Protein AF-A0A3E4WHC9-F1 (afdb_monomer)

Structure (mmCIF, N/CA/C/O backbone):
data_AF-A0A3E4WHC9-F1
#
_entry.id   AF-A0A3E4WHC9-F1
#
loop_
_atom_site.group_PDB
_atom_site.id
_atom_site.type_symbol
_atom_site.label_atom_id
_atom_site.label_alt_id
_atom_site.label_comp_id
_atom_site.label_asym_id
_atom_site.label_entity_id
_atom_site.label_seq_id
_atom_site.pdbx_PDB_ins_code
_atom_site.Cartn_x
_atom_site.Cartn_y
_atom_site.Cartn_z
_atom_site.occupancy
_atom_site.B_iso_or_equiv
_atom_site.auth_seq_id
_atom_site.auth_comp_id
_atom_site.auth_asym_id
_atom_site.auth_atom_id
_atom_site.pdbx_PDB_model_num
ATOM 1 N N . MET A 1 1 ? -20.424 -17.648 46.283 1.00 86.38 1 MET A N 1
ATOM 2 C CA . MET A 1 1 ? -20.598 -17.169 47.670 1.00 86.38 1 MET A CA 1
ATOM 3 C C . MET A 1 1 ? -21.132 -15.768 47.546 1.00 86.38 1 MET A C 1
ATOM 5 O O . MET A 1 1 ? -20.557 -15.031 46.760 1.00 86.38 1 MET A O 1
ATOM 9 N N . ASP A 1 2 ? -22.214 -15.440 48.241 1.00 88.06 2 ASP A N 1
ATOM 10 C CA . ASP A 1 2 ? -22.676 -14.055 48.294 1.00 88.06 2 ASP A CA 1
ATOM 11 C C . ASP A 1 2 ? -21.736 -13.255 49.203 1.00 88.06 2 ASP A C 1
ATOM 13 O O . ASP A 1 2 ? -21.369 -13.720 50.285 1.00 88.06 2 ASP A O 1
ATOM 17 N N . VAL A 1 3 ? -21.286 -12.111 48.704 1.00 90.19 3 VAL A N 1
ATOM 18 C CA . VAL A 1 3 ? -20.305 -11.229 49.346 1.00 90.19 3 VAL A CA 1
ATOM 19 C C . VAL A 1 3 ? -20.807 -9.788 49.419 1.00 90.19 3 VAL A C 1
ATOM 21 O O . VAL A 1 3 ? -20.028 -8.914 49.779 1.00 90.19 3 VAL A O 1
ATOM 24 N N . SER A 1 4 ? -22.084 -9.534 49.104 1.00 86.44 4 SER A N 1
ATOM 25 C CA . SER A 1 4 ? -22.672 -8.187 49.034 1.00 86.44 4 SER A CA 1
ATOM 26 C C . SER A 1 4 ? -22.430 -7.364 50.309 1.00 86.44 4 SER A C 1
ATOM 28 O O . SER A 1 4 ? -21.981 -6.226 50.225 1.00 86.44 4 SER A O 1
ATOM 30 N N . ASP A 1 5 ? -22.602 -7.976 51.487 1.00 90.12 5 ASP A N 1
ATOM 31 C CA . ASP A 1 5 ? -22.364 -7.347 52.803 1.00 90.12 5 ASP A CA 1
ATOM 32 C C . ASP A 1 5 ? -20.934 -7.570 53.346 1.00 90.12 5 ASP A C 1
ATOM 34 O O . ASP A 1 5 ? -20.651 -7.343 54.523 1.00 90.12 5 ASP A O 1
ATOM 38 N N . MET A 1 6 ? -20.023 -8.087 52.516 1.00 94.94 6 MET A N 1
ATOM 39 C CA . MET A 1 6 ? -18.653 -8.469 52.897 1.00 94.94 6 MET A CA 1
ATOM 40 C C . MET A 1 6 ? -17.583 -7.700 52.118 1.00 94.94 6 MET A C 1
ATOM 42 O O . MET A 1 6 ? -16.434 -8.144 52.050 1.00 94.94 6 MET A O 1
ATOM 46 N N . ILE A 1 7 ? -17.957 -6.560 51.541 1.00 92.25 7 ILE A N 1
ATOM 47 C CA . ILE A 1 7 ? -17.065 -5.640 50.840 1.00 92.25 7 ILE A CA 1
ATOM 48 C C . ILE A 1 7 ? -17.100 -4.304 51.580 1.00 92.25 7 ILE A C 1
ATOM 50 O O . ILE A 1 7 ? -18.119 -3.619 51.590 1.00 92.25 7 ILE A O 1
ATOM 54 N N . GLU A 1 8 ? -15.986 -3.935 52.207 1.00 92.75 8 GLU A N 1
ATOM 55 C CA . GLU A 1 8 ? -15.891 -2.714 53.017 1.00 92.75 8 GLU A CA 1
ATOM 56 C C . GLU A 1 8 ? -16.027 -1.449 52.161 1.00 92.75 8 GLU A C 1
ATOM 58 O O . GLU A 1 8 ? -16.738 -0.514 52.521 1.00 92.75 8 GLU A O 1
ATOM 63 N N . ASN A 1 9 ? -15.364 -1.429 51.007 1.00 90.38 9 ASN A N 1
ATOM 64 C CA . ASN A 1 9 ? -15.272 -0.265 50.132 1.00 90.38 9 ASN A CA 1
ATOM 65 C C . ASN A 1 9 ? -16.244 -0.338 48.946 1.00 90.38 9 ASN A C 1
ATOM 67 O O . ASN A 1 9 ? -15.923 0.104 47.844 1.00 90.38 9 ASN A O 1
ATOM 71 N N . LEU A 1 10 ? -17.440 -0.901 49.159 1.00 87.25 10 LEU A N 1
ATOM 72 C CA . LEU A 1 10 ? -18.423 -1.141 48.096 1.00 87.25 10 LEU A CA 1
ATOM 73 C C . LEU A 1 10 ? -18.777 0.139 47.317 1.00 87.25 10 LEU A C 1
ATOM 75 O O . LEU A 1 10 ? -18.971 0.087 46.104 1.00 87.25 10 LEU A O 1
ATOM 79 N N . SER A 1 11 ? -18.805 1.295 47.990 1.00 82.50 11 SER A N 1
ATOM 80 C CA . SER A 1 11 ? -19.079 2.595 47.364 1.00 82.50 11 SER A CA 1
ATOM 81 C C . SER A 1 11 ? -18.009 3.092 46.411 1.00 82.50 11 SER A C 1
ATOM 83 O O . SER A 1 11 ? -18.304 3.849 45.481 1.00 82.50 11 SER A O 1
ATOM 85 N N . ASP A 1 12 ? -16.780 2.639 46.617 1.00 84.06 12 ASP A N 1
ATOM 86 C CA . ASP A 1 12 ? -15.619 3.094 45.869 1.00 84.06 12 ASP A CA 1
ATOM 87 C C . ASP A 1 12 ? -15.394 2.237 44.621 1.00 84.06 12 ASP A C 1
ATOM 89 O O . ASP A 1 12 ? -14.595 2.599 43.753 1.00 84.06 12 ASP A O 1
ATOM 93 N N . ILE A 1 13 ? -16.088 1.100 44.501 1.00 84.44 13 ILE A N 1
ATOM 94 C CA . ILE A 1 13 ? -15.954 0.202 43.359 1.00 84.44 13 ILE A CA 1
ATOM 95 C C . ILE A 1 13 ? -16.758 0.748 42.186 1.00 84.44 13 ILE A C 1
ATOM 97 O O . ILE A 1 13 ? -17.987 0.837 42.225 1.00 84.44 13 ILE A O 1
ATOM 101 N N . LYS A 1 14 ? -16.032 1.080 41.118 1.00 83.94 14 LYS A N 1
ATOM 102 C CA . LYS A 1 14 ? -16.587 1.559 39.855 1.00 83.94 14 LYS A CA 1
ATOM 103 C C . LYS A 1 14 ? -16.380 0.541 38.749 1.00 83.94 14 LYS A C 1
ATOM 105 O O . LYS A 1 14 ? -15.266 0.040 38.566 1.00 83.94 14 LYS A O 1
ATOM 110 N N . ILE A 1 15 ? -17.441 0.305 37.986 1.00 82.94 15 ILE A N 1
ATOM 111 C CA . ILE A 1 15 ? -17.387 -0.427 36.726 1.00 82.94 15 ILE A CA 1
ATOM 112 C C . ILE A 1 15 ? -17.473 0.588 35.595 1.00 82.94 15 ILE A C 1
ATOM 114 O O . ILE A 1 15 ? -18.398 1.400 35.540 1.00 82.94 15 ILE A O 1
ATOM 118 N N . THR A 1 16 ? -16.494 0.533 34.700 1.00 85.94 16 THR A N 1
ATOM 119 C CA . THR A 1 16 ? -16.379 1.443 33.565 1.00 85.94 16 THR A CA 1
ATOM 120 C C . THR A 1 16 ? -16.248 0.635 32.283 1.00 85.94 16 THR A C 1
ATOM 122 O O . THR A 1 16 ? -15.387 -0.231 32.183 1.00 85.94 16 THR A O 1
ATOM 125 N N . TYR A 1 17 ? -17.059 0.945 31.283 1.00 87.44 17 TYR A N 1
ATOM 126 C CA . TYR A 1 17 ? -16.888 0.481 29.915 1.00 87.44 17 TYR A CA 1
ATOM 127 C C . TYR A 1 17 ? -16.452 1.668 29.069 1.00 87.44 17 TYR A C 1
ATOM 129 O O . TYR A 1 17 ? -17.090 2.713 29.128 1.00 87.44 17 TYR A O 1
ATOM 137 N N . THR A 1 18 ? -15.374 1.546 28.304 1.00 89.38 18 THR A N 1
ATOM 138 C CA . THR A 1 18 ? -14.802 2.660 27.534 1.00 89.38 18 THR A CA 1
ATOM 139 C C . THR A 1 18 ? -14.316 2.209 26.178 1.00 89.38 18 THR A C 1
ATOM 141 O O . THR A 1 18 ? -13.795 1.111 26.031 1.00 89.38 18 THR A O 1
ATOM 144 N N . ARG A 1 19 ? -14.420 3.096 25.194 1.00 90.56 19 ARG A N 1
ATOM 145 C CA . ARG A 1 19 ? -13.836 2.912 23.872 1.00 90.56 19 ARG A CA 1
ATOM 146 C C . ARG A 1 19 ? -12.579 3.768 23.737 1.00 90.56 19 ARG A C 1
ATOM 148 O O . ARG A 1 19 ? -12.632 4.984 23.924 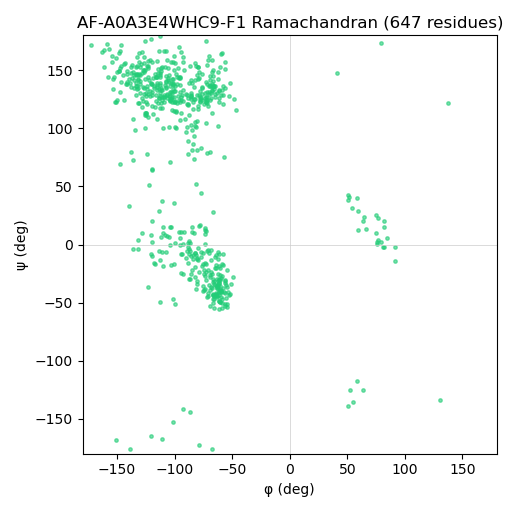1.00 90.56 19 ARG A O 1
ATOM 155 N N . THR A 1 20 ? -11.446 3.154 23.403 1.00 84.81 20 THR A N 1
ATOM 156 C CA . THR A 1 20 ? -10.218 3.888 23.063 1.00 84.81 20 THR A CA 1
ATOM 157 C C . THR A 1 20 ? -10.192 4.142 21.560 1.00 84.81 20 THR A C 1
ATOM 159 O O . THR A 1 20 ? -10.017 3.219 20.766 1.00 84.81 20 THR A O 1
ATOM 162 N N . GLY A 1 21 ? -10.394 5.399 21.158 1.00 86.94 21 GLY A N 1
ATOM 163 C CA . GLY A 1 21 ? -10.559 5.751 19.747 1.00 86.94 21 GLY A CA 1
ATOM 164 C C . GLY A 1 21 ? -11.821 5.108 19.165 1.00 86.94 21 GLY A C 1
ATOM 165 O O . GLY A 1 21 ? -12.911 5.284 19.707 1.00 86.94 21 GLY A O 1
ATOM 166 N N . LEU A 1 22 ? -11.662 4.358 18.073 1.00 90.56 22 LEU A N 1
ATOM 167 C CA . LEU A 1 22 ? -12.749 3.658 17.378 1.00 90.56 22 LEU A CA 1
ATOM 168 C C . LEU A 1 22 ? -12.689 2.126 17.527 1.00 90.56 22 LEU A C 1
ATOM 170 O O . LEU A 1 22 ? -13.448 1.429 16.859 1.00 90.56 22 LEU A O 1
ATOM 174 N N . ASN A 1 23 ? -11.815 1.609 18.400 1.00 91.50 23 ASN A N 1
ATOM 175 C CA . ASN A 1 23 ? -11.698 0.175 18.707 1.00 91.50 23 ASN A CA 1
ATOM 176 C C . ASN A 1 23 ? -12.936 -0.350 19.444 1.00 91.50 23 ASN A C 1
ATOM 178 O O . ASN A 1 23 ? -13.898 0.383 19.650 1.00 91.50 23 ASN A O 1
ATOM 182 N N . GLY A 1 24 ? -12.932 -1.612 19.864 1.00 90.00 24 GLY A N 1
ATOM 183 C CA . GLY A 1 24 ? -13.966 -2.173 20.735 1.00 90.00 24 GLY A CA 1
ATOM 184 C C . GLY A 1 24 ? -14.106 -1.468 22.089 1.00 90.00 24 GLY A C 1
ATOM 185 O O . GLY A 1 24 ? -13.236 -0.719 22.536 1.00 90.00 24 GLY A O 1
ATOM 186 N N . VAL A 1 25 ? -15.230 -1.729 22.750 1.00 89.69 25 VAL A N 1
ATOM 187 C CA . VAL A 1 25 ? -15.495 -1.331 24.131 1.00 89.69 25 VAL A CA 1
ATOM 188 C C . VAL A 1 25 ? -14.731 -2.270 25.060 1.00 89.69 25 VAL A C 1
ATOM 190 O O . VAL A 1 25 ? -14.906 -3.486 25.017 1.00 89.69 25 VAL A O 1
ATOM 193 N N . THR A 1 26 ? -13.906 -1.700 25.927 1.00 85.88 26 THR A N 1
ATOM 194 C CA . THR A 1 26 ? -13.144 -2.407 26.959 1.00 85.88 26 THR A CA 1
ATOM 195 C C . THR A 1 26 ? -13.778 -2.155 28.321 1.00 85.88 26 THR A C 1
ATOM 197 O O . THR A 1 26 ? -14.437 -1.133 28.523 1.00 85.88 26 THR A O 1
ATOM 200 N N . ARG A 1 27 ? -13.636 -3.096 29.259 1.00 81.44 27 ARG A N 1
ATOM 201 C CA . ARG A 1 27 ? -14.319 -3.057 30.563 1.00 81.44 27 ARG A CA 1
ATOM 202 C C . ARG A 1 27 ? -13.312 -3.025 31.705 1.00 81.44 27 ARG A C 1
ATOM 204 O O . ARG A 1 27 ? -12.406 -3.843 31.746 1.00 81.44 27 ARG A O 1
ATOM 211 N N . LYS A 1 28 ? -13.466 -2.118 32.664 1.00 78.69 28 LYS A N 1
ATOM 212 C CA . LYS A 1 28 ? -12.589 -1.955 33.828 1.00 78.69 28 LYS A CA 1
ATOM 213 C C . LYS A 1 28 ? -13.376 -2.042 35.125 1.00 78.69 28 LYS A C 1
ATOM 215 O O . LYS A 1 28 ? -14.369 -1.339 35.280 1.00 78.69 28 LYS A O 1
ATOM 220 N N . CYS A 1 29 ? -12.862 -2.804 36.088 1.00 78.19 29 CYS A N 1
ATOM 221 C CA . CYS A 1 29 ? -13.180 -2.606 37.500 1.00 78.19 29 CYS A CA 1
ATOM 222 C C . CYS A 1 29 ? -12.072 -1.741 38.106 1.00 78.19 29 CYS A C 1
ATOM 224 O O . CYS A 1 29 ? -10.928 -2.174 38.221 1.00 78.19 29 CYS A O 1
ATOM 226 N N . GLY A 1 30 ? -12.387 -0.477 38.387 1.00 66.25 30 GLY A N 1
ATOM 227 C CA . GLY A 1 30 ? -11.391 0.563 38.659 1.00 66.25 30 GLY A CA 1
ATOM 228 C C . GLY A 1 30 ? -10.718 0.503 40.031 1.00 66.25 30 GLY A C 1
ATOM 229 O O . GLY A 1 30 ? -9.777 1.263 40.251 1.00 66.25 30 GLY A O 1
ATOM 230 N N . SER A 1 31 ? -11.179 -0.369 40.929 1.00 72.88 31 SER A N 1
ATOM 231 C CA . SER A 1 31 ? -10.847 -0.297 42.353 1.00 72.88 31 SER A CA 1
ATOM 232 C C . SER A 1 31 ? -10.401 -1.648 42.901 1.00 72.88 31 SER A C 1
ATOM 234 O O . SER A 1 31 ? -10.967 -2.688 42.556 1.00 72.88 31 SER A O 1
ATOM 236 N N . THR A 1 32 ? -9.414 -1.619 43.798 1.00 87.44 32 THR A N 1
ATOM 237 C CA . THR A 1 32 ? -9.101 -2.740 44.690 1.00 87.44 32 THR A CA 1
ATOM 238 C C . THR A 1 32 ? -10.329 -3.049 45.536 1.00 87.44 32 THR A C 1
ATOM 240 O O . THR A 1 32 ? -10.937 -2.135 46.086 1.00 87.44 32 THR A O 1
ATOM 243 N N . ILE A 1 33 ? -10.703 -4.317 45.646 1.00 91.25 33 ILE A N 1
ATOM 244 C CA . ILE A 1 33 ? -11.836 -4.777 46.445 1.00 91.25 33 ILE A CA 1
ATOM 245 C C . ILE A 1 33 ? -11.314 -5.199 47.817 1.00 91.25 33 ILE A C 1
ATOM 247 O O . ILE A 1 33 ? -10.433 -6.059 47.905 1.00 91.25 33 ILE A O 1
ATOM 251 N N . ASN A 1 34 ? -11.865 -4.609 48.878 1.00 94.38 34 ASN A N 1
ATOM 252 C CA . ASN A 1 34 ? -11.532 -4.939 50.260 1.00 94.38 34 ASN A CA 1
ATOM 253 C C . ASN A 1 34 ? -12.587 -5.885 50.827 1.00 94.38 34 ASN A C 1
ATOM 255 O O . ASN A 1 34 ? -13.673 -5.468 51.238 1.00 94.38 34 ASN A O 1
ATOM 259 N N . PHE A 1 35 ? -12.260 -7.173 50.851 1.00 95.81 35 PHE A N 1
ATOM 260 C CA . PHE A 1 35 ? -13.106 -8.195 51.445 1.00 95.81 35 PHE A CA 1
ATOM 261 C C . PHE A 1 35 ? -12.905 -8.263 52.957 1.00 95.81 35 PHE A C 1
ATOM 263 O O . PHE A 1 35 ? -11.779 -8.180 53.454 1.00 95.81 35 PHE A O 1
ATOM 270 N N . ILE A 1 36 ? -14.001 -8.485 53.678 1.00 96.75 36 ILE A N 1
ATOM 271 C CA . ILE A 1 36 ? -14.040 -8.665 55.135 1.00 96.75 36 ILE A CA 1
ATOM 272 C C . ILE A 1 36 ? -14.748 -9.979 55.505 1.00 96.75 36 ILE A C 1
ATOM 274 O O . ILE A 1 36 ? -15.259 -10.706 54.646 1.00 96.75 36 ILE A O 1
ATOM 278 N N . PHE A 1 37 ? -14.756 -10.312 56.799 1.00 96.00 37 PHE A N 1
ATOM 279 C CA . PHE A 1 37 ? -15.420 -11.500 57.351 1.00 96.00 37 PHE A CA 1
ATOM 280 C C . PHE A 1 37 ? -15.051 -12.802 56.609 1.00 96.00 37 PHE A C 1
ATOM 282 O O . PHE A 1 37 ? -13.906 -13.030 56.228 1.00 96.00 37 PHE A O 1
ATOM 289 N N . SER A 1 38 ? -16.032 -13.678 56.381 1.00 94.88 38 SER A N 1
ATOM 290 C CA . SER A 1 38 ? -15.800 -14.982 55.762 1.00 94.88 38 SER A CA 1
ATOM 291 C C . SER A 1 38 ? -15.305 -14.912 54.310 1.00 94.88 38 SER A C 1
ATOM 293 O O . SER A 1 38 ? -14.726 -15.887 53.829 1.00 94.88 38 SER A O 1
ATOM 295 N N . ALA A 1 39 ? -15.511 -13.789 53.604 1.00 95.31 39 ALA A N 1
ATOM 296 C CA . ALA A 1 39 ? -14.988 -13.598 52.251 1.00 95.31 39 ALA A CA 1
ATOM 297 C C . ALA A 1 39 ? -13.465 -13.410 52.282 1.00 95.31 39 ALA A C 1
ATOM 299 O O . ALA A 1 39 ? -12.749 -14.078 51.531 1.00 95.31 39 ALA A O 1
ATOM 300 N N . ARG A 1 40 ? -12.976 -12.589 53.224 1.00 96.38 40 ARG A N 1
ATOM 301 C CA . ARG A 1 40 ? -11.547 -12.434 53.526 1.00 96.38 40 ARG A CA 1
ATOM 302 C C . ARG A 1 40 ? -10.897 -13.778 53.838 1.00 96.38 40 ARG A C 1
ATOM 304 O O . ARG A 1 40 ? -9.916 -14.143 53.196 1.00 96.38 40 ARG A O 1
ATOM 311 N N . ASP A 1 41 ? -11.460 -14.525 54.786 1.00 95.94 41 ASP A N 1
ATOM 312 C CA . ASP A 1 41 ? -10.857 -15.781 55.251 1.00 95.94 41 ASP A CA 1
ATOM 313 C C . ASP A 1 41 ? -10.769 -16.825 54.127 1.00 95.94 41 ASP A C 1
ATOM 315 O O . ASP A 1 41 ? -9.785 -17.557 54.018 1.00 95.94 41 ASP A O 1
ATOM 319 N N . LYS A 1 42 ? -11.763 -16.858 53.227 1.00 95.56 42 LYS A N 1
ATOM 320 C CA . LYS A 1 42 ? -11.727 -17.713 52.034 1.00 95.56 42 LYS A CA 1
ATOM 321 C C . LYS A 1 42 ? -10.652 -17.302 51.040 1.00 95.56 42 LYS A C 1
ATOM 323 O O . LYS A 1 42 ? -9.986 -18.185 50.508 1.00 95.56 42 LYS A O 1
ATOM 328 N N . LEU A 1 43 ? -10.487 -16.008 50.768 1.00 95.62 43 LEU A N 1
ATOM 329 C CA . LEU A 1 43 ? -9.446 -15.540 49.851 1.00 95.62 43 LEU A CA 1
ATOM 330 C C . LEU A 1 43 ? -8.049 -15.852 50.384 1.00 95.62 43 LEU A C 1
ATOM 332 O O . LEU A 1 43 ? -7.223 -16.358 49.627 1.00 95.62 43 LEU A O 1
ATOM 336 N N . ILE A 1 44 ? -7.824 -15.641 51.685 1.00 96.25 44 ILE A N 1
ATOM 337 C CA . ILE A 1 44 ? -6.575 -16.021 52.355 1.00 96.25 44 ILE A CA 1
ATOM 338 C C . ILE A 1 44 ? -6.350 -17.529 52.219 1.00 96.25 44 ILE A C 1
ATOM 340 O O . ILE A 1 44 ? -5.301 -17.934 51.735 1.00 96.25 44 ILE A O 1
ATOM 344 N N . GLY A 1 45 ? -7.346 -18.362 52.536 1.00 96.19 45 GLY A N 1
ATOM 345 C CA . GLY A 1 45 ? -7.206 -19.819 52.428 1.00 96.19 45 GLY A CA 1
ATOM 346 C C . GLY A 1 45 ? -6.944 -20.313 50.998 1.00 96.19 45 GLY A C 1
ATOM 347 O O . GLY A 1 45 ? -6.161 -21.242 50.790 1.00 96.19 45 GLY A O 1
ATOM 348 N N . VAL A 1 46 ? -7.555 -19.683 49.987 1.00 95.31 46 VAL A N 1
ATOM 349 C CA . VAL A 1 46 ? -7.269 -19.997 48.578 1.00 95.31 46 VAL A CA 1
ATOM 350 C C . VAL A 1 46 ? -5.828 -19.613 48.233 1.00 95.31 46 VAL A C 1
ATOM 352 O O . VAL A 1 46 ? -5.101 -20.454 47.695 1.00 95.31 46 VAL A O 1
ATOM 355 N N . TYR A 1 47 ? -5.392 -18.409 48.611 1.00 95.56 47 TYR A N 1
ATOM 356 C CA . TYR A 1 47 ? -4.022 -17.946 48.399 1.00 95.56 47 TYR A CA 1
ATOM 357 C C . TYR A 1 47 ? -2.986 -18.818 49.118 1.00 95.56 47 TYR A C 1
ATOM 359 O O . TYR A 1 47 ? -1.998 -19.212 48.511 1.00 95.56 47 TYR A O 1
ATOM 367 N N . GLU A 1 48 ? -3.217 -19.217 50.366 1.00 95.81 48 GLU A N 1
ATOM 368 C CA . GLU A 1 48 ? -2.317 -20.112 51.105 1.00 95.81 48 GLU A CA 1
ATOM 369 C C . GLU A 1 48 ? -2.175 -21.487 50.428 1.00 95.81 48 GLU A C 1
ATOM 371 O O . GLU A 1 48 ? -1.115 -22.108 50.497 1.00 95.81 48 GLU A O 1
ATOM 376 N N . SER A 1 49 ? -3.215 -21.956 49.728 1.00 95.44 49 SER A N 1
ATOM 377 C CA . SER A 1 49 ? -3.204 -23.265 49.062 1.00 95.44 49 SER A CA 1
ATOM 378 C C . SER A 1 49 ? -2.478 -23.287 47.711 1.00 95.44 49 SER A C 1
ATOM 380 O O . SER A 1 49 ? -1.894 -24.309 47.347 1.00 95.44 49 SER A O 1
ATOM 382 N N . LYS A 1 50 ? -2.543 -22.194 46.936 1.00 93.06 50 LYS A N 1
ATOM 383 C CA . LYS A 1 50 ? -2.087 -22.147 45.529 1.00 93.06 50 LYS A CA 1
ATOM 384 C C . LYS A 1 50 ? -1.192 -20.949 45.195 1.00 93.06 50 LYS A C 1
ATOM 386 O O . LYS A 1 50 ? -0.695 -20.853 44.072 1.00 93.06 50 LYS A O 1
ATOM 391 N N . GLY A 1 51 ? -0.971 -20.044 46.144 1.00 90.75 51 GLY A N 1
ATOM 392 C CA . GLY A 1 51 ? -0.239 -18.795 45.959 1.00 90.75 51 GLY A CA 1
ATOM 393 C C . GLY A 1 51 ? -0.821 -17.962 44.821 1.00 90.75 51 GLY A C 1
ATOM 394 O O . GLY A 1 51 ? -2.040 -17.872 44.649 1.00 90.75 51 GLY A O 1
ATOM 395 N N . ILE A 1 52 ? 0.071 -17.423 43.991 1.00 82.94 52 ILE A N 1
ATOM 396 C CA . ILE A 1 52 ? -0.263 -16.645 42.789 1.00 82.94 52 ILE A CA 1
ATOM 397 C C . ILE A 1 52 ? -1.063 -17.432 41.735 1.00 82.94 52 ILE A C 1
ATOM 399 O O . ILE A 1 52 ? -1.712 -16.823 40.896 1.00 82.94 52 ILE A O 1
ATOM 403 N N . ASN A 1 53 ? -1.070 -18.772 41.787 1.00 82.25 53 ASN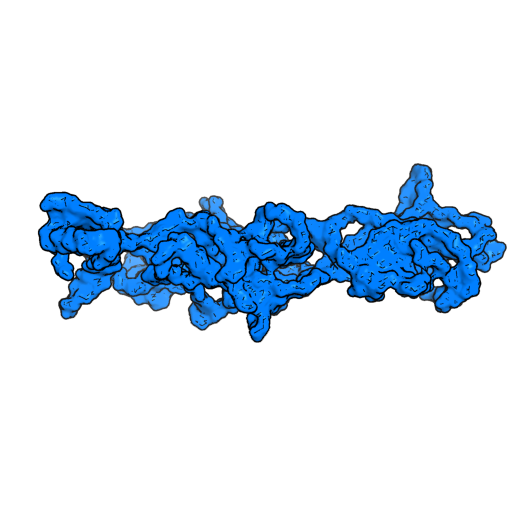 A N 1
ATOM 404 C CA . ASN A 1 53 ? -1.830 -19.619 40.853 1.00 82.25 53 ASN A CA 1
ATOM 405 C C . ASN A 1 53 ? -3.296 -19.821 41.284 1.00 82.25 53 ASN A C 1
ATOM 407 O O . ASN A 1 53 ? -3.997 -20.703 40.782 1.00 82.25 53 ASN A O 1
ATOM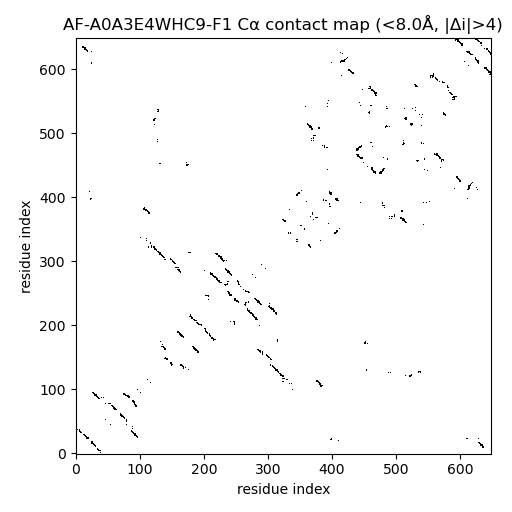 411 N N . SER A 1 54 ? -3.752 -19.055 42.271 1.00 88.38 54 SER A N 1
ATOM 412 C CA . SER A 1 54 ? -5.135 -19.045 42.726 1.00 88.38 54 SER A CA 1
ATOM 413 C C . SER A 1 54 ? -6.067 -18.495 41.644 1.00 88.38 54 SER A C 1
ATOM 415 O O . SER A 1 54 ? -5.781 -17.483 41.012 1.00 88.38 54 SER A O 1
ATOM 417 N N . VAL A 1 55 ? -7.211 -19.154 41.444 1.00 85.75 55 VAL A N 1
ATOM 418 C CA . VAL A 1 55 ? -8.229 -18.739 40.468 1.00 85.75 55 VAL A CA 1
ATOM 419 C C . VAL A 1 55 ? -9.545 -18.541 41.206 1.00 85.75 55 VAL A C 1
ATOM 421 O O . VAL A 1 55 ? -10.151 -19.503 41.678 1.00 85.75 55 VAL A O 1
ATOM 424 N N . VAL A 1 56 ? -9.969 -17.285 41.323 1.00 90.06 56 VAL A N 1
ATOM 425 C CA . VAL A 1 56 ? -11.243 -16.879 41.930 1.00 90.06 56 VAL A CA 1
ATOM 426 C C . VAL A 1 56 ? -11.893 -15.858 41.011 1.00 90.06 56 VAL A C 1
ATOM 428 O O . VAL A 1 56 ? -11.205 -14.994 40.479 1.00 90.06 56 VAL A O 1
ATOM 431 N N . TYR A 1 57 ? -13.207 -15.959 40.829 1.00 88.25 57 TYR A N 1
ATOM 432 C CA . TYR A 1 57 ? -13.984 -14.998 40.052 1.00 88.25 57 TYR A CA 1
ATOM 433 C C . TYR A 1 57 ? -14.852 -14.149 40.976 1.00 88.25 57 TYR A C 1
ATOM 435 O O . TYR A 1 57 ? -15.475 -14.675 41.901 1.00 88.25 57 TYR A O 1
ATOM 443 N N . PHE A 1 58 ? -14.901 -12.852 40.696 1.00 87.06 58 PHE A N 1
ATOM 444 C CA . PHE A 1 58 ? -15.842 -11.907 41.275 1.00 87.06 58 PHE A CA 1
ATOM 445 C C . PHE A 1 58 ? -16.901 -11.577 40.225 1.00 87.06 58 PHE A C 1
ATOM 447 O O . PHE A 1 58 ? -16.573 -11.237 39.090 1.00 87.06 58 PHE A O 1
ATOM 454 N N . SER A 1 59 ? -18.170 -11.716 40.595 1.00 85.81 59 SER A N 1
ATOM 455 C CA . SER A 1 59 ? -19.307 -11.490 39.707 1.00 85.81 59 SER A CA 1
ATOM 456 C C . SER A 1 59 ? -20.348 -10.615 40.386 1.00 85.81 59 SER A C 1
ATOM 458 O O . SER A 1 59 ? -20.628 -10.796 41.570 1.00 85.81 59 SER A O 1
ATOM 460 N N . ILE A 1 60 ? -20.951 -9.715 39.617 1.00 81.62 60 ILE A N 1
ATOM 461 C CA . ILE A 1 60 ? -22.068 -8.871 40.032 1.00 81.62 60 ILE A CA 1
ATOM 462 C C . ILE A 1 60 ? -23.287 -9.330 39.248 1.00 81.62 60 ILE A C 1
ATOM 464 O O . ILE A 1 60 ? -23.222 -9.528 38.034 1.00 81.62 60 ILE A O 1
ATOM 468 N N . SER A 1 61 ? -24.406 -9.507 39.937 1.00 81.56 61 SER A N 1
ATOM 469 C CA . SER A 1 61 ? -25.672 -9.881 39.318 1.00 81.56 61 SER A CA 1
ATOM 470 C C . SER A 1 61 ? -26.775 -8.947 39.785 1.00 81.56 61 SER A C 1
ATOM 472 O O . SER A 1 61 ? -26.816 -8.575 40.955 1.00 81.56 61 SER A O 1
ATOM 474 N N . GLN A 1 62 ? -27.665 -8.579 38.870 1.00 74.44 62 GLN A N 1
ATOM 475 C CA . GLN A 1 62 ? -28.861 -7.803 39.170 1.00 74.44 62 GLN A CA 1
ATOM 476 C C . GLN A 1 62 ? -30.069 -8.729 39.225 1.00 74.44 62 GLN A C 1
ATOM 478 O O . GLN A 1 62 ? -30.214 -9.624 38.391 1.00 74.44 62 GLN A O 1
ATOM 483 N N . ILE A 1 63 ? -30.940 -8.496 40.203 1.00 77.12 63 ILE A N 1
ATOM 484 C CA . ILE A 1 63 ? -32.242 -9.156 40.278 1.00 77.12 63 ILE A CA 1
ATOM 485 C C . ILE A 1 63 ? -33.168 -8.470 39.275 1.00 77.12 63 ILE A C 1
ATOM 487 O O . ILE A 1 63 ? -33.373 -7.258 39.344 1.00 77.12 63 ILE A O 1
ATOM 491 N N . ILE A 1 64 ? -33.724 -9.240 38.345 1.00 72.19 64 ILE A N 1
ATOM 492 C CA . ILE A 1 64 ? -34.722 -8.758 37.384 1.00 72.19 64 ILE A CA 1
ATOM 493 C C . ILE A 1 64 ? -36.149 -9.063 37.869 1.00 72.19 64 ILE A C 1
ATOM 495 O O . ILE A 1 64 ? -36.362 -9.787 38.839 1.00 72.19 64 ILE A O 1
ATOM 499 N N . ASN A 1 65 ? -37.156 -8.500 37.192 1.00 72.31 65 ASN A N 1
ATOM 500 C CA . ASN A 1 65 ? -38.563 -8.506 37.634 1.00 72.31 65 ASN A CA 1
ATOM 501 C C . ASN A 1 65 ? -39.189 -9.898 37.860 1.00 72.31 65 ASN A C 1
ATOM 503 O O . ASN A 1 65 ? -40.235 -9.997 38.500 1.00 72.31 65 ASN A O 1
ATOM 507 N N . ASN A 1 66 ? -38.591 -10.967 37.333 1.00 77.31 66 ASN A N 1
ATOM 508 C CA . ASN A 1 66 ? -39.029 -12.348 37.552 1.00 77.31 66 ASN A CA 1
ATOM 509 C C . ASN A 1 66 ? -38.293 -13.046 38.717 1.00 77.31 66 ASN A C 1
ATOM 511 O O . ASN A 1 66 ? -38.470 -14.248 38.886 1.00 77.31 66 ASN A O 1
ATOM 515 N N . TRP A 1 67 ? -37.524 -12.302 39.522 1.00 78.62 67 TRP A N 1
ATOM 516 C CA . TRP A 1 67 ? -36.671 -12.796 40.613 1.00 78.62 67 TRP A CA 1
ATOM 517 C C . TRP A 1 67 ? -35.486 -13.667 40.171 1.00 78.62 67 TRP A C 1
ATOM 519 O O . TRP A 1 67 ? -34.841 -14.285 41.019 1.00 78.62 67 TRP A O 1
ATOM 529 N N . ASP A 1 68 ? -35.157 -13.680 38.877 1.00 77.31 68 ASP A N 1
ATOM 530 C CA . ASP A 1 68 ? -33.911 -14.270 38.396 1.00 77.31 68 ASP A CA 1
ATOM 531 C C . ASP A 1 68 ? -32.743 -13.286 38.537 1.00 77.31 68 ASP A C 1
ATOM 533 O O . ASP A 1 68 ? -32.913 -12.063 38.560 1.00 77.31 68 ASP A O 1
ATOM 537 N N . PHE A 1 69 ? -31.534 -13.839 38.607 1.00 77.06 69 PHE A N 1
ATOM 538 C CA . PHE A 1 69 ? -30.290 -13.079 38.592 1.00 77.06 69 PHE A CA 1
ATOM 539 C C . PHE A 1 69 ? -29.730 -13.028 37.171 1.00 77.06 69 PHE A C 1
ATOM 541 O O . PHE A 1 69 ? -29.462 -14.068 36.570 1.00 77.06 69 PHE A O 1
ATOM 548 N N . VAL A 1 70 ? -29.501 -11.822 36.658 1.00 72.50 70 VAL A N 1
ATOM 549 C CA . VAL A 1 70 ? -28.749 -11.594 35.419 1.00 72.50 70 VAL A CA 1
ATOM 550 C C . VAL A 1 70 ? -27.345 -11.133 35.790 1.00 72.50 70 VAL A C 1
ATOM 552 O O . VAL A 1 70 ? -27.183 -10.147 36.509 1.00 72.50 70 VAL A O 1
ATOM 555 N N . GLU A 1 71 ? -26.324 -11.856 35.327 1.00 77.00 71 GLU A N 1
ATOM 556 C CA . GLU A 1 71 ? -24.921 -11.487 35.537 1.00 77.00 71 GLU A CA 1
ATOM 557 C C . GLU A 1 71 ? -24.605 -10.203 34.754 1.00 77.00 71 GLU A C 1
ATOM 559 O O . GLU A 1 71 ? -24.637 -10.185 33.528 1.00 77.00 71 GLU A O 1
ATOM 564 N N . LEU A 1 72 ? -24.325 -9.121 35.481 1.00 71.88 72 LEU A N 1
ATOM 565 C CA . LEU A 1 72 ? -23.966 -7.813 34.931 1.00 71.88 72 LEU A CA 1
ATOM 566 C C . LEU A 1 72 ? -22.465 -7.692 34.666 1.00 71.88 72 LEU A C 1
ATOM 568 O O . LEU A 1 72 ? -22.023 -6.916 33.820 1.00 71.88 72 LEU A O 1
ATOM 572 N N . PHE A 1 73 ? -21.669 -8.404 35.454 1.00 76.06 73 PHE A N 1
ATOM 573 C CA . PHE A 1 73 ? -20.222 -8.305 35.423 1.00 76.06 73 PHE A CA 1
ATOM 574 C C . PHE A 1 73 ? -19.603 -9.569 35.995 1.00 76.06 73 PHE A C 1
ATOM 576 O O . PHE A 1 73 ? -20.102 -10.120 36.977 1.00 76.06 73 PHE A O 1
ATOM 583 N N . LYS A 1 74 ? -18.476 -9.985 35.422 1.00 80.00 74 LYS A N 1
ATOM 584 C CA . LYS A 1 74 ? -17.653 -11.068 35.946 1.00 80.00 74 LYS A CA 1
ATOM 585 C C . LYS A 1 74 ? -16.197 -10.862 35.560 1.00 80.00 74 LYS A C 1
ATOM 587 O O . LYS A 1 74 ? -15.876 -10.820 34.375 1.00 80.00 74 LYS A O 1
ATOM 592 N N . CYS A 1 75 ? -15.328 -10.810 36.562 1.00 79.00 75 CYS A N 1
ATOM 593 C CA . CYS A 1 75 ? -13.878 -10.728 36.415 1.00 79.00 75 CYS A CA 1
ATOM 594 C C . CYS A 1 75 ? -13.206 -11.877 37.174 1.00 79.00 75 CYS A C 1
ATOM 596 O O . CYS A 1 75 ? -13.744 -12.384 38.161 1.00 79.00 75 CYS A O 1
ATOM 598 N N . GLN A 1 76 ? -12.010 -12.284 36.750 1.00 84.50 76 GLN A N 1
ATOM 599 C CA . GLN A 1 76 ? -11.111 -13.046 37.622 1.00 84.50 76 GLN A CA 1
ATOM 600 C C . GLN A 1 76 ? -10.421 -12.076 38.594 1.00 84.50 76 GLN A C 1
ATOM 602 O O . GLN A 1 76 ? -10.180 -10.931 38.232 1.00 84.50 76 GLN A O 1
ATOM 607 N N . LEU A 1 77 ? -10.097 -12.502 39.813 1.00 87.56 77 LEU A N 1
ATOM 608 C CA . LEU A 1 77 ? -9.298 -11.719 40.757 1.00 87.56 77 LEU A CA 1
ATOM 609 C C . LEU A 1 77 ? -7.794 -11.919 40.512 1.00 87.56 77 LEU A C 1
ATOM 611 O O . LEU A 1 77 ? -7.342 -13.043 40.276 1.00 87.56 77 LEU A O 1
ATOM 615 N N . ASP A 1 78 ? -7.026 -10.834 40.593 1.00 85.81 78 ASP A N 1
ATOM 616 C CA . ASP A 1 78 ? -5.579 -10.815 40.383 1.00 85.81 78 ASP A CA 1
ATOM 617 C C . ASP A 1 78 ? -4.823 -11.050 41.699 1.00 85.81 78 ASP A C 1
ATOM 619 O O . ASP A 1 78 ? -4.567 -10.126 42.477 1.00 85.81 78 ASP A O 1
ATOM 623 N N . PHE A 1 79 ? -4.419 -12.301 41.933 1.00 88.69 79 PHE A N 1
ATOM 624 C CA . PHE A 1 79 ? -3.653 -12.680 43.121 1.00 88.69 79 PHE A CA 1
ATOM 625 C C . PHE A 1 79 ? -2.210 -12.154 43.142 1.00 88.69 79 PHE A C 1
ATOM 627 O O . PHE A 1 79 ? -1.559 -12.273 44.179 1.00 88.69 79 PHE A O 1
ATOM 634 N N . SER A 1 80 ? -1.708 -11.535 42.065 1.00 83.19 80 SER A N 1
ATOM 635 C CA . SER A 1 80 ? -0.440 -10.794 42.118 1.00 83.19 80 SER A CA 1
ATOM 636 C C . SER A 1 80 ? -0.570 -9.471 42.889 1.00 83.19 80 SER A C 1
ATOM 638 O O . SER A 1 80 ? 0.408 -8.993 43.461 1.00 83.19 80 SER A O 1
ATOM 640 N N . SER A 1 81 ? -1.792 -8.933 42.980 1.00 88.31 81 SER A N 1
ATOM 641 C CA . SER A 1 81 ? -2.138 -7.733 43.753 1.00 88.31 81 SER A CA 1
ATOM 642 C C . SER A 1 81 ? -2.628 -8.027 45.181 1.00 88.31 81 SER A C 1
ATOM 644 O O . SER A 1 81 ? -2.993 -7.104 45.910 1.00 88.31 81 SER A O 1
ATOM 646 N N . PHE A 1 82 ? -2.678 -9.305 45.581 1.00 93.81 82 PHE A N 1
ATOM 647 C CA . PHE A 1 82 ? -3.294 -9.729 46.837 1.00 93.81 82 PHE A CA 1
ATOM 648 C C . PHE A 1 82 ? -2.489 -9.292 48.063 1.00 93.81 82 PHE A C 1
ATOM 650 O O . PHE A 1 82 ? -1.290 -9.548 48.172 1.00 93.81 82 PHE A O 1
ATOM 657 N N . SER A 1 83 ? -3.177 -8.699 49.034 1.00 95.00 83 SER A N 1
ATOM 658 C CA . SER A 1 83 ? -2.631 -8.395 50.355 1.00 95.00 83 SER A CA 1
ATOM 659 C C . SER A 1 83 ? -3.709 -8.574 51.422 1.00 95.00 83 SER A C 1
ATOM 661 O O . SER A 1 83 ? -4.900 -8.506 51.122 1.00 95.00 83 SER A O 1
ATOM 663 N N . TYR A 1 84 ? -3.321 -8.834 52.667 1.00 96.50 84 TYR A N 1
ATOM 664 C CA . TYR A 1 84 ? -4.271 -8.910 53.774 1.00 96.50 84 TYR A CA 1
ATOM 665 C C . TYR A 1 84 ? -3.629 -8.448 55.084 1.00 96.50 84 TYR A C 1
ATOM 667 O O . TYR A 1 84 ? -2.431 -8.631 55.303 1.00 96.50 84 TYR A O 1
ATOM 675 N N . ASP A 1 85 ? -4.442 -7.871 55.964 1.00 94.31 85 ASP A N 1
ATOM 676 C CA . ASP A 1 85 ? -4.087 -7.537 57.346 1.00 94.31 85 ASP A CA 1
ATOM 677 C C . ASP A 1 85 ? -5.019 -8.273 58.320 1.00 94.31 85 ASP A C 1
ATOM 679 O O . ASP A 1 85 ? -5.682 -9.230 57.927 1.00 94.31 85 ASP A O 1
ATOM 683 N N . SER A 1 86 ? -5.082 -7.888 59.599 1.00 92.62 86 SER A N 1
ATOM 684 C CA . SER A 1 86 ? -5.952 -8.546 60.589 1.00 92.62 86 SER A CA 1
ATOM 685 C C . SER A 1 86 ? -7.455 -8.430 60.310 1.00 92.62 86 SER A C 1
ATOM 687 O O . SER A 1 86 ? -8.226 -9.185 60.897 1.00 92.62 86 SER A O 1
ATOM 689 N N . TYR A 1 87 ? -7.878 -7.492 59.465 1.00 93.88 87 TYR A N 1
ATOM 690 C CA . TYR A 1 87 ? -9.274 -7.114 59.269 1.00 93.88 87 TYR A CA 1
ATOM 691 C C . TYR A 1 87 ? -9.745 -7.250 57.813 1.00 93.88 87 TYR A C 1
ATOM 693 O O . TYR A 1 87 ? -10.864 -7.710 57.586 1.00 93.88 87 TYR A O 1
ATOM 701 N N . THR A 1 88 ? -8.892 -6.947 56.832 1.00 96.19 88 THR A N 1
ATOM 702 C CA . THR A 1 88 ? -9.231 -6.913 55.401 1.00 96.19 88 THR A CA 1
ATOM 703 C C . THR A 1 88 ? -8.351 -7.844 54.567 1.00 96.19 88 THR A C 1
ATOM 705 O O . THR A 1 88 ? -7.226 -8.178 54.945 1.00 96.19 88 THR A O 1
ATOM 708 N N . ALA A 1 89 ? -8.886 -8.291 53.430 1.00 96.38 89 ALA A N 1
ATOM 709 C CA . ALA A 1 89 ? -8.116 -8.808 52.305 1.00 96.38 89 ALA A CA 1
ATOM 710 C C . ALA A 1 89 ? -8.391 -7.938 51.075 1.00 96.38 89 ALA A C 1
ATOM 712 O O . ALA A 1 89 ? -9.529 -7.858 50.613 1.00 96.38 89 ALA A O 1
ATOM 713 N N . SER A 1 90 ? -7.347 -7.312 50.549 1.00 95.31 90 SER A N 1
ATOM 714 C CA . SER A 1 90 ? -7.396 -6.386 49.423 1.00 95.31 90 SER A CA 1
ATOM 715 C C . SER A 1 90 ? -6.882 -7.058 48.154 1.00 95.31 90 SER A C 1
ATOM 717 O O . SER A 1 90 ? -5.788 -7.628 48.143 1.00 95.31 90 SER A O 1
ATOM 719 N N . ILE A 1 91 ? -7.666 -6.993 47.077 1.00 92.06 91 ILE A N 1
ATOM 720 C CA . ILE A 1 91 ? -7.334 -7.613 45.787 1.00 92.06 91 ILE A CA 1
ATOM 721 C C . ILE A 1 91 ? -7.983 -6.870 44.618 1.00 92.06 91 ILE A C 1
ATOM 723 O O . ILE A 1 91 ? -9.106 -6.388 44.734 1.00 92.06 91 ILE A O 1
ATOM 727 N N . SER A 1 92 ? -7.299 -6.777 43.482 1.00 87.81 92 SER A N 1
ATOM 728 C CA . SER A 1 92 ? -7.839 -6.162 42.259 1.00 87.81 92 SER A CA 1
ATOM 729 C C . SER A 1 92 ? -8.494 -7.200 41.334 1.00 87.81 92 SER A C 1
ATOM 731 O O . SER A 1 92 ? -8.232 -8.398 41.443 1.00 87.81 92 SER A O 1
ATOM 733 N N . CYS A 1 93 ? -9.342 -6.756 40.399 1.00 82.38 93 CYS A N 1
ATOM 734 C CA . CYS A 1 93 ? -9.771 -7.588 39.266 1.00 82.38 93 CYS A CA 1
ATOM 735 C C . CYS A 1 93 ? -8.656 -7.677 38.211 1.00 82.38 93 CYS A C 1
ATOM 737 O O . CYS A 1 93 ? -7.992 -6.687 37.924 1.00 82.38 93 CYS A O 1
ATOM 739 N N . LEU A 1 94 ? -8.571 -8.821 37.539 1.00 72.88 94 LEU A N 1
ATOM 740 C CA . LEU A 1 94 ? -7.762 -9.098 36.347 1.00 72.88 94 LEU A CA 1
ATOM 741 C C . LEU A 1 94 ? -8.410 -8.544 35.051 1.00 72.88 94 LEU A C 1
ATOM 743 O O . LEU A 1 94 ? -8.082 -8.958 33.939 1.00 72.88 94 LEU A O 1
ATOM 747 N N . ASP A 1 95 ? -9.389 -7.642 35.174 1.00 61.09 95 ASP A N 1
ATOM 748 C CA . ASP A 1 95 ? -10.111 -7.064 34.038 1.00 61.09 95 ASP A CA 1
ATOM 749 C C . ASP A 1 95 ? -9.310 -5.897 33.436 1.00 61.09 95 ASP A C 1
ATOM 751 O O . ASP A 1 95 ? -8.973 -4.936 34.129 1.00 61.09 95 ASP A O 1
ATOM 755 N N . ASN A 1 96 ? -9.060 -5.985 32.124 1.00 59.38 96 ASN A N 1
ATOM 756 C CA . ASN A 1 96 ? -8.119 -5.192 31.313 1.00 59.38 96 ASN A CA 1
ATOM 757 C C . ASN A 1 96 ? -6.655 -5.614 31.332 1.00 59.38 96 ASN A C 1
ATOM 759 O O . ASN A 1 96 ? -5.819 -4.825 30.897 1.00 59.38 96 ASN A O 1
ATOM 763 N N . ASP A 1 97 ? -6.322 -6.844 31.708 1.00 65.06 97 ASP A N 1
ATOM 764 C CA . ASP A 1 97 ? -4.977 -7.353 31.438 1.00 65.06 97 ASP A CA 1
ATOM 765 C C . ASP A 1 97 ? -4.653 -7.274 29.941 1.00 65.06 97 ASP A C 1
ATOM 767 O O . ASP A 1 97 ? -3.640 -6.697 29.571 1.00 65.06 97 ASP A O 1
ATOM 771 N N . ILE A 1 98 ? -5.522 -7.784 29.059 1.00 80.81 98 ILE A N 1
ATOM 772 C CA . ILE A 1 98 ? -5.212 -7.837 27.620 1.00 80.81 98 ILE A CA 1
ATOM 773 C C . ILE A 1 98 ? -5.099 -6.430 27.031 1.00 80.81 98 ILE A C 1
ATOM 775 O O . ILE A 1 98 ? -4.055 -6.103 26.483 1.00 80.81 98 ILE A O 1
ATOM 779 N N . GLU A 1 99 ? -6.111 -5.572 27.187 1.00 84.00 99 GLU A N 1
ATOM 780 C CA . GLU A 1 99 ? -6.063 -4.199 26.658 1.00 84.00 99 GLU A CA 1
ATOM 781 C C . GLU A 1 99 ? -4.916 -3.381 27.270 1.00 84.00 99 GLU A C 1
ATOM 783 O O . GLU A 1 99 ? -4.235 -2.640 26.564 1.00 84.00 99 GLU A O 1
ATOM 788 N N . SER A 1 100 ? -4.666 -3.499 28.580 1.00 80.38 100 SER A N 1
ATOM 789 C CA . SER A 1 100 ? -3.593 -2.734 29.231 1.00 80.38 100 SER A CA 1
ATOM 790 C C . SER A 1 100 ? -2.217 -3.242 28.814 1.00 80.38 100 SER A C 1
ATOM 792 O O . SER A 1 100 ? -1.338 -2.430 28.533 1.00 80.38 100 SER A O 1
ATOM 794 N N . ILE A 1 101 ? -2.022 -4.562 28.723 1.00 85.12 101 ILE A N 1
ATOM 795 C CA . ILE A 1 101 ? -0.771 -5.171 28.254 1.00 85.12 101 ILE A CA 1
ATOM 796 C C . ILE A 1 101 ? -0.555 -4.847 26.771 1.00 85.12 101 ILE A C 1
ATOM 798 O O . ILE A 1 101 ? 0.558 -4.467 26.409 1.00 85.12 101 ILE A O 1
ATOM 802 N N . LEU A 1 102 ? -1.594 -4.922 25.927 1.00 90.81 102 LEU A N 1
ATOM 803 C CA . LEU A 1 102 ? -1.537 -4.459 24.538 1.00 90.81 102 LEU A CA 1
ATOM 804 C C . LEU A 1 102 ? -1.118 -2.993 24.502 1.00 90.81 102 LEU A C 1
ATOM 806 O O . LEU A 1 102 ? -0.129 -2.668 23.862 1.00 90.81 102 LEU A O 1
ATOM 810 N N . ASN A 1 103 ? -1.788 -2.104 25.234 1.00 87.44 103 ASN A N 1
ATOM 811 C CA . ASN A 1 103 ? -1.445 -0.683 25.243 1.00 87.44 103 ASN A CA 1
ATOM 812 C C . ASN A 1 103 ? -0.033 -0.392 25.765 1.00 87.44 103 ASN A C 1
ATOM 814 O O . ASN A 1 103 ? 0.609 0.527 25.257 1.00 87.44 103 ASN A O 1
ATOM 818 N N . ALA A 1 104 ? 0.465 -1.173 26.724 1.00 84.38 104 ALA A N 1
ATOM 819 C CA . ALA A 1 104 ? 1.823 -1.048 27.244 1.00 84.38 104 ALA A CA 1
ATOM 820 C C . ALA A 1 104 ? 2.893 -1.540 26.252 1.00 84.38 104 ALA A C 1
ATOM 822 O O . ALA A 1 104 ? 4.004 -1.018 26.253 1.00 84.38 104 ALA A O 1
ATOM 823 N N . ASN A 1 105 ? 2.567 -2.520 25.401 1.00 90.94 105 ASN A N 1
ATOM 824 C CA . ASN A 1 105 ? 3.534 -3.189 24.521 1.00 90.94 105 ASN A CA 1
ATOM 825 C C . ASN A 1 105 ? 3.317 -2.922 23.025 1.00 90.94 105 ASN A C 1
ATOM 827 O O . ASN A 1 105 ? 4.137 -3.333 22.209 1.00 90.94 105 ASN A O 1
ATOM 831 N N . LYS A 1 106 ? 2.244 -2.229 22.629 1.00 93.38 106 LYS A N 1
ATOM 832 C CA . LYS A 1 106 ? 1.854 -2.090 21.217 1.00 93.38 106 LYS A CA 1
ATOM 833 C C . LYS A 1 106 ? 2.896 -1.396 20.351 1.00 93.38 106 LYS A C 1
ATOM 835 O O . LYS A 1 106 ? 2.995 -1.702 19.168 1.00 93.38 106 LYS A O 1
ATOM 840 N N . GLY A 1 107 ? 3.682 -0.495 20.943 1.00 95.69 107 GLY A N 1
ATOM 841 C CA . GLY A 1 107 ? 4.769 0.209 20.265 1.00 95.69 107 GLY A CA 1
ATOM 842 C C . GLY A 1 107 ? 6.062 -0.600 20.142 1.00 95.69 107 GLY A C 1
ATOM 843 O O . GLY A 1 107 ? 6.945 -0.197 19.393 1.00 95.69 107 GLY A O 1
ATOM 844 N N . THR A 1 108 ? 6.190 -1.727 20.848 1.00 95.44 108 THR A N 1
ATOM 845 C CA . THR A 1 108 ? 7.400 -2.553 20.828 1.00 95.44 108 THR A CA 1
ATOM 846 C C . THR A 1 108 ? 7.533 -3.250 19.479 1.00 95.44 108 THR A C 1
ATOM 848 O O . THR A 1 108 ? 6.669 -4.037 19.093 1.00 95.44 108 THR A O 1
ATOM 851 N N . THR A 1 109 ? 8.619 -2.972 18.757 1.00 96.44 109 THR A N 1
ATOM 852 C CA . THR A 1 109 ? 8.959 -3.700 17.530 1.00 96.44 109 THR A CA 1
ATOM 853 C C . THR A 1 109 ? 9.560 -5.053 17.890 1.00 96.44 109 THR A C 1
ATOM 855 O O . THR A 1 109 ? 10.534 -5.135 18.636 1.00 96.44 109 THR A O 1
ATOM 858 N N . TYR A 1 110 ? 8.981 -6.110 17.337 1.00 95.69 110 TYR A N 1
ATOM 859 C CA . TYR A 1 110 ? 9.429 -7.486 17.459 1.00 95.69 110 TYR A CA 1
ATOM 860 C C . TYR A 1 110 ? 10.030 -7.972 16.142 1.00 95.69 110 TYR A C 1
ATOM 862 O O . TYR A 1 110 ? 9.643 -7.523 15.062 1.00 95.69 110 TYR A O 1
ATOM 870 N N . GLU A 1 111 ? 10.945 -8.926 16.262 1.00 95.38 111 GLU A N 1
ATOM 871 C CA . GLU A 1 111 ? 11.570 -9.644 15.156 1.00 95.38 111 GLU A CA 1
ATOM 872 C C . GLU A 1 111 ? 11.027 -11.078 15.101 1.00 95.38 111 GLU A C 1
ATOM 874 O O . GLU A 1 111 ? 10.915 -11.755 16.135 1.00 95.38 111 GLU A O 1
ATOM 879 N N . PHE A 1 112 ? 10.704 -11.538 13.893 1.00 96.81 112 PHE A N 1
ATOM 880 C CA . PHE A 1 112 ? 10.201 -12.883 13.626 1.00 96.81 112 PHE A CA 1
ATOM 881 C C . PHE A 1 112 ? 10.943 -13.510 12.457 1.00 96.81 112 PHE A C 1
ATOM 883 O O . PHE A 1 112 ? 11.068 -12.876 11.413 1.00 96.81 112 PHE A O 1
ATOM 890 N N . PHE A 1 113 ? 11.365 -14.765 12.592 1.00 97.06 113 PHE A N 1
ATOM 891 C CA . PHE A 1 113 ? 11.880 -15.518 11.455 1.00 97.06 113 PHE A CA 1
ATOM 892 C C . PHE A 1 113 ? 10.738 -15.848 10.496 1.00 97.06 113 PHE A C 1
ATOM 894 O O . PHE A 1 113 ? 9.714 -16.395 10.903 1.00 97.06 113 PHE A O 1
ATOM 901 N N . VAL A 1 114 ? 10.921 -15.561 9.208 1.00 97.44 114 VAL A N 1
ATOM 902 C CA . VAL A 1 114 ? 9.928 -15.899 8.179 1.00 97.44 114 VAL A CA 1
ATOM 903 C C . VAL A 1 114 ? 9.715 -17.410 8.110 1.00 97.44 114 VAL A C 1
ATOM 905 O O . VAL A 1 114 ? 8.590 -17.848 7.912 1.00 97.44 114 VAL A O 1
ATOM 908 N N . ASP A 1 115 ? 10.750 -18.215 8.358 1.00 97.19 115 ASP A N 1
ATOM 909 C CA . ASP A 1 115 ? 10.650 -19.682 8.359 1.00 97.19 115 ASP A CA 1
ATOM 910 C C . ASP A 1 115 ? 9.634 -20.226 9.382 1.00 97.19 115 ASP A C 1
ATOM 912 O O . ASP A 1 115 ? 9.025 -21.265 9.150 1.00 97.19 115 ASP A O 1
ATOM 916 N N . GLU A 1 116 ? 9.394 -19.491 10.474 1.00 96.81 116 GLU A N 1
ATOM 917 C CA . GLU A 1 116 ? 8.409 -19.846 11.506 1.00 96.81 116 GLU A CA 1
ATOM 918 C C . GLU A 1 116 ? 6.975 -19.430 11.138 1.00 96.81 116 GLU A C 1
ATOM 920 O O . GLU A 1 116 ? 6.020 -19.926 11.737 1.00 96.81 116 GLU A O 1
ATOM 925 N N . LEU A 1 117 ? 6.817 -18.490 10.198 1.00 97.88 117 LEU A N 1
ATOM 926 C CA . LEU A 1 117 ? 5.542 -17.828 9.889 1.00 97.88 117 LEU A CA 1
ATOM 927 C C . LEU A 1 117 ? 5.042 -18.066 8.461 1.00 97.88 117 LEU A C 1
ATOM 929 O O . LEU A 1 117 ? 3.889 -17.740 8.157 1.00 97.88 117 LEU A O 1
ATOM 933 N N . LYS A 1 118 ? 5.911 -18.543 7.569 1.00 97.31 118 LYS A N 1
ATOM 934 C CA . LYS A 1 118 ? 5.624 -18.654 6.141 1.00 97.31 118 LYS A CA 1
ATOM 935 C C . LYS A 1 118 ? 4.459 -19.598 5.870 1.00 97.31 118 LYS A C 1
ATOM 937 O O . LYS A 1 118 ? 4.234 -20.576 6.578 1.00 97.31 118 LYS A O 1
ATOM 942 N N . ASN A 1 119 ? 3.723 -19.291 4.813 1.00 97.00 119 ASN A N 1
ATOM 943 C CA . ASN A 1 119 ? 2.749 -20.200 4.239 1.00 97.00 119 ASN A CA 1
ATOM 944 C C . ASN A 1 119 ? 3.463 -21.353 3.511 1.00 97.00 119 ASN A C 1
ATOM 946 O O . ASN A 1 119 ? 4.586 -21.189 3.033 1.00 97.00 119 ASN A O 1
ATOM 950 N N . ASP A 1 120 ? 2.793 -22.499 3.385 1.00 95.25 120 ASP A N 1
ATOM 951 C CA . ASP A 1 120 ? 3.318 -23.652 2.643 1.00 95.25 120 ASP A CA 1
ATOM 952 C C . ASP A 1 120 ? 3.532 -23.333 1.154 1.00 95.25 120 ASP A C 1
ATOM 954 O O . ASP A 1 120 ? 4.440 -23.868 0.513 1.00 95.25 120 ASP A O 1
ATOM 958 N N . LYS A 1 121 ? 2.699 -22.445 0.599 1.00 97.19 121 LYS A N 1
ATOM 959 C CA . LYS A 1 121 ? 2.788 -21.975 -0.783 1.00 97.19 121 LYS A CA 1
ATOM 960 C C . LYS A 1 121 ? 3.569 -20.666 -0.858 1.00 97.19 121 LYS A C 1
ATOM 962 O O . LYS A 1 121 ? 3.440 -19.786 -0.008 1.00 97.19 121 LYS A O 1
ATOM 967 N N . LYS A 1 122 ? 4.329 -20.514 -1.940 1.00 97.88 122 LYS A N 1
ATOM 968 C CA . LYS A 1 122 ? 5.130 -19.318 -2.235 1.00 97.88 122 LYS A CA 1
ATOM 969 C C . LYS A 1 122 ? 4.444 -18.428 -3.269 1.00 97.88 122 LYS A C 1
ATOM 971 O O . LYS A 1 122 ? 3.648 -18.910 -4.073 1.00 97.88 122 LYS A O 1
ATOM 976 N N . LEU A 1 123 ? 4.800 -17.148 -3.279 1.00 98.38 123 LEU A N 1
ATOM 977 C CA . LEU A 1 123 ? 4.467 -16.220 -4.357 1.00 98.38 123 LEU A CA 1
ATOM 978 C C . LEU A 1 123 ? 5.335 -16.513 -5.579 1.00 98.38 123 LEU A C 1
ATOM 980 O O . LEU A 1 123 ? 6.562 -16.520 -5.482 1.00 98.38 123 LEU A O 1
ATOM 984 N N . ASN A 1 124 ? 4.696 -16.722 -6.723 1.00 97.44 124 ASN A N 1
ATOM 985 C CA . ASN A 1 124 ? 5.312 -16.721 -8.035 1.00 97.44 124 ASN A CA 1
ATOM 986 C C . ASN A 1 124 ? 5.427 -15.278 -8.534 1.00 97.44 124 ASN A C 1
ATOM 988 O O . ASN A 1 124 ? 4.484 -14.715 -9.087 1.00 97.44 124 ASN A O 1
ATOM 992 N N . TYR A 1 125 ? 6.578 -14.668 -8.283 1.00 96.69 125 TYR A N 1
ATOM 993 C CA . TYR A 1 125 ? 6.879 -13.322 -8.739 1.00 96.69 125 TYR A CA 1
ATOM 994 C C . TYR A 1 125 ? 7.495 -13.374 -10.140 1.00 96.69 125 TYR A C 1
ATOM 996 O O . TYR A 1 125 ? 8.550 -13.980 -10.320 1.00 96.69 125 TYR A O 1
ATOM 1004 N N . ASP A 1 126 ? 6.845 -12.735 -11.116 1.00 93.31 126 ASP A N 1
ATOM 1005 C CA . ASP A 1 126 ? 7.239 -12.722 -12.535 1.00 93.31 126 ASP A CA 1
ATOM 1006 C C . ASP A 1 126 ? 7.770 -11.360 -13.025 1.00 93.31 126 ASP A C 1
ATOM 1008 O O . ASP A 1 126 ? 7.860 -11.119 -14.230 1.00 93.31 126 ASP A O 1
ATOM 1012 N N . GLY A 1 127 ? 8.112 -10.461 -12.098 1.00 91.38 127 GLY A N 1
ATOM 1013 C CA . GLY A 1 127 ? 8.716 -9.168 -12.410 1.00 91.38 127 GLY A CA 1
ATOM 1014 C C . GLY A 1 127 ? 7.746 -8.078 -12.878 1.00 91.38 127 GLY A C 1
ATOM 1015 O O . GLY A 1 127 ? 6.559 -8.294 -13.127 1.00 91.38 127 GLY A O 1
ATOM 1016 N N . VAL A 1 128 ? 8.299 -6.875 -13.028 1.00 91.75 128 VAL A N 1
ATOM 1017 C CA . VAL A 1 128 ? 7.687 -5.741 -13.731 1.00 91.75 128 VAL A CA 1
ATOM 1018 C C . VAL A 1 128 ? 8.571 -5.439 -14.943 1.00 91.75 128 VAL A C 1
ATOM 1020 O O . VAL A 1 128 ? 9.795 -5.475 -14.840 1.00 91.75 128 VAL A O 1
ATOM 1023 N N . ILE A 1 129 ? 7.959 -5.204 -16.103 1.00 90.38 129 ILE A N 1
ATOM 1024 C CA . ILE A 1 129 ? 8.626 -4.736 -17.315 1.00 90.38 129 ILE A CA 1
ATOM 1025 C C . ILE A 1 129 ? 9.018 -3.278 -17.103 1.00 90.38 129 ILE A C 1
ATOM 1027 O O . ILE A 1 129 ? 8.156 -2.431 -16.877 1.00 90.38 129 ILE A O 1
ATOM 1031 N N . ILE A 1 130 ? 10.306 -3.001 -17.215 1.00 88.81 130 ILE A N 1
ATOM 1032 C CA . ILE A 1 130 ? 10.897 -1.679 -17.102 1.00 88.81 130 ILE A CA 1
ATOM 1033 C C . ILE A 1 130 ? 11.372 -1.254 -18.483 1.00 88.81 130 ILE A C 1
ATOM 1035 O O . ILE A 1 130 ? 12.133 -1.964 -19.144 1.00 88.81 130 ILE A O 1
ATOM 1039 N N . ARG A 1 131 ? 10.928 -0.072 -18.906 1.00 86.88 131 ARG A N 1
ATOM 1040 C CA . ARG A 1 131 ? 11.450 0.585 -20.097 1.00 86.88 131 ARG A CA 1
ATOM 1041 C C . ARG A 1 131 ? 12.795 1.218 -19.766 1.00 86.88 131 ARG A C 1
ATOM 1043 O O . ARG A 1 131 ? 12.897 2.028 -18.846 1.00 86.88 131 ARG A O 1
ATOM 1050 N N . ASN A 1 132 ? 13.802 0.857 -20.542 1.00 86.50 132 ASN A N 1
ATOM 1051 C CA . ASN A 1 132 ? 15.152 1.383 -20.459 1.00 86.50 132 ASN A CA 1
ATOM 1052 C C . ASN A 1 132 ? 15.466 2.207 -21.700 1.00 86.50 132 ASN A C 1
ATOM 1054 O O . ASN A 1 132 ? 15.030 1.877 -22.806 1.00 86.50 132 ASN A O 1
ATOM 1058 N N . GLU A 1 133 ? 16.260 3.256 -21.513 1.00 87.00 133 GLU A N 1
ATOM 1059 C CA . GLU A 1 133 ? 16.722 4.130 -22.584 1.00 87.00 133 GLU A CA 1
ATOM 1060 C C . GLU A 1 133 ? 18.219 4.404 -22.398 1.00 87.00 133 GLU A C 1
ATOM 1062 O O . GLU A 1 133 ? 18.706 4.534 -21.275 1.00 87.00 133 GLU A O 1
ATOM 1067 N N . LYS A 1 134 ? 18.971 4.459 -23.499 1.00 87.00 134 LYS A N 1
ATOM 1068 C CA . LYS A 1 134 ? 20.395 4.808 -23.509 1.00 87.00 134 LYS A CA 1
ATOM 1069 C C . LYS A 1 134 ? 20.651 5.820 -24.612 1.00 87.00 134 LYS A C 1
ATOM 1071 O O . LYS A 1 134 ? 20.298 5.583 -25.767 1.00 87.00 134 LYS A O 1
ATOM 1076 N N . VAL A 1 135 ? 21.305 6.919 -24.250 1.00 88.75 135 VAL A N 1
ATOM 1077 C CA . VAL A 1 135 ? 21.797 7.918 -25.200 1.00 88.75 135 VAL A CA 1
ATOM 1078 C C . VAL A 1 135 ? 23.199 7.527 -25.672 1.00 88.75 135 VAL A C 1
ATOM 1080 O O . VAL A 1 135 ? 24.037 7.049 -24.904 1.00 88.75 135 VAL A O 1
ATOM 1083 N N . CYS A 1 136 ? 23.440 7.701 -26.964 1.00 88.94 136 CYS A N 1
ATOM 1084 C CA . CYS A 1 136 ? 24.713 7.492 -27.639 1.00 88.94 136 CYS A CA 1
ATOM 1085 C C . CYS A 1 136 ? 25.069 8.758 -28.427 1.00 88.94 136 CYS A C 1
ATOM 1087 O O . CYS A 1 136 ? 24.189 9.481 -28.897 1.00 88.94 136 CYS A O 1
ATOM 1089 N N . ILE A 1 137 ? 26.361 9.032 -28.587 1.00 90.69 137 ILE A N 1
ATOM 1090 C CA . ILE A 1 137 ? 26.853 10.220 -29.286 1.00 90.69 137 ILE A CA 1
ATOM 1091 C C . ILE A 1 137 ? 27.802 9.789 -30.395 1.00 90.69 137 ILE A C 1
ATOM 1093 O O . ILE A 1 137 ? 28.900 9.302 -30.138 1.00 90.69 137 ILE A O 1
ATOM 1097 N N . LEU A 1 138 ? 27.391 10.017 -31.639 1.00 91.31 138 LEU A N 1
ATOM 1098 C CA . LEU A 1 138 ? 28.258 9.916 -32.804 1.00 91.31 138 LEU A CA 1
ATOM 1099 C C . LEU A 1 138 ? 29.114 11.179 -32.921 1.00 91.31 138 LEU A C 1
ATOM 1101 O O . LEU A 1 138 ? 28.587 12.290 -32.963 1.00 91.31 138 LEU A O 1
ATOM 1105 N N . SER A 1 139 ? 30.428 11.025 -33.052 1.00 86.75 139 SER A N 1
ATOM 1106 C CA . SER A 1 139 ? 31.326 12.156 -33.303 1.00 86.75 139 SER A CA 1
ATOM 1107 C C . SER A 1 139 ? 32.392 11.834 -34.348 1.00 86.75 139 SER A C 1
ATOM 1109 O O . SER A 1 139 ? 32.829 10.696 -34.510 1.00 86.75 139 SER A O 1
ATOM 1111 N N . GLY A 1 140 ? 32.775 12.864 -35.102 1.00 86.12 140 GLY A N 1
ATOM 1112 C CA . GLY A 1 140 ? 33.974 12.879 -35.935 1.00 86.12 140 GLY A CA 1
ATOM 1113 C C . GLY A 1 140 ? 35.111 13.648 -35.261 1.00 86.12 140 GLY A C 1
ATOM 1114 O O . GLY A 1 140 ? 35.163 13.789 -34.041 1.00 86.12 140 GLY A O 1
ATOM 1115 N N . GLU A 1 141 ? 35.999 14.213 -36.069 1.00 88.94 141 GLU A N 1
ATOM 1116 C CA . GLU A 1 141 ? 37.126 15.024 -35.614 1.00 88.94 141 GLU A CA 1
ATOM 1117 C C . GLU A 1 141 ? 36.650 16.425 -35.191 1.00 88.94 141 GLU A C 1
ATOM 1119 O O . GLU A 1 141 ? 35.843 17.066 -35.875 1.00 88.94 141 GLU A O 1
ATOM 1124 N N . THR A 1 142 ? 37.144 16.913 -34.052 1.00 89.69 142 THR A N 1
ATOM 1125 C CA . THR A 1 142 ? 36.838 18.260 -33.552 1.00 89.69 142 THR A CA 1
ATOM 1126 C C . THR A 1 142 ? 37.440 19.325 -34.464 1.00 89.69 142 THR A C 1
ATOM 1128 O O . THR A 1 142 ? 38.613 19.249 -34.826 1.00 89.69 142 THR A O 1
ATOM 1131 N N . VAL A 1 143 ? 36.660 20.360 -34.780 1.00 90.56 143 VAL A N 1
ATOM 1132 C CA . VAL A 1 143 ? 37.123 21.527 -35.541 1.00 90.56 143 VAL A CA 1
ATOM 1133 C C . VAL A 1 143 ? 37.207 22.733 -34.605 1.00 90.56 143 VAL A C 1
ATOM 1135 O O . VAL A 1 143 ? 36.253 23.053 -33.900 1.00 90.56 143 VAL A O 1
ATOM 1138 N N . GLU A 1 144 ? 38.365 23.393 -34.565 1.00 91.62 144 GLU A N 1
ATOM 1139 C CA . GLU A 1 144 ? 38.603 24.520 -33.658 1.00 91.62 144 GLU A CA 1
ATOM 1140 C C . GLU A 1 144 ? 37.641 25.686 -33.941 1.00 91.62 144 GLU A C 1
ATOM 1142 O O . GLU A 1 144 ? 37.551 26.173 -35.067 1.00 91.62 144 GLU A O 1
ATOM 1147 N N . GLY A 1 145 ? 36.935 26.144 -32.903 1.00 90.12 145 GLY A N 1
ATOM 1148 C CA . GLY A 1 145 ? 36.003 27.275 -32.983 1.00 90.12 145 GLY A CA 1
ATOM 1149 C C . GLY A 1 145 ? 34.628 26.949 -33.574 1.00 90.12 145 GLY A C 1
ATOM 1150 O O . GLY A 1 145 ? 33.798 27.850 -33.674 1.00 90.12 145 GLY A O 1
ATOM 1151 N N . GLU A 1 146 ? 34.366 25.690 -33.924 1.00 91.50 146 GLU A N 1
ATOM 1152 C CA . GLU A 1 146 ? 33.116 25.254 -34.546 1.00 91.50 146 GLU A CA 1
ATOM 1153 C C . GLU A 1 146 ? 32.291 24.368 -33.604 1.00 91.50 146 GLU A C 1
ATOM 1155 O O . GLU A 1 146 ? 32.825 23.656 -32.755 1.00 91.50 146 GLU A O 1
ATOM 1160 N N . SER A 1 147 ? 30.966 24.387 -33.768 1.00 89.06 147 SER A N 1
ATOM 1161 C CA . SER A 1 147 ? 30.042 23.566 -32.969 1.00 89.06 147 SER A CA 1
ATOM 1162 C C . SER A 1 147 ? 29.818 22.156 -33.529 1.00 89.06 147 SER A C 1
ATOM 1164 O O . SER A 1 147 ? 29.107 21.370 -32.913 1.00 89.06 147 SER A O 1
ATOM 1166 N N . TYR A 1 148 ? 30.362 21.848 -34.710 1.00 91.38 148 TYR A N 1
ATOM 1167 C CA . TYR A 1 148 ? 30.219 20.557 -35.384 1.00 91.38 148 TYR A CA 1
ATOM 1168 C C . TYR A 1 148 ? 31.520 19.753 -35.320 1.00 91.38 148 TYR A C 1
ATOM 1170 O O . TYR A 1 148 ? 32.612 20.308 -35.195 1.00 91.38 148 TYR A O 1
ATOM 1178 N N . THR A 1 149 ? 31.407 18.438 -35.498 1.00 92.19 149 THR A N 1
ATOM 1179 C CA . THR A 1 149 ? 32.566 17.578 -35.788 1.00 92.19 149 THR A CA 1
ATOM 1180 C C . THR A 1 149 ? 32.592 17.213 -37.268 1.00 92.19 149 THR A C 1
ATOM 1182 O O . THR A 1 149 ? 31.577 17.302 -37.967 1.00 92.19 149 THR A O 1
ATOM 1185 N N . ARG A 1 150 ? 33.760 16.862 -37.803 1.00 91.12 150 ARG A N 1
ATOM 1186 C CA . ARG A 1 150 ? 33.949 16.623 -39.237 1.00 91.12 150 ARG A CA 1
ATOM 1187 C C . ARG A 1 150 ? 34.690 15.319 -39.476 1.00 91.12 150 ARG A C 1
ATOM 1189 O O . ARG A 1 150 ? 35.589 14.970 -38.728 1.00 91.12 150 ARG A O 1
ATOM 1196 N N . LYS A 1 151 ? 34.347 14.634 -40.562 1.00 91.12 151 LYS A N 1
ATOM 1197 C CA . LYS A 1 151 ? 35.183 13.587 -41.143 1.00 91.12 151 LYS A CA 1
ATOM 1198 C C . LYS A 1 151 ? 35.630 13.989 -42.537 1.00 91.12 151 LYS A C 1
ATOM 1200 O O . LYS A 1 151 ? 34.786 14.364 -43.352 1.00 91.12 151 LYS A O 1
ATOM 1205 N N . GLU A 1 152 ? 36.928 13.912 -42.810 1.00 88.50 152 GLU A N 1
ATOM 1206 C CA . GLU A 1 152 ? 37.480 13.989 -44.166 1.00 88.50 152 GLU A CA 1
ATOM 1207 C C . GLU A 1 152 ? 37.707 12.588 -44.743 1.00 88.50 152 GLU A C 1
ATOM 1209 O O . GLU A 1 152 ? 38.096 11.661 -44.035 1.00 88.50 152 GLU A O 1
ATOM 1214 N N . PHE A 1 153 ? 37.456 12.445 -46.042 1.00 85.69 153 PHE A N 1
ATOM 1215 C CA . PHE A 1 153 ? 37.614 11.212 -46.803 1.00 85.69 153 PHE A CA 1
ATOM 1216 C C . PHE A 1 153 ? 38.560 11.466 -47.974 1.00 85.69 153 PHE A C 1
ATOM 1218 O O . PHE A 1 153 ? 38.341 12.401 -48.752 1.00 85.69 153 PHE A O 1
ATOM 1225 N N . ASP A 1 154 ? 39.569 10.609 -48.124 1.00 84.56 154 ASP A N 1
ATOM 1226 C CA . ASP A 1 154 ? 40.404 10.551 -49.322 1.00 84.56 154 ASP A CA 1
ATOM 1227 C C . ASP A 1 154 ? 39.735 9.648 -50.364 1.00 84.56 154 ASP A C 1
ATOM 1229 O O . ASP A 1 154 ? 39.769 8.423 -50.262 1.00 84.56 154 ASP A O 1
ATOM 1233 N N . ASN A 1 155 ? 39.115 10.254 -51.379 1.00 78.50 155 ASN A N 1
ATOM 1234 C CA . ASN A 1 155 ? 38.365 9.526 -52.404 1.00 78.50 155 ASN A CA 1
ATOM 1235 C C . ASN A 1 155 ? 39.276 8.745 -53.372 1.00 78.50 155 ASN A C 1
ATOM 1237 O O . ASN A 1 155 ? 38.775 8.004 -54.217 1.00 78.50 155 ASN A O 1
ATOM 1241 N N . ARG A 1 156 ? 40.606 8.892 -53.265 1.00 77.38 156 ARG A N 1
ATOM 1242 C CA . ARG A 1 156 ? 41.592 8.129 -54.052 1.00 77.38 156 ARG A CA 1
ATOM 1243 C C . ARG A 1 156 ? 41.838 6.734 -53.469 1.00 77.38 156 ARG A C 1
ATOM 1245 O O . ARG A 1 156 ? 42.469 5.905 -54.124 1.00 77.38 156 ARG A O 1
ATOM 1252 N N . VAL A 1 157 ? 41.357 6.479 -52.251 1.00 77.62 157 VAL A N 1
ATOM 1253 C CA . VAL A 1 157 ? 41.443 5.189 -51.559 1.00 77.62 157 VAL A CA 1
ATOM 1254 C C . VAL A 1 157 ? 40.070 4.504 -51.618 1.00 77.62 157 VAL A C 1
ATOM 1256 O O . VAL A 1 157 ? 39.053 5.165 -51.406 1.00 77.62 157 VAL A O 1
ATOM 1259 N N . PRO A 1 158 ? 39.990 3.188 -51.901 1.00 73.75 158 PRO A N 1
ATOM 1260 C CA . PRO A 1 158 ? 38.722 2.458 -51.995 1.00 73.75 158 PRO A CA 1
ATOM 1261 C C . PRO A 1 158 ? 38.119 2.124 -50.614 1.00 73.75 158 PRO A C 1
ATOM 1263 O O . PRO A 1 158 ? 37.638 1.014 -50.378 1.00 73.75 158 PRO A O 1
ATOM 1266 N N . ASP A 1 159 ? 38.125 3.088 -49.696 1.00 77.69 159 ASP A N 1
ATOM 1267 C CA . ASP A 1 159 ? 37.513 2.962 -48.376 1.00 77.69 159 ASP A CA 1
ATOM 1268 C C . ASP A 1 159 ? 36.052 3.392 -48.469 1.00 77.69 159 ASP A C 1
ATOM 1270 O O . ASP A 1 159 ? 35.674 4.557 -48.337 1.00 77.69 159 ASP A O 1
ATOM 1274 N N . TRP A 1 160 ? 35.219 2.409 -48.786 1.00 80.31 160 TRP A N 1
ATOM 1275 C CA . TRP A 1 160 ? 33.796 2.601 -49.048 1.00 80.31 160 TRP A CA 1
ATOM 1276 C C . TRP A 1 160 ? 32.984 2.847 -47.776 1.00 80.31 160 TRP A C 1
ATOM 1278 O O . TRP A 1 160 ? 31.934 3.486 -47.830 1.00 80.31 160 TRP A O 1
ATOM 1288 N N . TRP A 1 161 ? 33.473 2.368 -46.635 1.00 87.44 161 TRP A N 1
ATOM 1289 C CA . TRP A 1 161 ? 32.802 2.476 -45.348 1.00 87.44 161 TRP A CA 1
ATOM 1290 C C . TRP A 1 161 ? 33.602 3.334 -44.379 1.00 87.44 161 TRP A C 1
ATOM 1292 O O . TRP A 1 161 ? 34.809 3.171 -44.225 1.00 87.44 161 TRP A O 1
ATOM 1302 N N . TRP A 1 162 ? 32.888 4.186 -43.659 1.00 91.19 162 TRP A N 1
ATOM 1303 C CA . TRP A 1 162 ? 33.334 4.777 -42.413 1.00 91.19 162 TRP A CA 1
ATOM 1304 C C . TRP A 1 162 ? 32.485 4.206 -41.289 1.00 91.19 162 TRP A C 1
ATOM 1306 O O . TRP A 1 162 ? 31.267 4.379 -41.263 1.00 91.19 162 TRP A O 1
ATOM 1316 N N . ILE A 1 163 ? 33.133 3.498 -40.374 1.00 94.12 163 ILE A N 1
ATOM 1317 C CA . ILE A 1 163 ? 32.563 3.121 -39.088 1.00 94.12 163 ILE A CA 1
ATOM 1318 C C . ILE A 1 163 ? 32.923 4.272 -38.147 1.00 94.12 163 ILE A C 1
ATOM 1320 O O . ILE A 1 163 ? 34.091 4.374 -37.777 1.00 94.12 163 ILE A O 1
ATOM 1324 N N . PRO A 1 164 ? 31.999 5.197 -37.836 1.00 93.38 164 PRO A N 1
ATOM 1325 C CA . PRO A 1 164 ? 32.306 6.352 -37.005 1.00 93.38 164 PRO A CA 1
ATOM 1326 C C . PRO A 1 164 ? 32.538 5.938 -35.556 1.00 93.38 164 PRO A C 1
ATOM 1328 O O . PRO A 1 164 ? 32.097 4.870 -35.123 1.00 93.38 164 PRO A O 1
ATOM 1331 N N . TYR A 1 165 ? 33.171 6.822 -34.791 1.00 93.94 165 TYR A N 1
ATOM 1332 C CA . TYR A 1 165 ? 33.140 6.693 -33.345 1.00 93.94 165 TYR A CA 1
ATOM 1333 C C . TYR A 1 165 ? 31.718 6.950 -32.830 1.00 93.94 165 TYR A C 1
ATOM 1335 O O . TYR A 1 165 ? 31.081 7.937 -33.211 1.00 93.94 165 TYR A O 1
ATOM 1343 N N . ILE A 1 166 ? 31.224 6.064 -31.967 1.00 92.75 166 ILE A N 1
ATOM 1344 C CA . ILE A 1 166 ? 30.000 6.281 -31.189 1.00 92.75 166 ILE A CA 1
ATOM 1345 C C . ILE A 1 166 ? 30.368 6.075 -29.734 1.00 92.75 166 ILE A C 1
ATOM 1347 O O . ILE A 1 166 ? 30.665 4.953 -29.337 1.00 92.75 166 ILE A O 1
ATOM 1351 N N . GLY A 1 167 ? 30.349 7.161 -28.971 1.00 89.19 167 GLY A N 1
ATOM 1352 C CA . GLY A 1 167 ? 30.545 7.136 -27.534 1.00 89.19 167 GLY A CA 1
ATOM 1353 C C . GLY A 1 167 ? 29.232 6.867 -26.818 1.00 89.19 167 GLY A C 1
ATOM 1354 O O . GLY A 1 167 ? 28.183 7.392 -27.199 1.00 89.19 167 GLY A O 1
ATOM 1355 N N . THR A 1 168 ? 29.288 6.079 -25.757 1.00 77.62 168 THR A N 1
ATOM 1356 C CA . THR A 1 168 ? 28.147 5.902 -24.855 1.00 77.62 168 THR A CA 1
ATOM 1357 C C . THR A 1 168 ? 28.298 6.873 -23.690 1.00 77.62 168 THR A C 1
ATOM 1359 O O . THR A 1 168 ? 29.378 7.000 -23.120 1.00 77.62 168 THR A O 1
ATOM 1362 N N . THR A 1 169 ? 27.251 7.626 -23.351 1.00 68.88 169 THR A N 1
ATOM 1363 C CA . THR A 1 169 ? 27.300 8.502 -22.175 1.00 68.88 169 THR A CA 1
ATOM 1364 C C . THR A 1 169 ? 26.689 7.791 -20.978 1.00 68.88 169 THR A C 1
ATOM 1366 O O . THR A 1 169 ? 25.627 7.175 -21.076 1.00 68.88 169 THR A O 1
ATOM 1369 N N . ASP A 1 170 ? 27.316 7.910 -19.810 1.00 59.78 170 ASP A N 1
ATOM 1370 C CA . ASP A 1 170 ? 26.735 7.477 -18.525 1.00 59.78 170 ASP A CA 1
ATOM 1371 C C . ASP A 1 170 ? 25.703 8.479 -17.983 1.00 59.78 170 ASP A C 1
ATOM 1373 O O . A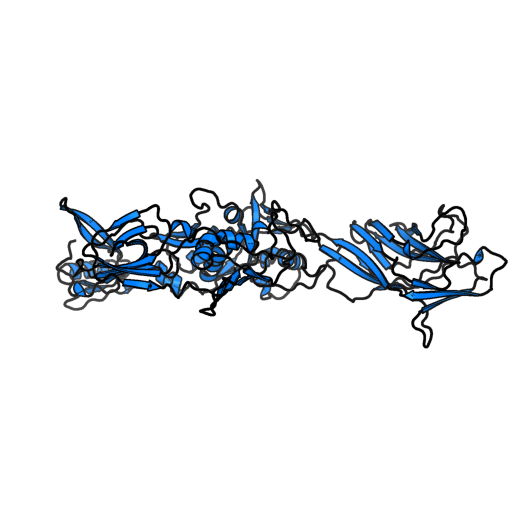SP A 1 170 ? 25.350 8.479 -16.808 1.00 59.78 170 ASP A O 1
ATOM 1377 N N . SER A 1 171 ? 25.210 9.372 -18.841 1.00 45.31 171 SER A N 1
ATOM 1378 C CA . SER A 1 171 ? 24.215 10.370 -18.479 1.00 45.31 171 SER A CA 1
ATOM 1379 C C . SER A 1 171 ? 22.827 9.728 -18.389 1.00 45.31 171 SER A C 1
ATOM 1381 O O . SER A 1 171 ? 22.061 9.788 -19.348 1.00 45.31 171 SER A O 1
ATOM 1383 N N . GLY A 1 172 ? 22.520 9.123 -17.240 1.00 47.94 172 GLY A N 1
ATOM 1384 C CA . GLY A 1 172 ? 21.164 8.739 -16.833 1.00 47.94 172 GLY A CA 1
ATOM 1385 C C . GLY A 1 172 ? 21.095 7.353 -16.196 1.00 47.94 172 GLY A C 1
ATOM 1386 O O . GLY A 1 172 ? 21.487 6.405 -16.864 1.00 47.94 172 GLY A O 1
ATOM 1387 N N . SER A 1 173 ? 20.599 7.317 -14.946 1.00 46.97 173 SER A N 1
ATOM 1388 C CA . SER A 1 173 ? 20.064 6.207 -14.121 1.00 46.97 173 SER A CA 1
ATOM 1389 C C . SER A 1 173 ? 20.783 4.849 -14.159 1.00 46.97 173 SER A C 1
ATOM 1391 O O . SER A 1 173 ? 21.272 4.405 -15.193 1.00 46.97 173 SER A O 1
ATOM 1393 N N . GLU A 1 174 ? 20.794 4.102 -13.052 1.00 54.59 174 GLU A N 1
ATOM 1394 C CA . GLU A 1 174 ? 21.207 2.694 -13.108 1.00 54.59 174 GLU A CA 1
ATOM 1395 C C . GLU A 1 174 ? 20.234 1.935 -14.022 1.00 54.59 174 GLU A C 1
ATOM 1397 O O . GLU A 1 174 ? 19.086 1.656 -13.687 1.00 54.59 174 GLU A O 1
ATOM 1402 N N . ILE A 1 175 ? 20.652 1.657 -15.252 1.00 59.78 175 ILE A N 1
ATOM 1403 C CA . ILE A 1 175 ? 19.780 1.025 -16.236 1.00 59.78 175 ILE A CA 1
ATOM 1404 C C . ILE A 1 175 ? 19.447 -0.378 -15.725 1.00 59.78 175 ILE A C 1
ATOM 1406 O O . ILE A 1 175 ? 20.353 -1.163 -15.435 1.00 59.78 175 ILE A O 1
ATOM 1410 N N . HIS A 1 176 ? 18.157 -0.721 -15.652 1.00 72.31 176 HIS A N 1
ATOM 1411 C CA . HIS A 1 176 ? 17.720 -2.089 -15.376 1.00 72.31 176 HIS A CA 1
ATOM 1412 C C . HIS A 1 176 ? 18.009 -2.937 -16.619 1.00 72.31 176 HIS A C 1
ATOM 1414 O O . HIS A 1 176 ? 17.152 -3.156 -17.468 1.00 72.31 176 HIS A O 1
ATOM 1420 N N . ASN A 1 177 ? 19.272 -3.328 -16.790 1.00 80.69 177 ASN A N 1
ATOM 1421 C CA . ASN A 1 177 ? 19.784 -3.877 -18.036 1.00 80.69 177 ASN A CA 1
ATOM 1422 C C . ASN A 1 177 ? 20.435 -5.240 -17.823 1.00 80.69 177 ASN A C 1
ATOM 1424 O O . ASN A 1 177 ? 21.520 -5.351 -17.251 1.00 80.69 177 ASN A O 1
ATOM 1428 N N . LYS A 1 178 ? 19.791 -6.279 -18.350 1.00 83.94 178 LYS A N 1
ATOM 1429 C CA . LYS A 1 178 ? 20.349 -7.638 -18.413 1.00 83.94 178 LYS A CA 1
ATOM 1430 C C . LYS A 1 178 ? 20.540 -8.110 -19.850 1.00 83.94 178 LYS A C 1
ATOM 1432 O O . LYS A 1 178 ? 21.255 -9.088 -20.084 1.00 83.94 178 LYS A O 1
ATOM 1437 N N . SER A 1 179 ? 19.889 -7.441 -20.797 1.00 91.12 179 SER A N 1
ATOM 1438 C CA . SER A 1 179 ? 19.806 -7.873 -22.185 1.00 91.12 179 SER A CA 1
ATOM 1439 C C . SER A 1 179 ? 20.888 -7.300 -23.086 1.00 91.12 179 SER A C 1
ATOM 1441 O O . SER A 1 179 ? 21.216 -7.950 -24.078 1.00 91.12 179 SER A O 1
ATOM 1443 N N . PHE A 1 180 ? 21.472 -6.143 -22.767 1.00 92.00 180 PHE A N 1
ATOM 1444 C CA . PHE A 1 180 ? 22.389 -5.449 -23.673 1.00 92.00 180 PHE A CA 1
ATOM 1445 C C . PHE A 1 180 ? 23.648 -4.940 -22.973 1.00 92.00 180 PHE A C 1
ATOM 1447 O O . PHE A 1 180 ? 23.613 -4.503 -21.831 1.00 92.00 180 PHE A O 1
ATOM 1454 N N . VAL A 1 181 ? 24.775 -4.944 -23.675 1.00 91.81 181 VAL A N 1
ATOM 1455 C CA . VAL A 1 181 ? 25.977 -4.198 -23.287 1.00 91.81 181 VAL A CA 1
ATOM 1456 C C . VAL A 1 181 ? 26.207 -3.122 -24.322 1.00 91.81 181 VAL A C 1
ATOM 1458 O O . VAL A 1 181 ? 26.271 -3.409 -25.516 1.00 91.81 181 VAL A O 1
ATOM 1461 N N . PHE A 1 182 ? 26.325 -1.892 -23.838 1.00 91.38 182 PHE A N 1
ATOM 1462 C CA . PHE A 1 182 ? 26.723 -0.743 -24.630 1.00 91.38 182 PHE A CA 1
ATOM 1463 C C . PHE A 1 182 ? 28.211 -0.508 -24.421 1.00 91.38 182 PHE A C 1
ATOM 1465 O O . PHE A 1 182 ? 28.710 -0.609 -23.301 1.00 91.38 182 PHE A O 1
ATOM 1472 N N . GLN A 1 183 ? 28.907 -0.209 -25.503 1.00 90.94 183 GLN A N 1
ATOM 1473 C CA . GLN A 1 183 ? 30.308 0.175 -25.469 1.00 90.94 183 GLN A CA 1
ATOM 1474 C C . GLN A 1 183 ? 30.579 1.190 -26.569 1.00 90.94 183 GLN A C 1
ATOM 1476 O O . GLN A 1 183 ? 29.748 1.402 -27.457 1.00 90.94 183 GLN A O 1
ATOM 1481 N N . ASP A 1 184 ? 31.778 1.752 -26.554 1.00 92.88 184 ASP A N 1
ATOM 1482 C CA . ASP A 1 184 ? 32.177 2.657 -27.613 1.00 92.88 184 ASP A CA 1
ATOM 1483 C C . ASP A 1 184 ? 32.427 1.892 -28.918 1.00 92.88 184 ASP A C 1
ATOM 1485 O O . ASP A 1 184 ? 33.229 0.952 -28.988 1.00 92.88 184 ASP A O 1
ATOM 1489 N N . GLN A 1 185 ? 31.767 2.332 -29.987 1.00 94.62 185 GLN A N 1
ATOM 1490 C CA . GLN A 1 185 ? 32.137 1.924 -31.335 1.00 94.62 185 GLN A CA 1
ATOM 1491 C C . GLN A 1 185 ? 33.436 2.637 -31.702 1.00 94.62 185 GLN A C 1
ATOM 1493 O O . GLN A 1 185 ? 33.500 3.863 -31.694 1.00 94.62 185 GLN A O 1
ATOM 1498 N N . SER A 1 186 ? 34.475 1.878 -32.040 1.00 94.06 186 SER A N 1
ATOM 1499 C CA . SER A 1 186 ? 35.759 2.435 -32.471 1.00 94.06 186 SER A CA 1
ATOM 1500 C C . SER A 1 186 ? 35.715 2.886 -33.930 1.00 94.06 186 SER A C 1
ATOM 1502 O O . SER A 1 186 ? 35.121 2.212 -34.777 1.00 94.06 186 SER A O 1
ATOM 1504 N N . GLU A 1 187 ? 36.398 3.984 -34.248 1.00 93.06 187 GLU A N 1
ATOM 1505 C CA . GLU A 1 187 ? 36.481 4.449 -35.631 1.00 93.06 187 GLU A CA 1
ATOM 1506 C C . GLU A 1 187 ? 37.246 3.447 -36.521 1.00 93.06 187 GLU A C 1
ATOM 1508 O O . GLU A 1 187 ? 38.293 2.922 -36.135 1.00 93.06 187 GLU A O 1
ATOM 1513 N N . SER A 1 188 ? 36.739 3.177 -37.728 1.00 91.19 188 SER A N 1
ATOM 1514 C CA . SER A 1 188 ? 37.415 2.344 -38.729 1.00 91.19 188 SER A CA 1
ATOM 1515 C C . SER A 1 188 ? 37.059 2.762 -40.157 1.00 91.19 188 SER A C 1
ATOM 1517 O O . SER A 1 188 ? 35.939 3.194 -40.428 1.00 91.19 188 SER A O 1
ATOM 1519 N N . MET A 1 189 ? 38.002 2.595 -41.085 1.00 88.12 189 MET A N 1
ATOM 1520 C CA . MET A 1 189 ? 37.793 2.768 -42.527 1.00 88.12 189 MET A CA 1
ATOM 1521 C C . MET A 1 189 ? 38.195 1.485 -43.256 1.00 88.12 189 MET A C 1
ATOM 1523 O O . MET A 1 189 ? 39.315 1.375 -43.752 1.00 88.12 189 MET A O 1
ATOM 1527 N N . PRO A 1 190 ? 37.343 0.448 -43.236 1.00 83.88 190 PRO A N 1
ATOM 1528 C CA . PRO A 1 190 ? 37.682 -0.805 -43.881 1.00 83.88 190 PRO A CA 1
ATOM 1529 C C . PRO A 1 190 ? 37.605 -0.675 -45.407 1.00 83.88 190 PRO A C 1
ATOM 1531 O O . PRO A 1 190 ? 36.559 -0.336 -45.968 1.00 83.88 190 PRO A O 1
ATOM 1534 N N . SER A 1 191 ? 38.685 -1.052 -46.088 1.00 73.56 191 SER A N 1
ATOM 1535 C CA . SER A 1 191 ? 38.657 -1.266 -47.533 1.00 73.56 191 SER A CA 1
ATOM 1536 C C . SER A 1 191 ? 37.825 -2.514 -47.838 1.00 73.56 191 SER A C 1
ATOM 1538 O O . SER A 1 191 ? 38.076 -3.598 -47.304 1.00 73.56 191 SER A O 1
ATOM 1540 N N . ALA A 1 192 ? 36.804 -2.375 -48.675 1.00 66.94 192 ALA A N 1
ATOM 1541 C CA . ALA A 1 192 ? 35.886 -3.465 -48.991 1.00 66.94 192 ALA A CA 1
ATOM 1542 C C . ALA A 1 192 ? 36.326 -4.250 -50.241 1.00 66.94 192 ALA A C 1
ATOM 1544 O O . ALA A 1 192 ? 37.053 -3.750 -51.098 1.00 66.94 192 ALA A O 1
ATOM 1545 N N . SER A 1 193 ? 35.871 -5.503 -50.341 1.00 55.56 193 SER A N 1
ATOM 1546 C CA . SER A 1 193 ? 35.992 -6.328 -51.550 1.00 55.56 193 SER A CA 1
ATOM 1547 C C . SER A 1 193 ? 34.646 -6.347 -52.282 1.00 55.56 193 SER A C 1
ATOM 1549 O O . SER A 1 193 ? 33.595 -6.292 -51.647 1.00 55.56 193 SER A O 1
ATOM 1551 N N . GLY A 1 194 ? 34.690 -6.324 -53.616 1.00 56.59 194 GLY A N 1
ATOM 1552 C CA . GLY A 1 194 ? 33.605 -5.935 -54.531 1.00 56.59 194 GLY A CA 1
ATOM 1553 C C . GLY A 1 194 ? 32.346 -6.809 -54.602 1.00 56.59 194 GLY A C 1
ATOM 1554 O O . GLY A 1 194 ? 31.694 -6.805 -55.644 1.00 56.59 194 GLY A O 1
ATOM 1555 N N . ASP A 1 195 ? 31.973 -7.525 -53.544 1.00 59.19 195 ASP A N 1
ATOM 1556 C CA . ASP A 1 195 ? 30.742 -8.313 -53.519 1.00 59.19 195 ASP A CA 1
ATOM 1557 C C . ASP A 1 195 ? 29.539 -7.431 -53.135 1.00 59.19 195 ASP A C 1
ATOM 1559 O O . ASP A 1 195 ? 29.507 -6.786 -52.081 1.00 59.19 195 ASP A O 1
ATOM 1563 N N . ASN A 1 196 ? 28.533 -7.385 -54.015 1.00 64.12 196 ASN A N 1
ATOM 1564 C CA . ASN A 1 196 ? 27.276 -6.669 -53.789 1.00 64.12 196 ASN A CA 1
ATOM 1565 C C . ASN A 1 196 ? 26.432 -7.415 -52.743 1.00 64.12 196 ASN A C 1
ATOM 1567 O O . ASN A 1 196 ? 26.089 -8.581 -52.929 1.00 64.12 196 ASN A O 1
ATOM 1571 N N . THR A 1 197 ? 26.044 -6.723 -51.671 1.00 64.38 197 THR A N 1
ATOM 1572 C CA . THR A 1 197 ? 25.227 -7.270 -50.568 1.00 64.38 197 THR A CA 1
ATOM 1573 C C . THR A 1 197 ? 23.766 -7.539 -50.946 1.00 64.38 197 THR A C 1
ATOM 1575 O O . THR A 1 197 ? 22.995 -8.028 -50.122 1.00 64.38 197 THR A O 1
ATOM 1578 N N . GLY A 1 198 ? 23.354 -7.184 -52.166 1.00 67.88 198 GLY A N 1
ATOM 1579 C CA . GLY A 1 198 ? 21.951 -7.153 -52.581 1.00 67.88 198 GLY A CA 1
ATOM 1580 C C . GLY A 1 198 ? 21.222 -5.874 -52.154 1.00 67.88 198 GLY A C 1
ATOM 1581 O O . GLY A 1 198 ? 20.064 -5.699 -52.522 1.00 67.88 198 GLY A O 1
ATOM 1582 N N . TRP A 1 199 ? 21.899 -4.969 -51.430 1.00 69.00 199 TRP A N 1
ATOM 1583 C CA . TRP A 1 199 ? 21.348 -3.702 -50.934 1.00 69.00 199 TRP A CA 1
ATOM 1584 C C . TRP A 1 199 ? 21.826 -2.456 -51.701 1.00 69.00 199 TRP A C 1
ATOM 1586 O O . TRP A 1 199 ? 21.516 -1.335 -51.309 1.00 69.00 199 TRP A O 1
ATOM 1596 N N . GLY A 1 200 ? 22.572 -2.631 -52.797 1.00 70.94 200 GLY A N 1
ATOM 1597 C CA . GLY A 1 200 ? 23.073 -1.512 -53.609 1.00 70.94 200 GLY A CA 1
ATOM 1598 C C . GLY A 1 200 ? 24.376 -0.888 -53.093 1.00 70.94 200 GLY A C 1
ATOM 1599 O O . GLY A 1 200 ? 24.856 0.080 -53.676 1.00 70.94 200 GLY A O 1
ATOM 1600 N N . PHE A 1 201 ? 24.977 -1.469 -52.050 1.00 76.69 201 PHE A N 1
ATOM 1601 C CA . PHE A 1 201 ? 26.309 -1.139 -51.542 1.00 76.69 201 PHE A CA 1
ATOM 1602 C C . PHE A 1 201 ? 27.164 -2.409 -51.337 1.00 76.69 201 PHE A C 1
ATOM 1604 O O . PHE A 1 201 ? 26.628 -3.519 -51.191 1.00 76.69 201 PHE A O 1
ATOM 1611 N N . PRO A 1 202 ? 28.498 -2.268 -51.338 1.00 79.00 202 PRO A N 1
ATOM 1612 C CA . PRO A 1 202 ? 29.448 -3.360 -51.126 1.00 79.00 202 PRO A CA 1
ATOM 1613 C C . PRO A 1 202 ? 29.413 -3.940 -49.709 1.00 79.00 202 PRO A C 1
ATOM 1615 O O . PRO A 1 202 ? 28.989 -3.274 -48.763 1.00 79.00 202 PRO A O 1
ATOM 1618 N N . ALA A 1 203 ? 29.903 -5.171 -49.551 1.00 83.62 203 ALA A N 1
ATOM 1619 C CA . ALA A 1 203 ? 30.012 -5.818 -48.246 1.00 83.62 203 ALA A CA 1
ATOM 1620 C C . ALA A 1 203 ? 30.843 -4.980 -47.260 1.00 83.62 203 ALA A C 1
ATOM 1622 O O . ALA A 1 203 ? 31.914 -4.478 -47.600 1.00 83.62 203 ALA A O 1
ATOM 1623 N N . ASN A 1 204 ? 30.344 -4.838 -46.031 1.00 88.44 204 ASN A N 1
ATOM 1624 C CA . ASN A 1 204 ? 31.074 -4.234 -44.921 1.00 88.44 204 ASN A CA 1
ATOM 1625 C C . ASN A 1 204 ? 31.892 -5.330 -44.213 1.00 88.44 204 ASN A C 1
ATOM 1627 O O . ASN A 1 204 ? 31.292 -6.216 -43.601 1.00 88.44 204 ASN A O 1
ATOM 1631 N N . PRO A 1 205 ? 33.236 -5.316 -44.288 1.00 87.94 205 PRO A N 1
ATOM 1632 C CA . PRO A 1 205 ? 34.049 -6.376 -43.704 1.00 87.94 205 PRO A CA 1
ATOM 1633 C C . PRO A 1 205 ? 34.399 -6.117 -42.226 1.00 87.94 205 PRO A C 1
ATOM 1635 O O . PRO A 1 205 ? 35.034 -6.965 -41.602 1.00 87.94 205 PRO A O 1
ATOM 1638 N N . CYS A 1 206 ? 34.029 -4.964 -41.649 1.00 91.38 206 CYS A N 1
ATOM 1639 C CA . CYS A 1 206 ? 34.348 -4.646 -40.260 1.00 91.38 206 CYS A CA 1
ATOM 1640 C C . CYS A 1 206 ? 33.341 -5.296 -39.308 1.00 91.38 206 CYS A C 1
ATOM 1642 O O . CYS A 1 206 ? 32.222 -4.817 -39.149 1.00 91.38 206 CYS A O 1
ATOM 1644 N N . ASN A 1 207 ? 33.767 -6.356 -38.622 1.00 92.81 207 ASN A N 1
ATOM 1645 C CA . ASN A 1 207 ? 32.982 -7.032 -37.586 1.00 92.81 207 ASN A CA 1
ATOM 1646 C C . ASN A 1 207 ? 33.554 -6.864 -36.164 1.00 92.81 207 ASN A C 1
ATOM 1648 O O . ASN A 1 207 ? 33.064 -7.485 -35.222 1.00 92.81 207 ASN A O 1
ATOM 1652 N N . THR A 1 208 ? 34.594 -6.043 -36.002 1.00 94.00 208 THR A N 1
ATOM 1653 C CA . THR A 1 208 ? 35.296 -5.835 -34.726 1.00 94.00 208 THR A CA 1
ATOM 1654 C C . THR A 1 208 ? 34.886 -4.559 -33.996 1.00 94.00 208 THR A C 1
ATOM 1656 O O . THR A 1 208 ? 35.148 -4.450 -32.803 1.00 94.00 208 THR A O 1
ATOM 1659 N N . SER A 1 209 ? 34.238 -3.612 -34.680 1.00 95.31 209 SER A N 1
ATOM 1660 C CA . SER A 1 209 ? 33.761 -2.355 -34.096 1.00 95.31 209 SER A CA 1
ATOM 1661 C C . SER A 1 209 ? 32.236 -2.340 -34.029 1.00 95.31 209 SER A C 1
ATOM 1663 O O . SER A 1 209 ? 31.577 -2.611 -35.026 1.00 95.31 209 SER A O 1
ATOM 1665 N N . TRP A 1 210 ? 31.665 -2.074 -32.861 1.00 95.75 210 TRP A N 1
ATOM 1666 C CA . TRP A 1 210 ? 30.223 -2.129 -32.610 1.00 95.75 210 TRP A CA 1
ATOM 1667 C C . TRP A 1 210 ? 29.902 -1.338 -31.342 1.00 95.75 210 TRP A C 1
ATOM 1669 O O . TRP A 1 210 ? 30.765 -1.225 -30.471 1.00 95.75 210 TRP A O 1
ATOM 1679 N N . PHE A 1 211 ? 28.682 -0.807 -31.238 1.00 94.19 211 PHE A N 1
ATOM 1680 C CA . PHE A 1 211 ? 28.251 -0.005 -30.081 1.00 94.19 211 PHE A CA 1
ATOM 1681 C C . PHE A 1 211 ? 27.341 -0.769 -29.110 1.00 94.19 211 PHE A C 1
ATOM 1683 O O . PHE A 1 211 ? 27.155 -0.348 -27.971 1.00 94.19 211 PHE A O 1
ATOM 1690 N N . LEU A 1 212 ? 26.749 -1.882 -29.555 1.00 95.19 212 LEU A N 1
ATOM 1691 C CA . LEU A 1 212 ? 25.846 -2.696 -28.745 1.00 95.19 212 LEU A CA 1
ATOM 1692 C C . LEU A 1 212 ? 26.024 -4.198 -28.987 1.00 95.19 212 LEU A C 1
ATOM 1694 O O . LEU A 1 212 ? 26.110 -4.625 -30.136 1.00 95.19 212 LEU A O 1
ATOM 1698 N N . GLU A 1 213 ? 26.006 -4.999 -27.920 1.00 95.56 213 GLU A N 1
ATOM 1699 C CA . GLU A 1 213 ? 25.939 -6.467 -27.951 1.00 95.56 213 GLU A CA 1
ATOM 1700 C C . GLU A 1 213 ? 24.745 -6.971 -27.136 1.00 95.56 213 GLU A C 1
ATOM 1702 O O . GLU A 1 213 ? 24.485 -6.515 -26.025 1.00 95.56 213 GLU A O 1
ATOM 1707 N N . CYS A 1 214 ? 24.025 -7.945 -27.683 1.00 96.25 214 CYS A N 1
ATOM 1708 C CA . CYS A 1 214 ? 22.922 -8.618 -27.016 1.00 96.25 214 CYS A CA 1
ATOM 1709 C C . CYS A 1 214 ? 23.446 -9.747 -26.111 1.00 96.25 214 CYS A C 1
ATOM 1711 O O . CYS A 1 214 ? 24.013 -10.731 -26.582 1.00 96.25 214 CYS A O 1
ATOM 1713 N N . LEU A 1 215 ? 23.243 -9.638 -24.800 1.00 94.44 215 LEU A N 1
ATOM 1714 C CA . LEU A 1 215 ? 23.604 -10.657 -23.808 1.00 94.44 215 LEU A CA 1
ATOM 1715 C C . LEU A 1 215 ? 22.509 -11.710 -23.599 1.00 94.44 215 LEU A C 1
ATOM 1717 O O . LEU A 1 215 ? 22.807 -12.860 -23.248 1.00 94.44 215 LEU A O 1
ATOM 1721 N N . ARG A 1 216 ? 21.247 -11.319 -23.799 1.00 92.44 216 ARG A N 1
ATOM 1722 C CA . ARG A 1 216 ? 20.051 -12.164 -23.704 1.00 92.44 216 ARG A CA 1
ATOM 1723 C C . ARG A 1 216 ? 19.077 -11.754 -24.801 1.00 92.44 216 ARG A C 1
ATOM 1725 O O . ARG A 1 216 ? 18.905 -10.562 -25.024 1.00 92.44 216 ARG A O 1
ATOM 1732 N N . ASP A 1 217 ? 18.458 -12.738 -25.454 1.00 95.12 217 ASP A N 1
ATOM 1733 C CA . ASP A 1 217 ? 17.463 -12.513 -26.506 1.00 95.12 217 ASP A CA 1
ATOM 1734 C C . ASP A 1 217 ? 16.430 -11.464 -26.071 1.00 95.12 217 ASP A C 1
ATOM 1736 O O . ASP A 1 217 ? 15.673 -11.706 -25.132 1.00 95.12 217 ASP A O 1
ATOM 1740 N N . ASN A 1 218 ? 16.382 -10.323 -26.758 1.00 94.88 218 ASN A N 1
ATOM 1741 C CA . ASN A 1 218 ? 15.431 -9.260 -26.446 1.00 94.88 218 ASN A CA 1
ATOM 1742 C C . ASN A 1 218 ? 15.147 -8.387 -27.683 1.00 94.88 218 ASN A C 1
ATOM 1744 O O . ASN A 1 218 ? 15.871 -8.423 -28.681 1.00 94.88 218 ASN A O 1
ATOM 1748 N N . THR A 1 219 ? 14.053 -7.631 -27.640 1.00 95.88 219 THR A N 1
ATOM 1749 C CA . THR A 1 219 ? 13.678 -6.646 -28.655 1.00 95.88 219 THR A CA 1
ATOM 1750 C C . THR A 1 219 ? 14.225 -5.284 -28.264 1.00 95.88 219 THR A C 1
ATOM 1752 O O . THR A 1 219 ? 14.055 -4.846 -27.131 1.00 95.88 219 THR A O 1
ATOM 1755 N N . ILE A 1 220 ? 14.844 -4.593 -29.215 1.00 95.62 220 ILE A N 1
ATOM 1756 C CA . ILE A 1 220 ? 15.374 -3.245 -29.017 1.00 95.62 220 ILE A CA 1
ATOM 1757 C C . ILE A 1 220 ? 14.923 -2.334 -30.144 1.00 95.62 220 ILE A C 1
ATOM 1759 O O . ILE A 1 220 ? 14.773 -2.770 -31.286 1.00 95.62 220 ILE A O 1
ATOM 1763 N N . THR A 1 221 ? 14.718 -1.066 -29.809 1.00 95.62 221 THR A N 1
ATOM 1764 C CA . THR A 1 221 ? 14.535 0.018 -30.767 1.00 95.62 221 THR A CA 1
ATOM 1765 C C . THR A 1 221 ? 15.789 0.874 -30.796 1.00 95.62 221 THR A C 1
ATOM 1767 O O . THR A 1 221 ? 16.258 1.323 -29.756 1.00 95.62 221 THR A O 1
ATOM 1770 N N . ILE A 1 222 ? 16.308 1.107 -31.995 1.00 94.62 222 ILE A N 1
ATOM 1771 C CA . ILE A 1 222 ? 17.399 2.028 -32.290 1.00 94.62 222 ILE A CA 1
ATOM 1772 C C . ILE A 1 222 ? 16.819 3.192 -33.084 1.00 94.62 222 ILE A C 1
ATOM 1774 O O . ILE A 1 222 ? 16.206 2.975 -34.134 1.00 94.62 222 ILE A O 1
ATOM 1778 N N . ASP A 1 223 ? 17.023 4.413 -32.598 1.00 92.31 223 ASP A N 1
ATOM 1779 C CA . ASP A 1 223 ? 16.597 5.640 -33.263 1.00 92.31 223 ASP A CA 1
ATOM 1780 C C . ASP A 1 223 ? 17.787 6.583 -33.437 1.00 92.31 223 ASP A C 1
ATOM 1782 O O . ASP A 1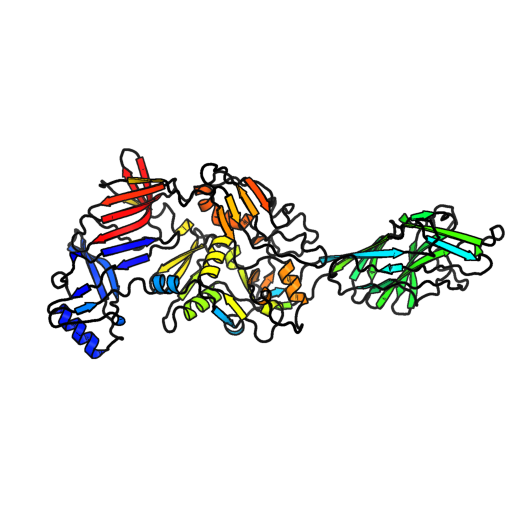 223 ? 18.235 7.257 -32.510 1.00 92.31 223 ASP A O 1
ATOM 1786 N N . PHE A 1 224 ? 18.328 6.592 -34.652 1.00 90.38 224 PHE A N 1
ATOM 1787 C CA . PHE A 1 224 ? 19.447 7.449 -35.041 1.00 90.38 224 PHE A CA 1
ATOM 1788 C C . PHE A 1 224 ? 18.964 8.619 -35.903 1.00 90.38 224 PHE A C 1
ATOM 1790 O O . PHE A 1 224 ? 19.752 9.293 -36.566 1.00 90.38 224 PHE A O 1
ATOM 1797 N N . SER A 1 225 ? 17.653 8.881 -35.913 1.00 84.94 225 SER A N 1
ATOM 1798 C CA . SER A 1 225 ? 17.086 9.910 -36.777 1.00 84.94 225 SER A CA 1
ATOM 1799 C C . SER A 1 225 ? 17.362 11.343 -36.331 1.00 84.94 225 SER A C 1
ATOM 1801 O O . SER A 1 225 ? 17.195 12.262 -37.132 1.00 84.94 225 SER A O 1
ATOM 1803 N N . SER A 1 226 ? 17.782 11.520 -35.079 1.00 86.69 226 SER A N 1
ATOM 1804 C CA . SER A 1 226 ? 18.177 12.792 -34.471 1.00 86.69 226 SER A CA 1
ATOM 1805 C C . SER A 1 226 ? 19.570 13.269 -34.891 1.00 86.69 226 SER A C 1
ATOM 1807 O O . SER A 1 226 ? 19.923 14.413 -34.610 1.00 86.69 226 SER A O 1
ATOM 1809 N N . ILE A 1 227 ? 20.358 12.425 -35.567 1.00 87.56 227 ILE A N 1
ATOM 1810 C CA . ILE A 1 227 ? 21.696 12.792 -36.034 1.00 87.56 227 ILE A CA 1
ATOM 1811 C C . ILE A 1 227 ? 21.575 13.723 -37.245 1.00 87.56 227 ILE A C 1
ATOM 1813 O O . ILE A 1 227 ? 21.031 13.350 -38.291 1.00 87.56 227 ILE A O 1
ATOM 1817 N N . GLU A 1 228 ? 22.137 14.925 -37.133 1.00 87.88 228 GLU A N 1
ATOM 1818 C CA . GLU A 1 228 ? 22.126 15.914 -38.207 1.00 87.88 228 GLU A CA 1
ATOM 1819 C C . GLU A 1 228 ? 23.470 15.986 -38.924 1.00 87.88 228 GLU A C 1
ATOM 1821 O O . GLU A 1 228 ? 24.515 16.262 -38.331 1.00 87.88 228 GLU A O 1
ATOM 1826 N N . PHE A 1 229 ? 23.425 15.822 -40.245 1.00 85.50 229 PHE A N 1
ATOM 1827 C CA . PHE A 1 229 ? 24.599 15.903 -41.102 1.00 85.50 229 PHE A CA 1
ATOM 1828 C C . PHE A 1 229 ? 24.507 17.065 -42.098 1.00 85.50 229 PHE A C 1
ATOM 1830 O O . PHE A 1 229 ? 23.443 17.321 -42.663 1.00 85.50 229 PHE A O 1
ATOM 1837 N N . SER A 1 230 ? 25.645 17.705 -42.392 1.00 84.25 230 SER A N 1
ATOM 1838 C CA . SER A 1 230 ? 25.796 18.652 -43.513 1.00 84.25 230 SER A CA 1
ATOM 1839 C C . SER A 1 230 ? 26.788 18.121 -44.552 1.00 84.25 230 SER A C 1
ATOM 1841 O O . SER A 1 230 ? 27.795 17.503 -44.203 1.00 84.25 230 SER A O 1
ATOM 1843 N N . GLY A 1 231 ? 26.531 18.392 -45.839 1.00 71.81 231 GLY A N 1
ATOM 1844 C CA . GLY A 1 231 ? 27.333 17.845 -46.947 1.00 71.81 231 GLY A CA 1
ATOM 1845 C C . GLY A 1 231 ? 27.037 16.368 -47.257 1.00 71.81 231 GLY A C 1
ATOM 1846 O O . GLY A 1 231 ? 27.879 15.676 -47.823 1.00 71.81 231 GLY A O 1
ATOM 1847 N N . SER A 1 232 ? 25.847 15.890 -46.874 1.00 60.06 232 SER A N 1
ATOM 1848 C CA . SER A 1 232 ? 25.412 14.484 -46.845 1.00 60.06 232 SER A CA 1
ATOM 1849 C C . SER A 1 232 ? 24.911 13.901 -48.170 1.00 60.06 232 SER A C 1
ATOM 1851 O O . SER A 1 232 ? 24.704 12.694 -48.247 1.00 60.06 232 SER A O 1
ATOM 1853 N N . ASN A 1 233 ? 24.750 14.706 -49.225 1.00 63.41 233 ASN A N 1
ATOM 1854 C CA . ASN A 1 233 ? 24.132 14.282 -50.498 1.00 63.41 233 ASN A CA 1
ATOM 1855 C C . ASN A 1 233 ? 24.876 13.137 -51.223 1.00 63.41 233 ASN A C 1
ATOM 1857 O O . ASN A 1 233 ? 24.401 12.628 -52.232 1.00 63.41 233 ASN A O 1
ATOM 1861 N N . GLN A 1 234 ? 26.057 12.775 -50.723 1.00 72.00 234 GLN A N 1
ATOM 1862 C CA . GLN A 1 234 ? 26.979 11.765 -51.235 1.00 72.00 234 GLN A CA 1
ATOM 1863 C C . GLN A 1 234 ? 27.256 10.621 -50.242 1.00 72.00 234 GLN A C 1
ATOM 1865 O O . GLN A 1 234 ? 28.077 9.742 -50.508 1.00 72.00 234 GLN A O 1
ATOM 1870 N N . PHE A 1 235 ? 26.619 10.646 -49.076 1.00 80.19 235 PHE A N 1
ATOM 1871 C CA . PHE A 1 235 ? 26.808 9.646 -48.039 1.00 80.19 235 PHE A CA 1
ATOM 1872 C C . PHE A 1 235 ? 25.497 8.932 -47.772 1.00 80.19 235 PHE A C 1
ATOM 1874 O O . PHE A 1 235 ? 24.430 9.550 -47.766 1.00 80.19 235 PHE A O 1
ATOM 1881 N N . ALA A 1 236 ? 25.592 7.637 -47.509 1.00 80.69 236 ALA A N 1
ATOM 1882 C CA . ALA A 1 236 ? 24.483 6.872 -46.981 1.00 80.69 236 ALA A CA 1
ATOM 1883 C C . ALA A 1 236 ? 24.786 6.357 -45.591 1.00 80.69 236 ALA A C 1
ATOM 1885 O O . ALA A 1 236 ? 25.933 6.233 -45.183 1.00 80.69 236 ALA A O 1
ATOM 1886 N N . TYR A 1 237 ? 23.721 6.059 -44.875 1.00 86.56 237 TYR A N 1
ATOM 1887 C CA . TYR A 1 237 ? 23.753 5.685 -43.476 1.00 86.56 237 TYR A CA 1
ATOM 1888 C C . TYR A 1 237 ? 23.140 4.305 -43.371 1.00 86.56 237 TYR A C 1
ATOM 1890 O O . TYR A 1 237 ? 22.155 4.025 -44.059 1.00 86.56 237 TYR A O 1
ATOM 1898 N N . ALA A 1 238 ? 23.719 3.436 -42.561 1.00 89.38 238 ALA A N 1
ATOM 1899 C CA . ALA A 1 238 ? 23.213 2.090 -42.395 1.00 89.38 238 ALA A CA 1
ATOM 1900 C C . ALA A 1 238 ? 23.432 1.605 -40.968 1.00 89.38 238 ALA A C 1
ATOM 1902 O O . ALA A 1 238 ? 24.484 1.822 -40.364 1.00 89.38 238 ALA A O 1
ATOM 1903 N N . LEU A 1 239 ? 22.419 0.913 -40.462 1.00 93.00 239 LEU A N 1
ATOM 1904 C CA . LEU A 1 239 ? 22.527 0.107 -39.263 1.00 93.00 239 LEU A CA 1
ATOM 1905 C C . LEU A 1 239 ? 22.758 -1.338 -39.691 1.00 93.00 239 LEU A C 1
ATOM 1907 O O . LEU A 1 239 ? 21.992 -1.893 -40.483 1.00 93.00 239 LEU A O 1
ATOM 1911 N N . PHE A 1 240 ? 23.798 -1.942 -39.144 1.00 94.06 240 PHE A N 1
ATOM 1912 C CA . PHE A 1 240 ? 24.184 -3.318 -39.383 1.00 94.06 240 PHE A CA 1
ATOM 1913 C C . PHE A 1 240 ? 23.999 -4.156 -38.129 1.00 94.06 240 PHE A C 1
ATOM 1915 O O . PHE A 1 240 ? 24.208 -3.694 -37.008 1.00 94.06 240 PHE A O 1
ATOM 1922 N N . LYS A 1 241 ? 23.672 -5.424 -38.353 1.00 96.44 241 LYS A N 1
ATOM 1923 C CA . LYS A 1 241 ? 23.789 -6.498 -37.382 1.00 96.44 241 LYS A CA 1
ATOM 1924 C C . LYS A 1 241 ? 25.033 -7.313 -37.683 1.00 96.44 241 LYS A C 1
ATOM 1926 O O . LYS A 1 241 ? 25.239 -7.720 -38.822 1.00 96.44 241 LYS A O 1
ATOM 1931 N N . ILE A 1 242 ? 25.817 -7.609 -36.663 1.00 97.25 242 ILE A N 1
ATOM 1932 C CA . ILE A 1 242 ? 26.874 -8.613 -36.717 1.00 97.25 242 ILE A CA 1
ATOM 1933 C C . ILE A 1 242 ? 26.301 -9.863 -36.059 1.00 97.25 242 ILE A C 1
ATOM 1935 O O . ILE A 1 242 ? 25.957 -9.839 -34.876 1.00 97.25 242 ILE A O 1
ATOM 1939 N N . ASP A 1 243 ? 26.130 -10.932 -36.832 1.00 95.62 243 ASP A N 1
ATOM 1940 C CA . ASP A 1 243 ? 25.590 -12.181 -36.302 1.00 95.62 243 ASP A CA 1
ATOM 1941 C C . ASP A 1 243 ? 26.605 -12.920 -35.409 1.00 95.62 243 ASP A C 1
ATOM 1943 O O . ASP A 1 243 ? 27.773 -12.544 -35.285 1.00 95.62 243 ASP A O 1
ATOM 1947 N N . THR A 1 244 ? 26.175 -14.020 -34.792 1.00 94.44 244 THR A N 1
ATOM 1948 C CA . THR A 1 244 ? 27.018 -14.823 -33.887 1.00 94.44 244 THR A CA 1
ATOM 1949 C C . THR A 1 244 ? 28.212 -15.499 -34.571 1.00 94.44 244 THR A C 1
ATOM 1951 O O . THR A 1 244 ? 29.097 -16.013 -33.887 1.00 94.44 244 THR A O 1
ATOM 1954 N N . LYS A 1 245 ? 28.266 -15.505 -35.909 1.00 94.56 245 LYS A N 1
ATOM 1955 C CA . LYS A 1 245 ? 29.393 -15.997 -36.714 1.00 94.56 245 LYS A CA 1
ATOM 1956 C C . LYS A 1 245 ? 30.294 -14.859 -37.207 1.00 94.56 245 LYS A C 1
ATOM 1958 O O . LYS A 1 245 ? 31.269 -15.131 -37.905 1.00 94.56 245 LYS A O 1
ATOM 1963 N N . GLY A 1 246 ? 29.990 -13.610 -36.854 1.00 92.69 246 GLY A N 1
ATOM 1964 C CA . GLY A 1 246 ? 30.733 -12.429 -37.281 1.00 92.69 246 GLY A CA 1
ATOM 1965 C C . GLY A 1 246 ? 30.361 -11.929 -38.678 1.00 92.69 246 GLY A C 1
ATOM 1966 O O . GLY A 1 246 ? 31.125 -11.148 -39.246 1.00 92.69 246 GLY A O 1
ATOM 1967 N N . VAL A 1 247 ? 29.236 -12.376 -39.249 1.00 92.56 247 VAL A N 1
ATOM 1968 C CA . VAL A 1 247 ? 28.746 -11.901 -40.550 1.00 92.56 247 VAL A CA 1
ATOM 1969 C C . VAL A 1 247 ? 27.991 -10.592 -40.356 1.00 92.56 247 VAL A C 1
ATOM 1971 O O . VAL A 1 247 ? 27.036 -10.523 -39.585 1.00 92.56 247 VAL A O 1
ATOM 1974 N N . VAL A 1 248 ? 28.407 -9.563 -41.092 1.00 92.62 248 VAL A N 1
ATOM 1975 C CA . VAL A 1 248 ? 27.810 -8.226 -41.054 1.00 92.62 248 VAL A CA 1
ATOM 1976 C C . VAL A 1 248 ? 26.661 -8.149 -42.062 1.00 92.62 248 VAL A C 1
ATOM 1978 O O . VAL A 1 248 ? 26.857 -8.373 -43.256 1.00 92.62 248 VAL A O 1
ATOM 1981 N N . GLN A 1 249 ? 25.453 -7.849 -41.591 1.00 91.31 249 GLN A N 1
ATOM 1982 C CA . GLN A 1 249 ? 24.225 -7.825 -42.388 1.00 91.31 249 GLN A CA 1
ATOM 1983 C C . GLN A 1 249 ? 23.465 -6.514 -42.164 1.00 91.31 249 GLN A C 1
ATOM 1985 O O . GLN A 1 249 ? 23.260 -6.126 -41.014 1.00 91.31 249 GLN A O 1
ATOM 1990 N N . PRO A 1 250 ? 23.040 -5.807 -43.221 1.00 89.25 250 PRO A N 1
ATOM 1991 C CA . PRO A 1 250 ? 22.282 -4.572 -43.063 1.00 89.25 250 PRO A CA 1
ATOM 1992 C C . PRO A 1 250 ? 20.891 -4.848 -42.478 1.00 89.25 250 PRO A C 1
ATOM 1994 O O . PRO A 1 250 ? 20.216 -5.800 -42.869 1.00 89.25 250 PRO A O 1
ATOM 1997 N N . LEU A 1 251 ? 20.466 -3.997 -41.544 1.00 90.62 251 LEU A N 1
ATOM 1998 C CA . LEU A 1 251 ? 19.128 -4.007 -40.946 1.00 90.62 251 LEU A CA 1
ATOM 1999 C C . LEU A 1 251 ? 18.230 -2.927 -41.549 1.00 90.62 251 LEU A C 1
ATOM 2001 O O . LEU A 1 251 ? 17.076 -3.187 -41.878 1.00 90.62 251 LEU A O 1
ATOM 2005 N N . THR A 1 252 ? 18.756 -1.709 -41.672 1.00 88.56 252 THR A N 1
ATOM 2006 C CA . THR A 1 252 ? 18.062 -0.563 -42.270 1.00 88.56 252 THR A CA 1
ATOM 2007 C C . THR A 1 252 ? 19.075 0.437 -42.825 1.00 88.56 252 THR A C 1
ATOM 2009 O O . THR A 1 252 ? 20.235 0.447 -42.401 1.00 88.56 252 THR A O 1
ATOM 2012 N N . CYS A 1 253 ? 18.658 1.272 -43.778 1.00 84.94 253 CYS A N 1
ATOM 2013 C CA . CYS A 1 253 ? 19.528 2.259 -44.409 1.00 84.94 253 CYS A CA 1
ATOM 2014 C C . CYS A 1 253 ? 18.793 3.537 -44.835 1.00 84.94 253 CYS A C 1
ATOM 2016 O O . CYS A 1 253 ? 17.570 3.578 -44.931 1.00 84.94 253 CYS A O 1
ATOM 2018 N N . GLY A 1 254 ? 19.586 4.571 -45.113 1.00 77.25 254 GLY A N 1
ATOM 2019 C CA . GLY A 1 254 ? 19.173 5.953 -45.338 1.00 77.25 254 GLY A CA 1
ATOM 2020 C C . GLY A 1 254 ? 18.474 6.275 -46.669 1.00 77.25 254 GLY A C 1
ATOM 2021 O O . GLY A 1 254 ? 18.373 7.456 -46.999 1.00 77.25 254 GLY A O 1
ATOM 2022 N N . TYR A 1 255 ? 18.104 5.285 -47.489 1.00 73.75 255 TYR A N 1
ATOM 2023 C CA . TYR A 1 255 ? 17.725 5.476 -48.901 1.00 73.75 255 TYR A CA 1
ATOM 2024 C C . TYR A 1 255 ? 16.217 5.381 -49.158 1.00 73.75 255 TYR A C 1
ATOM 2026 O O . TYR A 1 255 ? 15.524 4.553 -48.575 1.00 73.75 255 TYR A O 1
ATOM 2034 N N . SER A 1 256 ? 15.721 6.173 -50.119 1.00 53.16 256 SER A N 1
ATOM 2035 C CA . SER A 1 256 ? 14.328 6.082 -50.595 1.00 53.16 256 SER A CA 1
ATOM 2036 C C . SER A 1 256 ? 14.092 5.031 -51.695 1.00 53.16 256 SER A C 1
ATOM 2038 O O . SER A 1 256 ? 12.981 4.517 -51.815 1.00 53.16 256 SER A O 1
ATOM 2040 N N . ASN A 1 257 ? 15.122 4.676 -52.474 1.00 51.78 257 ASN A N 1
ATOM 2041 C CA . ASN A 1 257 ? 15.067 3.645 -53.514 1.00 51.78 257 ASN A CA 1
ATOM 2042 C C . ASN A 1 257 ? 16.448 2.987 -53.691 1.00 51.78 257 ASN A C 1
ATOM 2044 O O . ASN A 1 257 ? 17.433 3.663 -53.966 1.00 51.78 257 ASN A O 1
ATOM 2048 N N . MET A 1 258 ? 16.519 1.664 -53.530 1.00 52.97 258 MET A N 1
ATOM 2049 C CA . MET A 1 258 ? 17.774 0.902 -53.419 1.00 52.97 258 MET A CA 1
ATOM 2050 C C . MET A 1 258 ? 18.373 0.425 -54.757 1.00 52.97 258 MET A C 1
ATOM 2052 O O . MET A 1 258 ? 19.423 -0.213 -54.764 1.00 52.97 258 MET A O 1
ATOM 2056 N N . LEU A 1 259 ? 17.715 0.695 -55.891 1.00 48.47 259 LEU A N 1
ATOM 2057 C CA . LEU A 1 259 ? 18.159 0.240 -57.223 1.00 48.47 259 LEU A CA 1
ATOM 2058 C C . LEU A 1 259 ? 18.602 1.374 -58.154 1.00 48.47 259 LEU A C 1
ATOM 2060 O O . LEU A 1 259 ? 19.231 1.121 -59.180 1.00 48.47 259 LEU A O 1
ATOM 2064 N N . SER A 1 260 ? 18.299 2.621 -57.803 1.00 49.78 260 SER A N 1
ATOM 2065 C CA . SER A 1 260 ? 18.743 3.809 -58.522 1.00 49.78 260 SER A CA 1
ATOM 2066 C C . SER A 1 260 ? 19.462 4.702 -57.529 1.00 49.78 260 SER A C 1
ATOM 2068 O O . SER A 1 260 ? 18.825 5.198 -56.609 1.00 49.78 260 SER A O 1
ATOM 2070 N N . LEU A 1 261 ? 20.771 4.876 -57.708 1.00 51.72 261 LEU A N 1
ATOM 2071 C CA . LEU A 1 261 ? 21.618 5.831 -56.988 1.00 51.72 261 LEU A CA 1
ATOM 2072 C C . LEU A 1 261 ? 21.067 7.264 -57.162 1.00 51.72 261 LEU A C 1
ATOM 2074 O O . LEU A 1 261 ? 21.580 8.031 -57.974 1.00 51.72 261 LEU A O 1
ATOM 2078 N N . ASP A 1 262 ? 19.978 7.608 -56.477 1.00 53.28 262 ASP A N 1
ATOM 2079 C CA . ASP A 1 262 ? 19.350 8.924 -56.533 1.00 53.28 262 ASP A CA 1
ATOM 2080 C C . ASP A 1 262 ? 19.731 9.781 -55.319 1.00 53.28 262 ASP A C 1
ATOM 2082 O O . ASP A 1 262 ? 20.261 9.307 -54.314 1.00 53.28 262 ASP A O 1
ATOM 2086 N N . SER A 1 263 ? 19.520 11.090 -55.444 1.00 52.53 263 SER A N 1
ATOM 2087 C CA . SER A 1 263 ? 20.010 12.116 -54.518 1.00 52.53 263 SER A CA 1
ATOM 2088 C C . SER A 1 263 ? 19.289 12.158 -53.161 1.00 52.53 263 SER A C 1
ATOM 2090 O O . SER A 1 263 ? 19.427 13.141 -52.436 1.00 52.53 263 SER A O 1
ATOM 2092 N N . ASN A 1 264 ? 18.474 11.155 -52.821 1.00 54.75 264 ASN A N 1
ATOM 2093 C CA . ASN A 1 264 ? 17.647 11.151 -51.616 1.00 54.75 264 ASN A CA 1
ATOM 2094 C C . ASN A 1 264 ? 18.238 10.241 -50.528 1.00 54.75 264 ASN A C 1
ATOM 2096 O O . ASN A 1 264 ? 17.666 9.197 -50.200 1.00 54.75 264 ASN A O 1
ATOM 2100 N N . THR A 1 265 ? 19.358 10.663 -49.934 1.00 62.47 265 THR A N 1
ATOM 2101 C CA . THR A 1 265 ? 19.905 10.078 -48.701 1.00 62.47 265 THR A CA 1
ATOM 2102 C C . THR A 1 265 ? 19.412 10.862 -47.490 1.00 62.47 265 THR A C 1
ATOM 2104 O O . THR A 1 265 ? 19.478 12.092 -47.447 1.00 62.47 265 THR A O 1
ATOM 2107 N N . ARG A 1 266 ? 18.854 10.166 -46.496 1.00 68.25 266 ARG A N 1
ATOM 2108 C CA . ARG A 1 266 ? 18.296 10.798 -45.300 1.00 68.25 266 ARG A CA 1
ATOM 2109 C C . ARG A 1 266 ? 18.702 10.046 -44.029 1.00 68.25 266 ARG A C 1
ATOM 2111 O O . ARG A 1 266 ? 18.157 8.974 -43.765 1.00 68.25 266 ARG A O 1
ATOM 2118 N N . PRO A 1 267 ? 19.597 10.616 -43.203 1.00 61.28 267 PRO A N 1
ATOM 2119 C CA . PRO A 1 267 ? 19.968 10.030 -41.913 1.00 61.28 267 PRO A CA 1
ATOM 2120 C C . PRO A 1 267 ? 18.755 9.807 -40.998 1.00 61.28 267 PRO A C 1
ATOM 2122 O O . PRO A 1 267 ? 18.693 8.816 -40.277 1.00 61.28 267 PRO A O 1
ATOM 2125 N N . ASN A 1 268 ? 17.725 10.656 -41.121 1.00 68.62 268 ASN A N 1
ATOM 2126 C CA . ASN A 1 268 ? 16.486 10.553 -40.348 1.00 68.62 268 ASN A CA 1
ATOM 2127 C C . ASN A 1 268 ? 15.665 9.263 -40.574 1.00 68.62 268 ASN A C 1
ATOM 2129 O O . ASN A 1 268 ? 14.675 9.040 -39.878 1.00 68.62 268 ASN A O 1
ATOM 2133 N N . SER A 1 269 ? 16.062 8.417 -41.529 1.00 73.00 269 SER A N 1
ATOM 2134 C CA . SER A 1 269 ? 15.423 7.126 -41.803 1.00 73.00 269 SER A CA 1
ATOM 2135 C C . SER A 1 269 ? 16.096 5.931 -41.116 1.00 73.00 269 SER A C 1
ATOM 2137 O O . SER A 1 269 ? 15.583 4.816 -41.210 1.00 73.00 269 SER A O 1
ATOM 2139 N N . ILE A 1 270 ? 17.182 6.139 -40.356 1.00 87.88 270 ILE A N 1
ATOM 2140 C CA . ILE A 1 270 ? 17.789 5.074 -39.545 1.00 87.88 270 ILE A CA 1
ATOM 2141 C C . ILE A 1 270 ? 17.011 4.897 -38.243 1.00 87.88 270 ILE A C 1
ATOM 2143 O O . ILE A 1 270 ? 17.385 5.391 -37.180 1.00 87.88 270 ILE A O 1
ATOM 2147 N N . LYS A 1 271 ? 15.905 4.165 -38.358 1.00 91.06 271 LYS A N 1
ATOM 2148 C CA . LYS A 1 271 ? 15.150 3.616 -37.234 1.00 91.06 271 LYS A CA 1
ATOM 2149 C C . LYS A 1 271 ? 14.962 2.131 -37.441 1.00 91.06 271 LYS A C 1
ATOM 2151 O O . LYS A 1 271 ? 14.616 1.693 -38.540 1.00 91.06 271 LYS A O 1
ATOM 2156 N N . TRP A 1 272 ? 15.175 1.358 -36.390 1.00 94.25 272 TRP A N 1
ATOM 2157 C CA . TRP A 1 272 ? 14.975 -0.078 -36.447 1.00 94.25 272 TRP A CA 1
ATOM 2158 C C . TRP A 1 272 ? 14.495 -0.607 -35.107 1.00 94.25 272 TRP A C 1
ATOM 2160 O O . TRP A 1 272 ? 15.101 -0.325 -34.078 1.00 94.25 272 TRP A O 1
ATOM 2170 N N . THR A 1 273 ? 13.437 -1.410 -35.146 1.00 96.38 273 THR A N 1
ATOM 2171 C CA . THR A 1 273 ? 12.974 -2.197 -34.006 1.00 96.38 273 THR A CA 1
ATOM 2172 C C . THR A 1 273 ? 12.995 -3.660 -34.407 1.00 96.38 273 THR A C 1
ATOM 2174 O O . THR A 1 273 ? 12.419 -4.034 -35.432 1.00 96.38 273 THR A O 1
ATOM 2177 N N . GLY A 1 274 ? 13.631 -4.502 -33.602 1.00 95.81 274 GLY A N 1
ATOM 2178 C CA . GLY A 1 274 ? 13.649 -5.931 -33.869 1.00 95.81 274 GLY A CA 1
ATOM 2179 C C . GLY A 1 274 ? 14.278 -6.746 -32.754 1.00 95.81 274 GLY A C 1
ATOM 2180 O O . GLY A 1 274 ? 14.839 -6.213 -31.799 1.00 95.81 274 GLY A O 1
ATOM 2181 N N . GLN A 1 275 ? 14.149 -8.065 -32.883 1.00 96.25 275 GLN A N 1
ATOM 2182 C CA . GLN A 1 275 ? 14.773 -9.007 -31.963 1.00 96.25 275 GLN A CA 1
ATOM 2183 C C . GLN A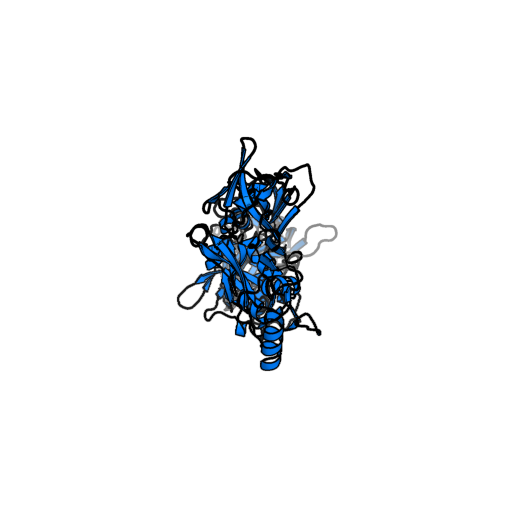 1 275 ? 16.257 -9.156 -32.279 1.00 96.25 275 GLN A C 1
ATOM 2185 O O . GLN A 1 275 ? 16.625 -9.416 -33.428 1.00 96.25 275 GLN A O 1
ATOM 2190 N N . LEU A 1 276 ? 17.079 -9.072 -31.239 1.00 96.81 276 LEU A N 1
ATOM 2191 C CA . LEU A 1 276 ? 18.459 -9.528 -31.255 1.00 96.81 276 LEU A CA 1
ATOM 2192 C C . LEU A 1 276 ? 18.577 -10.827 -30.470 1.00 96.81 276 LEU A C 1
ATOM 2194 O O . LEU A 1 276 ? 17.916 -11.022 -29.449 1.00 96.81 276 LEU A O 1
ATOM 2198 N N . LYS A 1 277 ? 19.402 -11.732 -30.985 1.00 96.75 277 LYS A N 1
ATOM 2199 C CA . LYS A 1 277 ? 19.779 -12.979 -30.330 1.00 96.75 277 LYS A CA 1
ATOM 2200 C C . LYS A 1 277 ? 21.047 -12.788 -29.522 1.00 96.75 277 LYS A C 1
ATOM 2202 O O . LYS A 1 277 ? 21.918 -12.006 -29.899 1.00 96.75 277 LYS A O 1
ATOM 2207 N N . LYS A 1 278 ? 21.183 -13.560 -28.446 1.00 96.75 278 LYS A N 1
ATOM 2208 C CA . LYS A 1 278 ? 22.398 -13.573 -27.630 1.00 96.75 278 LYS A CA 1
ATOM 2209 C C . LYS A 1 278 ? 23.658 -13.711 -28.503 1.00 96.75 278 LYS A C 1
ATOM 2211 O O . LYS A 1 278 ? 23.799 -14.671 -29.260 1.00 96.75 278 LYS A O 1
ATOM 2216 N N . GLY A 1 279 ? 24.583 -12.769 -28.345 1.00 96.56 279 GLY A N 1
ATOM 2217 C CA . GLY A 1 279 ? 25.853 -12.644 -29.058 1.00 96.56 279 GLY A CA 1
ATOM 2218 C C . GLY A 1 279 ? 25.800 -11.790 -30.330 1.00 96.56 279 GLY A C 1
ATOM 2219 O O . GLY A 1 279 ? 26.862 -11.417 -30.835 1.00 96.56 279 GLY A O 1
ATOM 2220 N N . GLU A 1 280 ? 24.607 -11.469 -30.849 1.00 98.06 280 GLU A N 1
ATOM 2221 C CA . GLU A 1 280 ? 24.456 -10.535 -31.970 1.00 98.06 280 GLU A CA 1
ATOM 2222 C C . GLU A 1 280 ? 24.792 -9.106 -31.531 1.00 98.06 280 GLU A C 1
ATOM 2224 O O . GLU A 1 280 ? 24.529 -8.707 -30.394 1.00 98.06 280 GLU A O 1
ATOM 2229 N N . LYS A 1 281 ? 25.383 -8.334 -32.444 1.00 97.69 281 LYS A N 1
ATOM 2230 C CA . LYS A 1 281 ? 25.866 -6.973 -32.178 1.00 97.69 281 LYS A CA 1
ATOM 2231 C C . LYS A 1 281 ? 25.303 -5.987 -33.183 1.00 97.69 281 LYS A C 1
ATOM 2233 O O . LYS A 1 281 ? 24.964 -6.384 -34.297 1.00 97.69 281 LYS A O 1
ATOM 2238 N N . LEU A 1 282 ? 25.246 -4.712 -32.818 1.00 97.12 282 LEU A N 1
ATOM 2239 C CA . LEU A 1 282 ? 24.874 -3.631 -33.722 1.00 97.12 282 LEU A CA 1
ATOM 2240 C C . LEU A 1 282 ? 26.048 -2.700 -34.002 1.00 97.12 282 LEU A C 1
ATOM 2242 O O . LEU A 1 282 ? 26.817 -2.339 -33.110 1.00 97.12 282 LEU A O 1
ATOM 2246 N N . GLN A 1 283 ? 26.150 -2.300 -35.265 1.00 96.00 283 GLN A N 1
ATOM 2247 C CA . GLN A 1 283 ? 27.152 -1.371 -35.766 1.00 96.00 283 GLN A CA 1
ATOM 2248 C C . GLN A 1 283 ? 26.464 -0.331 -36.643 1.00 96.00 283 GLN A C 1
ATOM 2250 O O . GLN A 1 283 ? 25.615 -0.663 -37.469 1.00 96.00 283 GLN A O 1
ATOM 2255 N N . TYR A 1 284 ? 26.839 0.930 -36.484 1.00 94.19 284 TYR A N 1
ATOM 2256 C CA . TYR A 1 284 ? 26.421 1.991 -37.387 1.00 94.19 284 TYR A CA 1
ATOM 2257 C C . TYR A 1 284 ? 27.551 2.308 -38.353 1.00 94.19 284 TYR A C 1
ATOM 2259 O O . TYR A 1 284 ? 28.710 2.385 -37.946 1.00 94.19 284 TYR A O 1
ATOM 2267 N N . ALA A 1 285 ? 27.221 2.506 -39.623 1.00 91.81 285 ALA A N 1
ATOM 2268 C CA . ALA A 1 285 ? 28.203 2.775 -40.656 1.00 91.81 285 ALA A CA 1
ATOM 2269 C C . ALA A 1 285 ? 27.695 3.816 -41.652 1.00 91.81 285 ALA A C 1
ATOM 2271 O O . ALA A 1 285 ? 26.502 3.913 -41.951 1.00 91.81 285 ALA A O 1
ATOM 2272 N N . VAL A 1 286 ? 28.640 4.574 -42.194 1.00 89.38 286 VAL A N 1
ATOM 2273 C CA . VAL A 1 286 ? 28.430 5.572 -43.234 1.00 89.38 286 VAL A CA 1
ATOM 2274 C C . VAL A 1 286 ? 29.102 5.076 -44.508 1.00 89.38 286 VAL A C 1
ATOM 2276 O O . VAL A 1 286 ? 30.305 4.830 -44.531 1.00 89.38 286 VAL A O 1
ATOM 2279 N N . PHE A 1 287 ? 28.333 4.926 -45.576 1.00 85.31 287 PHE A N 1
ATOM 2280 C CA . PHE A 1 287 ? 28.837 4.583 -46.899 1.00 85.31 287 PHE A CA 1
ATOM 2281 C C . PHE A 1 287 ? 29.207 5.855 -47.665 1.00 85.31 287 PHE A C 1
ATOM 2283 O O . PHE A 1 287 ? 28.375 6.753 -47.815 1.00 85.31 287 PHE A O 1
ATOM 2290 N N . ASN A 1 288 ? 30.437 5.923 -48.172 1.00 81.94 288 ASN A N 1
ATOM 2291 C CA . ASN A 1 288 ? 30.893 6.970 -49.080 1.00 81.94 288 ASN A CA 1
ATOM 2292 C C . ASN A 1 288 ? 30.735 6.493 -50.530 1.00 81.94 288 ASN A C 1
ATOM 2294 O O . ASN A 1 288 ? 31.439 5.584 -50.962 1.00 81.94 288 ASN A O 1
ATOM 2298 N N . HIS A 1 289 ? 29.843 7.125 -51.299 1.00 73.88 289 HIS A N 1
ATOM 2299 C CA . HIS A 1 289 ? 29.602 6.735 -52.694 1.00 73.88 289 HIS A CA 1
ATOM 2300 C C . HIS A 1 289 ? 30.659 7.274 -53.685 1.00 73.88 289 HIS A C 1
ATOM 2302 O O . HIS A 1 289 ? 30.694 6.836 -54.835 1.00 73.88 289 HIS A O 1
ATOM 2308 N N . ASN A 1 290 ? 31.509 8.228 -53.279 1.00 69.62 290 ASN A N 1
ATOM 2309 C CA . ASN A 1 290 ? 32.441 8.911 -54.187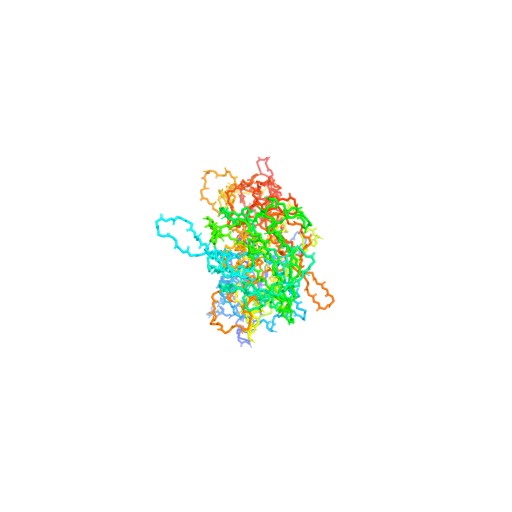 1.00 69.62 290 ASN A CA 1
ATOM 2310 C C . ASN A 1 290 ? 33.468 8.010 -54.882 1.00 69.62 290 ASN A C 1
ATOM 2312 O O . ASN A 1 290 ? 33.734 8.266 -56.056 1.00 69.62 290 ASN A O 1
ATOM 2316 N N . PRO A 1 291 ? 33.999 6.946 -54.250 1.00 59.94 291 PRO A N 1
ATOM 2317 C CA . PRO A 1 291 ? 34.902 6.006 -54.912 1.00 59.94 291 PRO A CA 1
ATOM 2318 C C . PRO A 1 291 ? 34.321 5.323 -56.168 1.00 59.94 291 PRO A C 1
ATOM 2320 O O . PRO A 1 291 ? 35.056 4.635 -56.868 1.00 59.94 291 PRO A O 1
ATOM 2323 N N . LEU A 1 292 ? 33.022 5.484 -56.465 1.00 60.03 292 LEU A N 1
ATOM 2324 C CA . LEU A 1 292 ? 32.351 4.927 -57.647 1.00 60.03 292 LEU A CA 1
ATOM 2325 C C . LEU A 1 292 ? 32.278 5.885 -58.854 1.00 60.03 292 LEU A C 1
ATOM 2327 O O . LEU A 1 292 ? 31.856 5.460 -59.927 1.00 60.03 292 LEU A O 1
ATOM 2331 N N . ASN A 1 293 ? 32.650 7.160 -58.706 1.00 60.44 293 ASN A N 1
ATOM 2332 C CA . ASN A 1 293 ? 32.391 8.206 -59.702 1.00 60.44 293 ASN A CA 1
ATOM 2333 C C . ASN A 1 293 ? 33.687 8.937 -60.108 1.00 60.44 293 ASN A C 1
ATOM 2335 O O . ASN A 1 293 ? 34.257 9.693 -59.324 1.00 60.44 293 ASN A O 1
ATOM 2339 N N . GLU A 1 294 ? 34.117 8.778 -61.365 1.00 54.47 294 GLU A N 1
ATOM 2340 C CA . GLU A 1 294 ? 35.396 9.295 -61.901 1.00 54.47 294 GLU A CA 1
ATOM 2341 C C . GLU A 1 294 ? 35.489 10.837 -62.021 1.00 54.47 294 GLU A C 1
ATOM 2343 O O . GLU A 1 294 ? 36.535 11.367 -62.386 1.00 54.47 294 GLU A O 1
ATOM 2348 N N . THR A 1 295 ? 34.414 11.580 -61.732 1.00 59.25 295 THR A N 1
ATOM 2349 C CA . THR A 1 295 ? 34.334 13.046 -61.911 1.00 59.25 295 THR A CA 1
ATOM 2350 C C . THR A 1 295 ? 34.339 13.855 -60.608 1.00 59.25 295 THR A C 1
ATOM 2352 O O . THR A 1 295 ? 34.083 15.059 -60.648 1.00 59.25 295 THR A O 1
ATOM 2355 N N . HIS A 1 296 ? 34.576 13.226 -59.453 1.00 65.38 296 HIS A N 1
ATOM 2356 C CA . HIS A 1 296 ? 34.492 13.887 -58.141 1.00 65.38 296 HIS A CA 1
ATOM 2357 C C . HIS A 1 296 ? 35.836 14.418 -57.627 1.00 65.38 296 HIS A C 1
ATOM 2359 O O . HIS A 1 296 ? 36.898 14.090 -58.145 1.00 65.38 296 HIS A O 1
ATOM 2365 N N . ALA A 1 297 ? 35.782 15.281 -56.608 1.00 70.62 297 ALA A N 1
ATOM 2366 C CA . ALA A 1 297 ? 36.965 15.855 -55.969 1.00 70.62 297 ALA A CA 1
ATOM 2367 C C . ALA A 1 297 ? 37.791 14.799 -55.206 1.00 70.62 297 ALA A C 1
ATOM 2369 O O . ALA A 1 297 ? 37.220 13.883 -54.613 1.00 70.62 297 ALA A O 1
ATOM 2370 N N . ASP A 1 298 ? 39.116 14.988 -55.146 1.00 78.75 298 ASP A N 1
ATOM 2371 C CA . ASP A 1 298 ? 40.056 14.113 -54.417 1.00 78.75 298 ASP A CA 1
ATOM 2372 C C . ASP A 1 298 ? 39.703 13.951 -52.929 1.00 78.75 298 ASP A C 1
ATOM 2374 O O . ASP A 1 298 ? 39.927 12.893 -52.346 1.00 78.75 298 ASP A O 1
ATOM 2378 N N . LEU A 1 299 ? 39.142 14.996 -52.315 1.00 82.75 299 LEU A N 1
ATOM 2379 C CA . LEU A 1 299 ? 38.735 15.009 -50.914 1.00 82.75 299 LEU A CA 1
ATOM 2380 C C . LEU A 1 299 ? 37.242 15.291 -50.801 1.00 82.75 299 LEU A C 1
ATOM 2382 O O . LEU A 1 299 ? 36.707 16.192 -51.452 1.00 82.75 299 LEU A O 1
ATOM 2386 N N . SER A 1 300 ? 36.583 14.562 -49.908 1.00 81.69 300 SER A N 1
ATOM 2387 C CA . SER A 1 300 ? 35.225 14.875 -49.478 1.00 81.69 300 SER A CA 1
ATOM 2388 C C . SER A 1 300 ? 35.145 14.981 -47.964 1.00 81.69 300 SER A C 1
ATOM 2390 O O . SER A 1 300 ? 36.037 14.534 -47.248 1.00 81.69 300 SER A O 1
ATOM 2392 N N . SER A 1 301 ? 34.100 15.627 -47.451 1.00 86.06 301 SER A N 1
ATOM 2393 C CA . SER A 1 301 ? 33.900 15.682 -46.008 1.00 86.06 301 SER A CA 1
ATOM 2394 C C . SER A 1 301 ? 32.445 15.647 -45.610 1.00 86.06 301 SER A C 1
ATOM 2396 O O . SER A 1 301 ? 31.605 16.248 -46.280 1.00 86.06 301 SER A O 1
ATOM 2398 N N . LEU A 1 302 ? 32.195 15.011 -44.475 1.00 87.81 302 LEU A N 1
ATOM 2399 C CA . LEU A 1 302 ? 30.905 14.938 -43.819 1.00 87.81 302 LEU A CA 1
ATOM 2400 C C . LEU A 1 302 ? 30.983 15.715 -42.508 1.00 87.81 302 LEU A C 1
ATOM 2402 O O . LEU A 1 302 ? 31.899 15.500 -41.716 1.00 87.81 302 LEU A O 1
ATOM 2406 N N . ARG A 1 303 ? 30.048 16.637 -42.283 1.00 90.50 303 ARG A N 1
ATOM 2407 C CA . ARG A 1 303 ? 29.926 17.336 -40.998 1.00 90.50 303 ARG A CA 1
ATOM 2408 C C . ARG A 1 303 ? 28.814 16.694 -40.186 1.00 90.50 303 ARG A C 1
ATOM 2410 O O . ARG A 1 303 ? 27.747 16.441 -40.741 1.00 90.50 303 ARG A O 1
ATOM 2417 N N . VAL A 1 304 ? 29.065 16.479 -38.902 1.00 90.75 304 VAL A N 1
ATOM 2418 C CA . VAL A 1 304 ? 28.099 16.028 -37.899 1.00 90.75 304 VAL A CA 1
ATOM 2419 C C . VAL A 1 304 ? 27.755 17.247 -37.051 1.00 90.75 304 VAL A C 1
ATOM 2421 O O . VAL A 1 304 ? 28.562 17.679 -36.225 1.00 90.75 304 VAL A O 1
ATOM 2424 N N . ASN A 1 305 ? 26.598 17.854 -37.318 1.00 89.19 305 ASN A N 1
ATOM 2425 C CA . ASN A 1 305 ? 26.147 19.047 -36.601 1.00 89.19 305 ASN A CA 1
ATOM 2426 C C . ASN A 1 305 ? 25.651 18.669 -35.197 1.00 89.19 305 ASN A C 1
ATOM 2428 O O . ASN A 1 305 ? 25.944 19.373 -34.236 1.00 89.19 305 ASN A O 1
ATOM 2432 N N . THR A 1 306 ? 24.938 17.543 -35.092 1.00 88.00 306 THR A N 1
ATOM 2433 C CA . THR A 1 306 ? 24.493 16.922 -33.839 1.00 88.00 306 THR A CA 1
ATOM 2434 C C . THR A 1 306 ? 24.699 15.412 -33.936 1.00 88.00 306 THR A C 1
ATOM 2436 O O . THR A 1 306 ? 24.415 14.803 -34.967 1.00 88.00 306 THR A O 1
ATOM 2439 N N . GLY A 1 307 ? 25.242 14.813 -32.878 1.00 87.00 307 GLY A N 1
ATOM 2440 C CA . GLY A 1 307 ? 25.595 13.390 -32.832 1.00 87.00 307 GLY A CA 1
ATOM 2441 C C . GLY A 1 307 ? 24.685 12.527 -31.965 1.00 87.00 307 GLY A C 1
ATOM 2442 O O . GLY A 1 307 ? 24.871 11.314 -31.911 1.00 87.00 307 GLY A O 1
ATOM 2443 N N . GLU A 1 308 ? 23.749 13.142 -31.244 1.00 89.44 308 GLU A N 1
ATOM 2444 C CA . GLU A 1 308 ? 22.922 12.459 -30.253 1.00 89.44 308 GLU A CA 1
ATOM 2445 C C . GLU A 1 308 ? 21.955 11.486 -30.929 1.00 89.44 308 GLU A C 1
ATOM 2447 O O . GLU A 1 308 ? 21.260 11.832 -31.886 1.00 89.44 308 GLU A O 1
ATOM 2452 N N . CYS A 1 309 ? 21.922 10.258 -30.433 1.00 88.12 309 CYS A N 1
ATOM 2453 C CA . CYS A 1 309 ? 21.051 9.182 -30.879 1.00 88.12 309 CYS A CA 1
ATOM 2454 C C . CYS A 1 309 ? 20.689 8.283 -29.696 1.00 88.12 309 CYS A C 1
ATOM 2456 O O . CYS A 1 309 ? 21.290 8.383 -28.626 1.00 88.12 309 CYS A O 1
ATOM 2458 N N . GLY A 1 310 ? 19.686 7.425 -29.870 1.00 88.88 310 GLY A N 1
ATOM 2459 C CA . GLY A 1 310 ? 19.120 6.679 -28.754 1.00 88.88 310 GLY A CA 1
ATOM 2460 C C . GLY A 1 310 ? 18.845 5.216 -29.053 1.00 88.88 310 GLY A C 1
ATOM 2461 O O . GLY A 1 310 ? 18.597 4.807 -30.191 1.00 88.88 310 GLY A O 1
ATOM 2462 N N . ALA A 1 311 ? 18.844 4.438 -27.981 1.00 91.06 311 ALA A N 1
ATOM 2463 C CA . ALA A 1 311 ? 18.314 3.092 -27.940 1.00 91.06 311 ALA A CA 1
ATOM 2464 C C . ALA A 1 311 ? 17.287 2.981 -26.810 1.00 91.06 311 ALA A C 1
ATOM 2466 O O . ALA A 1 311 ? 17.489 3.546 -25.738 1.00 91.06 311 ALA A O 1
ATOM 2467 N N . SER A 1 312 ? 16.213 2.226 -27.029 1.00 91.06 312 SER A N 1
ATOM 2468 C CA . SER A 1 312 ? 15.219 1.923 -25.997 1.00 91.06 312 SER A CA 1
ATOM 2469 C C . SER A 1 312 ? 14.774 0.468 -26.072 1.00 91.06 312 SER A C 1
ATOM 2471 O O . SER A 1 312 ? 14.544 -0.051 -27.169 1.00 91.06 312 SER A O 1
ATOM 2473 N N . TRP A 1 313 ? 14.609 -0.181 -24.926 1.00 91.94 313 TRP A N 1
ATOM 2474 C CA . TRP A 1 313 ? 14.141 -1.562 -24.835 1.00 91.94 313 TRP A CA 1
ATOM 2475 C C . TRP A 1 313 ? 13.385 -1.798 -23.535 1.00 91.94 313 TRP A C 1
ATOM 2477 O O . TRP A 1 313 ? 13.548 -1.071 -22.559 1.00 91.94 313 TRP A O 1
ATOM 2487 N N . ASP A 1 314 ? 12.594 -2.860 -23.531 1.00 90.50 314 ASP A N 1
ATOM 2488 C CA . ASP A 1 314 ? 11.869 -3.313 -22.357 1.00 90.50 314 ASP A CA 1
ATOM 2489 C C . ASP A 1 314 ? 12.627 -4.485 -21.723 1.00 90.50 314 ASP A C 1
ATOM 2491 O O . ASP A 1 314 ? 13.036 -5.425 -22.407 1.00 90.50 314 ASP A O 1
ATOM 2495 N N . GLU A 1 315 ? 12.829 -4.443 -20.411 1.00 88.50 315 GLU A N 1
ATOM 2496 C CA . GLU A 1 315 ? 13.461 -5.512 -19.636 1.00 88.50 315 GLU A CA 1
ATOM 2497 C C . GLU A 1 315 ? 12.480 -6.013 -18.579 1.00 88.50 315 GLU A C 1
ATOM 2499 O O . GLU A 1 315 ? 11.802 -5.224 -17.929 1.00 88.50 315 GLU A O 1
ATOM 2504 N N . ARG A 1 316 ? 12.396 -7.330 -18.381 1.00 88.44 316 ARG A N 1
ATOM 2505 C CA . ARG A 1 316 ? 11.632 -7.927 -17.282 1.00 88.44 316 ARG A CA 1
ATOM 2506 C C . ARG A 1 316 ? 12.596 -8.694 -16.386 1.00 88.44 316 ARG A C 1
ATOM 2508 O O . ARG A 1 316 ? 13.445 -9.429 -16.884 1.00 88.44 316 ARG A O 1
ATOM 2515 N N . GLY A 1 317 ? 12.456 -8.513 -15.073 1.00 83.44 317 GLY A N 1
ATOM 2516 C CA . GLY A 1 317 ? 13.236 -9.257 -14.082 1.00 83.44 317 GLY A CA 1
ATOM 2517 C C . GLY A 1 317 ? 13.051 -10.776 -14.190 1.00 83.44 317 GLY A C 1
ATOM 2518 O O . GLY A 1 317 ? 12.125 -11.265 -14.838 1.00 83.44 317 GLY A O 1
ATOM 2519 N N . ASP A 1 318 ? 13.945 -11.527 -13.547 1.00 87.25 318 ASP A N 1
ATOM 2520 C CA . ASP A 1 318 ? 13.845 -12.986 -13.502 1.00 87.25 318 ASP A CA 1
ATOM 2521 C C . ASP A 1 318 ? 12.670 -13.428 -12.599 1.00 87.25 318 ASP A C 1
ATOM 2523 O O . ASP A 1 318 ? 12.215 -12.687 -11.723 1.00 87.25 318 ASP A O 1
ATOM 2527 N N . ASN A 1 319 ? 12.185 -14.656 -12.803 1.00 92.56 319 ASN A N 1
ATOM 2528 C CA . ASN A 1 319 ? 11.078 -15.202 -12.018 1.00 92.56 319 ASN A CA 1
ATOM 2529 C C . ASN A 1 319 ? 11.578 -15.790 -10.694 1.00 92.56 319 ASN A C 1
ATOM 2531 O O . ASN A 1 319 ? 12.524 -16.583 -10.677 1.00 92.56 319 ASN A O 1
ATOM 2535 N N . TYR A 1 320 ? 10.881 -15.495 -9.597 1.00 95.06 320 TYR A N 1
ATOM 2536 C CA . TYR A 1 320 ? 11.257 -15.941 -8.256 1.00 95.06 320 TYR A CA 1
ATOM 2537 C C . TYR A 1 320 ? 10.089 -16.582 -7.505 1.00 95.06 320 TYR A C 1
ATOM 2539 O O . TYR A 1 320 ? 8.939 -16.162 -7.623 1.00 95.06 320 TYR A O 1
ATOM 2547 N N . LYS A 1 321 ? 10.399 -17.585 -6.674 1.00 96.88 321 LYS A N 1
ATOM 2548 C CA . LYS A 1 321 ? 9.471 -18.124 -5.671 1.00 96.88 321 LYS A CA 1
ATOM 2549 C C . LYS A 1 321 ? 9.802 -17.513 -4.313 1.00 96.88 321 LYS A C 1
ATOM 2551 O O . LYS A 1 321 ? 10.880 -17.769 -3.778 1.00 96.88 321 LYS A O 1
ATOM 2556 N N . ILE A 1 322 ? 8.893 -16.715 -3.766 1.00 97.81 322 ILE A N 1
ATOM 2557 C CA . ILE A 1 322 ? 9.139 -15.909 -2.563 1.00 97.81 322 ILE A CA 1
ATOM 2558 C C . ILE A 1 322 ? 8.236 -16.385 -1.425 1.00 97.81 322 ILE A C 1
ATOM 2560 O O . ILE A 1 322 ? 7.041 -16.602 -1.626 1.00 97.81 322 ILE A O 1
ATOM 2564 N N . ASP A 1 323 ? 8.810 -16.572 -0.237 1.00 97.94 323 ASP A N 1
ATOM 2565 C CA . ASP A 1 323 ? 8.045 -16.936 0.956 1.00 97.94 323 ASP A CA 1
ATOM 2566 C C . ASP A 1 323 ? 7.114 -15.790 1.374 1.00 97.94 323 ASP A C 1
ATOM 2568 O O . ASP A 1 323 ? 7.504 -14.622 1.381 1.00 97.94 323 ASP A O 1
ATOM 2572 N N . ILE A 1 324 ? 5.872 -16.137 1.718 1.00 97.75 324 ILE A N 1
ATOM 2573 C CA . ILE A 1 324 ? 4.834 -15.181 2.117 1.00 97.75 324 ILE A CA 1
ATOM 2574 C C . ILE A 1 324 ? 4.289 -15.517 3.497 1.00 97.75 324 ILE A C 1
ATOM 2576 O O . ILE A 1 324 ? 4.244 -16.680 3.892 1.00 97.75 324 ILE A O 1
ATOM 2580 N N . VAL A 1 325 ? 3.815 -14.504 4.214 1.00 98.50 325 VAL A N 1
ATOM 2581 C CA . VAL A 1 325 ? 3.151 -14.634 5.513 1.00 98.50 325 VAL A CA 1
ATOM 2582 C C . VAL A 1 325 ? 1.721 -14.114 5.395 1.00 98.50 325 VAL A C 1
ATOM 2584 O O . VAL A 1 325 ? 1.464 -13.074 4.791 1.00 98.50 325 VAL A O 1
ATOM 2587 N N . ARG A 1 326 ? 0.756 -14.833 5.976 1.00 98.00 326 ARG A N 1
ATOM 2588 C CA . ARG A 1 326 ? -0.643 -14.382 6.015 1.00 98.00 326 ARG A CA 1
ATOM 2589 C C . ARG A 1 326 ? -0.831 -13.343 7.133 1.00 98.00 326 ARG A C 1
ATOM 2591 O O . ARG A 1 326 ? -0.275 -13.543 8.215 1.00 98.00 326 ARG A O 1
ATOM 2598 N N . PRO A 1 327 ? -1.649 -12.285 6.945 1.00 98.25 327 PRO A N 1
ATOM 2599 C CA . PRO A 1 327 ? -1.873 -11.266 7.977 1.00 98.25 327 PRO A CA 1
ATOM 2600 C C . PRO A 1 327 ? -2.289 -11.836 9.341 1.00 98.25 327 PRO A C 1
ATOM 2602 O O . PRO A 1 327 ? -1.746 -11.435 10.368 1.00 98.25 327 PRO A O 1
ATOM 2605 N N . VAL A 1 328 ? -3.190 -12.827 9.358 1.00 98.25 328 VAL A N 1
ATOM 2606 C CA . VAL A 1 328 ? -3.634 -13.489 10.598 1.00 98.25 328 VAL A CA 1
ATOM 2607 C C . VAL A 1 328 ? -2.504 -14.257 11.295 1.00 98.25 328 VAL A C 1
ATOM 2609 O O . VAL A 1 328 ? -2.429 -14.258 12.523 1.00 98.25 328 VAL A O 1
ATOM 2612 N N . THR A 1 329 ? -1.581 -14.859 10.539 1.00 98.44 329 THR A N 1
ATOM 2613 C CA . THR A 1 329 ? -0.411 -15.553 11.096 1.00 98.44 329 THR A CA 1
ATOM 2614 C C . THR A 1 329 ? 0.526 -14.564 11.782 1.00 98.44 329 THR A C 1
ATOM 2616 O O . THR A 1 329 ? 0.954 -14.808 12.910 1.00 98.44 329 THR A O 1
ATOM 2619 N N . LEU A 1 330 ? 0.793 -13.417 11.144 1.00 98.56 330 LEU A N 1
ATOM 2620 C CA . LEU A 1 330 ? 1.620 -12.366 11.737 1.00 98.56 330 LEU A CA 1
ATOM 2621 C C . LEU A 1 330 ? 0.973 -11.779 13.000 1.00 98.56 330 LEU A C 1
ATOM 2623 O O . LEU A 1 330 ? 1.655 -11.628 14.011 1.00 98.56 330 LEU A O 1
ATOM 2627 N N . LEU A 1 331 ? -0.339 -11.519 12.979 1.00 98.62 331 LEU A N 1
ATOM 2628 C CA . LEU A 1 331 ? -1.084 -11.070 14.160 1.00 98.62 331 LEU A CA 1
ATOM 2629 C C . LEU A 1 331 ? -0.892 -12.029 15.343 1.00 98.62 331 LEU A C 1
ATOM 2631 O O . LEU A 1 331 ? -0.519 -11.599 16.434 1.00 98.62 331 LEU A O 1
ATOM 2635 N N . ASN A 1 332 ? -1.097 -13.330 15.128 1.00 98.25 332 ASN A N 1
ATOM 2636 C CA . ASN A 1 332 ? -0.933 -14.334 16.180 1.00 98.25 332 ASN A CA 1
ATOM 2637 C C . ASN A 1 332 ? 0.514 -14.409 16.695 1.00 98.25 332 ASN A C 1
ATOM 2639 O O . ASN A 1 332 ? 0.733 -14.569 17.896 1.00 98.25 332 ASN A O 1
ATOM 2643 N N . ALA A 1 333 ? 1.511 -14.231 15.824 1.00 98.00 333 ALA A N 1
ATOM 2644 C CA . ALA A 1 333 ? 2.912 -14.168 16.233 1.00 98.00 333 ALA A CA 1
ATOM 2645 C C . ALA A 1 333 ? 3.204 -12.953 17.134 1.00 98.00 333 ALA A C 1
ATOM 2647 O O . ALA A 1 333 ? 3.862 -13.098 18.169 1.00 98.00 333 ALA A O 1
ATOM 2648 N N . ILE A 1 334 ? 2.668 -11.776 16.787 1.00 98.31 334 ILE A N 1
ATOM 2649 C CA . ILE A 1 334 ? 2.772 -10.554 17.601 1.00 98.31 334 ILE A CA 1
ATOM 2650 C C . ILE A 1 334 ? 2.120 -10.765 18.970 1.00 98.31 334 ILE A C 1
ATOM 2652 O O . ILE A 1 334 ? 2.751 -10.515 19.998 1.00 98.31 334 ILE A O 1
ATOM 2656 N N . LEU A 1 335 ? 0.886 -11.277 19.003 1.00 97.31 335 LEU A N 1
ATOM 2657 C CA . LEU A 1 335 ? 0.164 -11.525 20.252 1.00 97.31 335 LEU A CA 1
ATOM 2658 C C . LEU A 1 335 ? 0.916 -12.514 21.149 1.00 97.31 335 LEU A C 1
ATOM 2660 O O . LEU A 1 335 ? 1.061 -12.263 22.342 1.00 97.31 335 LEU A O 1
ATOM 2664 N N . LYS A 1 336 ? 1.502 -13.572 20.580 1.00 95.81 336 LYS A N 1
ATOM 2665 C CA . LYS A 1 336 ? 2.322 -14.538 21.328 1.00 95.81 336 LYS A CA 1
ATOM 2666 C C . LYS A 1 336 ? 3.561 -13.906 21.978 1.00 95.81 336 LYS A C 1
ATOM 2668 O O . LYS A 1 336 ? 3.966 -14.344 23.054 1.00 95.81 336 LYS A O 1
ATOM 2673 N N . LYS A 1 337 ? 4.174 -12.889 21.355 1.00 95.69 337 LYS A N 1
ATOM 2674 C CA . LYS A 1 337 ? 5.297 -12.134 21.950 1.00 95.69 337 LYS A CA 1
ATOM 2675 C C . LYS A 1 337 ? 4.838 -11.204 23.072 1.00 95.69 337 LYS A C 1
ATOM 2677 O O . LYS A 1 337 ? 5.545 -11.086 24.069 1.00 95.69 337 LYS A O 1
ATOM 2682 N N . ILE A 1 338 ? 3.679 -10.563 22.916 1.00 94.38 338 ILE A N 1
ATOM 2683 C CA . ILE A 1 338 ? 3.098 -9.670 23.931 1.00 94.38 338 ILE A CA 1
ATOM 2684 C C . ILE A 1 338 ? 2.606 -10.465 25.151 1.00 94.38 338 ILE A C 1
ATOM 2686 O O . ILE A 1 338 ? 2.728 -10.004 26.285 1.00 94.38 338 ILE A O 1
ATOM 2690 N N . PHE A 1 339 ? 2.090 -11.675 24.929 1.00 89.44 339 PHE A N 1
ATOM 2691 C CA . PHE A 1 339 ? 1.459 -12.519 25.941 1.00 89.44 339 PHE A CA 1
ATOM 2692 C C . PHE A 1 339 ? 2.184 -13.863 26.124 1.00 89.44 339 PHE A C 1
ATOM 2694 O O . PHE A 1 339 ? 1.612 -14.924 25.855 1.00 89.44 339 PHE A O 1
ATOM 2701 N N . PRO A 1 340 ? 3.443 -13.869 26.601 1.00 83.00 340 PRO A N 1
ATOM 2702 C CA . PRO A 1 340 ? 4.197 -15.105 26.761 1.00 83.00 340 PRO A CA 1
ATOM 2703 C C . PRO A 1 340 ? 3.498 -16.043 27.754 1.00 83.00 340 PRO A C 1
ATOM 2705 O O . PRO A 1 340 ? 3.251 -15.688 28.905 1.00 83.00 340 PRO A O 1
ATOM 2708 N N . GLY A 1 341 ? 3.178 -17.258 27.303 1.00 76.88 341 GLY A N 1
ATOM 2709 C CA . GLY A 1 341 ? 2.550 -18.291 28.133 1.00 76.88 341 GLY A CA 1
ATOM 2710 C C . GLY A 1 341 ? 1.050 -18.110 28.394 1.00 76.88 341 GLY A C 1
ATOM 2711 O O . GLY A 1 341 ? 0.484 -18.928 29.118 1.00 76.88 341 GLY A O 1
ATOM 2712 N N . LYS A 1 342 ? 0.395 -17.094 27.811 1.00 80.38 342 LYS A N 1
ATOM 2713 C CA . LYS A 1 342 ? -1.073 -16.989 27.794 1.00 80.38 342 LYS A CA 1
ATOM 2714 C C . LYS A 1 342 ? -1.606 -17.423 26.427 1.00 80.38 342 LYS A C 1
ATOM 2716 O O . LYS A 1 342 ? -1.004 -17.137 25.395 1.00 80.38 342 LYS A O 1
ATOM 2721 N N . ASP A 1 343 ? -2.744 -18.104 26.437 1.00 83.88 343 ASP A N 1
ATOM 2722 C CA . ASP A 1 343 ? -3.434 -18.547 25.226 1.00 83.88 343 ASP A CA 1
ATOM 2723 C C . ASP A 1 343 ? -4.330 -17.417 24.702 1.00 83.88 343 ASP A C 1
ATOM 2725 O O . ASP A 1 343 ? -5.513 -17.348 25.035 1.00 83.88 343 ASP A O 1
ATOM 2729 N N . ILE A 1 344 ? -3.717 -16.469 23.984 1.00 90.12 344 ILE A N 1
ATOM 2730 C CA . ILE A 1 344 ? -4.391 -15.352 23.311 1.00 90.12 344 ILE A CA 1
ATOM 2731 C C . ILE A 1 344 ? -4.385 -15.622 21.810 1.00 90.12 344 ILE A C 1
ATOM 2733 O O . ILE A 1 344 ? -3.324 -15.838 21.224 1.00 90.12 344 ILE A O 1
ATOM 2737 N N . THR A 1 345 ? -5.563 -15.580 21.192 1.00 93.06 345 THR A N 1
ATOM 2738 C CA . THR A 1 345 ? -5.737 -15.801 19.752 1.00 93.06 345 THR A CA 1
ATOM 2739 C C . THR A 1 345 ? -6.007 -14.478 19.046 1.00 93.06 345 THR A C 1
ATOM 2741 O O . THR A 1 345 ? -6.667 -13.595 19.585 1.00 93.06 345 THR A O 1
ATOM 2744 N N . GLY A 1 346 ? -5.471 -14.330 17.839 1.00 97.44 346 GLY A N 1
ATOM 2745 C CA . GLY A 1 346 ? -5.791 -13.241 16.928 1.00 97.44 346 GLY A CA 1
ATOM 2746 C C . GLY A 1 346 ? -6.645 -13.731 15.768 1.00 97.44 346 GLY A C 1
ATOM 2747 O O . GLY A 1 346 ? -6.319 -14.740 15.139 1.00 97.44 346 GLY A O 1
ATOM 2748 N N . SER A 1 347 ? -7.697 -12.994 15.436 1.00 97.69 347 SER A N 1
ATOM 2749 C CA . SER A 1 347 ? -8.581 -13.310 14.313 1.00 97.69 347 SER A CA 1
ATOM 2750 C C . SER A 1 347 ? -8.869 -12.074 13.459 1.00 97.69 347 SER A C 1
ATOM 2752 O O . SER A 1 347 ? -8.788 -10.938 13.925 1.00 97.69 347 SER A O 1
ATOM 2754 N N . ILE A 1 348 ? -9.162 -12.282 12.174 1.00 98.19 348 ILE A N 1
ATOM 2755 C CA . ILE A 1 348 ? -9.479 -11.214 11.217 1.00 98.19 348 ILE A CA 1
ATOM 2756 C C . ILE A 1 348 ? -10.740 -11.626 10.462 1.00 98.19 348 ILE A C 1
ATOM 2758 O O . ILE A 1 348 ? -10.764 -12.681 9.831 1.00 98.19 348 ILE A O 1
ATOM 2762 N N . ILE A 1 349 ? -11.791 -10.810 10.531 1.00 96.75 349 ILE A N 1
ATOM 2763 C CA . ILE A 1 349 ? -13.053 -11.094 9.843 1.00 96.75 349 ILE A CA 1
ATOM 2764 C C . ILE A 1 349 ? -12.954 -10.661 8.378 1.00 96.75 349 ILE A C 1
ATOM 2766 O O . ILE A 1 349 ? -13.086 -9.491 8.040 1.00 96.75 349 ILE A O 1
ATOM 2770 N N . GLU A 1 350 ? -12.759 -11.614 7.473 1.00 94.44 350 GLU A N 1
ATOM 2771 C CA . GLU A 1 350 ? -12.590 -11.348 6.034 1.00 94.44 350 GLU A CA 1
ATOM 2772 C C . GLU A 1 350 ? -13.891 -10.944 5.308 1.00 94.44 350 GLU A C 1
ATOM 2774 O O . GLU A 1 350 ? -13.929 -10.923 4.082 1.00 94.44 350 GLU A O 1
ATOM 2779 N N . SER A 1 351 ? -14.967 -10.624 6.031 1.00 93.88 351 SER A N 1
ATOM 2780 C CA . SER A 1 351 ? -16.241 -10.174 5.466 1.00 93.88 351 SER A CA 1
ATOM 2781 C C . SER A 1 351 ? -16.732 -8.875 6.096 1.00 93.88 351 SER A C 1
ATOM 2783 O O . SER A 1 351 ? -16.564 -8.664 7.293 1.00 93.88 351 SER A O 1
ATOM 2785 N N . VAL A 1 352 ? -17.417 -8.054 5.306 1.00 92.44 352 VAL A N 1
ATOM 2786 C CA . VAL A 1 352 ? -18.086 -6.823 5.741 1.00 92.44 352 VAL A CA 1
ATOM 2787 C C . VAL A 1 352 ? -19.552 -6.926 5.338 1.00 92.44 352 VAL A C 1
ATOM 2789 O O . VAL A 1 352 ? -19.852 -7.147 4.166 1.00 92.44 352 VAL A O 1
ATOM 2792 N N . VAL A 1 353 ? -20.468 -6.847 6.305 1.00 86.69 353 VAL A N 1
ATOM 2793 C CA . VAL A 1 353 ? -21.922 -7.011 6.113 1.00 86.69 353 VAL A CA 1
ATOM 2794 C C . VAL A 1 353 ? -22.255 -8.293 5.323 1.00 86.69 353 VAL A C 1
ATOM 2796 O O . VAL A 1 353 ? -23.062 -8.313 4.397 1.00 86.69 353 VAL A O 1
ATOM 2799 N N . GLY A 1 354 ? -21.571 -9.392 5.659 1.00 87.25 354 GLY A N 1
ATOM 2800 C CA . GLY A 1 354 ? -21.759 -10.706 5.028 1.00 87.25 354 GLY A CA 1
ATOM 2801 C C . GLY A 1 354 ? -21.150 -10.872 3.628 1.00 87.25 354 GLY A C 1
ATOM 2802 O O . GLY A 1 354 ? -21.286 -11.946 3.045 1.00 87.25 354 GLY A O 1
ATOM 2803 N N . ILE A 1 355 ? -20.460 -9.860 3.093 1.00 93.19 355 ILE A N 1
ATOM 2804 C CA . ILE A 1 355 ? -19.775 -9.913 1.793 1.00 93.19 355 ILE A CA 1
ATOM 2805 C C . ILE A 1 355 ? -18.274 -10.086 2.020 1.00 93.19 355 ILE A C 1
ATOM 2807 O O . ILE A 1 355 ? -17.680 -9.355 2.809 1.00 93.19 355 ILE A O 1
ATOM 2811 N N . THR A 1 356 ? -17.643 -11.040 1.334 1.00 95.06 356 THR A N 1
ATOM 2812 C CA . THR A 1 356 ? -16.192 -11.257 1.423 1.00 95.06 356 THR A CA 1
ATOM 2813 C C . THR A 1 356 ? -15.417 -10.041 0.915 1.00 95.06 356 THR A C 1
ATOM 2815 O O . THR A 1 356 ? -15.655 -9.536 -0.179 1.00 95.06 356 THR A O 1
ATOM 2818 N N . ASN A 1 357 ? -14.451 -9.591 1.708 1.00 95.44 357 ASN A N 1
ATOM 2819 C CA . ASN A 1 357 ? -13.470 -8.597 1.318 1.00 95.44 357 ASN A CA 1
ATOM 2820 C C . ASN A 1 357 ? -12.325 -9.296 0.575 1.00 95.44 357 ASN A C 1
ATOM 2822 O O . ASN A 1 357 ? -11.312 -9.670 1.169 1.00 95.44 357 ASN A O 1
ATOM 2826 N N . ASP A 1 358 ? -12.495 -9.476 -0.736 1.00 93.31 358 ASP A N 1
ATOM 2827 C CA . ASP A 1 358 ? -11.512 -10.169 -1.577 1.00 93.31 358 ASP A CA 1
ATOM 2828 C C . ASP A 1 358 ? -10.134 -9.495 -1.562 1.00 93.31 358 ASP A C 1
ATOM 2830 O O . ASP A 1 358 ? -9.123 -10.181 -1.693 1.00 93.31 358 ASP A O 1
ATOM 2834 N N . ARG A 1 359 ? -10.067 -8.169 -1.351 1.00 94.75 359 ARG A N 1
ATOM 2835 C CA . ARG A 1 359 ? -8.787 -7.458 -1.211 1.00 94.75 359 ARG A CA 1
ATOM 2836 C C . ARG A 1 359 ? -8.024 -7.987 -0.003 1.00 94.75 359 ARG A C 1
ATOM 2838 O O . ARG A 1 359 ? -6.913 -8.464 -0.174 1.00 94.75 359 ARG A O 1
ATOM 2845 N N . LEU A 1 360 ? -8.646 -7.968 1.177 1.00 97.00 360 LEU A N 1
ATOM 2846 C CA . LEU A 1 360 ? -8.041 -8.459 2.418 1.00 97.00 360 LEU A CA 1
ATOM 2847 C C . LEU A 1 360 ? -7.730 -9.961 2.350 1.00 97.00 360 LEU A C 1
ATOM 2849 O O . LEU A 1 360 ? -6.640 -10.383 2.735 1.00 97.00 360 LEU A O 1
ATOM 2853 N N . LYS A 1 361 ? -8.660 -10.763 1.820 1.00 95.69 361 LYS A N 1
ATOM 2854 C CA . LYS A 1 361 ? -8.480 -12.209 1.650 1.00 95.69 361 LYS A CA 1
ATOM 2855 C C . LYS A 1 361 ? -7.282 -12.538 0.752 1.00 95.69 361 LYS A C 1
ATOM 2857 O O . LYS A 1 361 ? -6.532 -13.469 1.043 1.00 95.69 361 LYS A O 1
ATOM 2862 N N . ASN A 1 362 ? -7.062 -11.777 -0.315 1.00 96.25 362 ASN A N 1
ATOM 2863 C CA . ASN A 1 362 ? -5.965 -12.022 -1.254 1.00 96.25 362 ASN A CA 1
ATOM 2864 C C . ASN A 1 362 ? -4.647 -11.353 -0.832 1.00 96.25 362 ASN A C 1
ATOM 2866 O O . ASN A 1 362 ? -3.642 -11.476 -1.531 1.00 96.25 362 ASN A O 1
ATOM 2870 N N . SER A 1 363 ? -4.607 -10.658 0.305 1.00 97.19 363 SER A N 1
ATOM 2871 C CA . SER A 1 363 ? -3.393 -9.988 0.762 1.00 97.19 363 SER A CA 1
ATOM 2872 C C . SER A 1 363 ? -2.422 -10.931 1.454 1.00 97.19 363 SER A C 1
ATOM 2874 O O . SER A 1 363 ? -2.740 -11.634 2.415 1.00 97.19 363 SER A O 1
ATOM 2876 N N . CYS A 1 364 ? -1.188 -10.878 0.976 1.00 98.06 364 CYS A N 1
ATOM 2877 C CA . CYS A 1 364 ? -0.027 -11.556 1.516 1.00 98.06 364 CYS A CA 1
ATOM 2878 C C . CYS A 1 364 ? 0.970 -10.511 2.026 1.00 98.06 364 CYS A C 1
ATOM 2880 O O . CYS A 1 364 ? 1.064 -9.416 1.474 1.00 98.06 364 CYS A O 1
ATOM 2882 N N . LEU A 1 365 ? 1.717 -10.848 3.074 1.00 98.62 365 LEU A N 1
ATOM 2883 C CA . LEU A 1 365 ? 2.817 -10.037 3.584 1.00 98.62 365 LEU A CA 1
ATOM 2884 C C . LEU A 1 365 ? 4.139 -10.672 3.159 1.00 98.62 365 LEU A C 1
ATOM 2886 O O . LEU A 1 365 ? 4.335 -11.875 3.338 1.00 98.62 365 LEU A O 1
ATOM 2890 N N . VAL A 1 366 ? 5.043 -9.871 2.609 1.00 98.38 366 VAL A N 1
ATOM 2891 C CA . VAL A 1 366 ? 6.346 -10.318 2.115 1.00 98.38 366 VAL A CA 1
ATOM 2892 C C . VAL A 1 366 ? 7.432 -9.492 2.791 1.00 98.38 366 VAL A C 1
ATOM 2894 O O . VAL A 1 366 ? 7.425 -8.266 2.714 1.00 98.38 366 VAL A O 1
ATOM 2897 N N . ALA A 1 367 ? 8.364 -10.154 3.473 1.00 97.12 367 ALA A N 1
ATOM 2898 C CA . ALA A 1 367 ? 9.521 -9.476 4.049 1.00 97.12 367 ALA A CA 1
ATOM 2899 C C . ALA A 1 367 ? 10.486 -9.041 2.941 1.00 97.12 367 ALA A C 1
ATOM 2901 O O . ALA A 1 367 ? 10.785 -9.846 2.054 1.00 97.12 367 ALA A O 1
ATOM 2902 N N . ALA A 1 368 ? 11.043 -7.832 3.028 1.00 94.62 368 ALA A N 1
ATOM 2903 C CA . ALA A 1 368 ? 12.088 -7.379 2.108 1.00 94.62 368 ALA A CA 1
ATOM 2904 C C . ALA A 1 368 ? 13.269 -8.370 2.043 1.00 94.62 368 ALA A C 1
ATOM 2906 O O . ALA A 1 368 ? 13.720 -8.735 0.956 1.00 94.62 368 ALA A O 1
ATOM 2907 N N . GLU A 1 369 ? 13.677 -8.928 3.188 1.00 93.88 369 GLU A N 1
ATOM 2908 C CA . GLU A 1 369 ? 14.714 -9.967 3.262 1.00 93.88 369 GLU A CA 1
ATOM 2909 C C . GLU A 1 369 ? 14.361 -11.253 2.485 1.00 93.88 369 GLU A C 1
ATOM 2911 O O . GLU A 1 369 ? 15.247 -11.926 1.957 1.00 93.88 369 GLU A O 1
ATOM 2916 N N . SER A 1 370 ? 13.070 -11.602 2.375 1.00 95.44 370 SER A N 1
ATOM 2917 C CA . SER A 1 370 ? 12.613 -12.746 1.562 1.00 95.44 370 SER A CA 1
ATOM 2918 C C . SER A 1 370 ? 12.655 -12.435 0.068 1.00 95.44 370 SER A C 1
ATOM 2920 O O . SER A 1 370 ? 12.999 -13.302 -0.742 1.00 95.44 370 SER A O 1
ATOM 2922 N N . ILE A 1 371 ? 12.355 -11.189 -0.310 1.00 94.81 371 ILE A N 1
ATOM 2923 C CA . ILE A 1 371 ? 12.506 -10.723 -1.693 1.00 94.81 371 ILE A CA 1
ATOM 2924 C C . ILE A 1 371 ? 13.976 -10.813 -2.101 1.00 94.81 371 ILE A C 1
ATOM 2926 O O . ILE A 1 371 ? 14.253 -11.293 -3.192 1.00 94.81 371 ILE A O 1
ATOM 2930 N N . ARG A 1 372 ? 14.908 -10.468 -1.206 1.00 90.94 372 ARG A N 1
ATOM 2931 C CA . ARG A 1 372 ? 16.362 -10.532 -1.428 1.00 90.94 372 ARG A CA 1
ATOM 2932 C C . ARG A 1 372 ? 17.000 -11.917 -1.290 1.00 90.94 372 ARG A C 1
ATOM 2934 O O . ARG A 1 372 ? 18.197 -12.045 -1.537 1.00 90.94 372 ARG A O 1
ATOM 2941 N N . GLU A 1 373 ? 16.233 -12.942 -0.920 1.00 91.94 373 GLU A N 1
ATOM 2942 C CA . GLU A 1 373 ? 16.752 -14.304 -0.708 1.00 91.94 373 GLU A CA 1
ATOM 2943 C C . GLU A 1 373 ? 17.859 -14.364 0.364 1.00 91.94 373 GLU A C 1
ATOM 2945 O O . GLU A 1 373 ? 18.858 -15.067 0.239 1.00 91.94 373 GLU A O 1
ATOM 2950 N N . MET A 1 374 ? 17.695 -13.608 1.454 1.00 90.00 374 MET A N 1
ATOM 2951 C CA . MET A 1 374 ? 18.630 -13.673 2.576 1.00 90.00 374 MET A CA 1
ATOM 2952 C C . MET A 1 374 ? 18.565 -15.037 3.272 1.00 90.00 374 MET A C 1
ATOM 2954 O O . MET A 1 374 ? 17.513 -15.665 3.347 1.00 90.00 374 MET A O 1
ATOM 2958 N N . ALA A 1 375 ? 19.686 -15.480 3.849 1.00 89.25 375 ALA A N 1
ATOM 2959 C CA . ALA A 1 375 ? 19.789 -16.809 4.460 1.00 89.25 375 ALA A CA 1
ATOM 2960 C C . ALA A 1 375 ? 18.849 -17.027 5.663 1.00 89.25 375 ALA A C 1
ATOM 2962 O O . ALA A 1 375 ? 18.443 -18.154 5.932 1.00 89.25 375 ALA A O 1
ATOM 2963 N N . THR A 1 376 ? 18.526 -15.964 6.411 1.00 91.06 376 THR A N 1
ATOM 2964 C CA . THR A 1 376 ? 17.639 -16.018 7.589 1.00 91.06 376 THR A CA 1
ATOM 2965 C C . THR A 1 376 ? 16.663 -14.841 7.569 1.00 91.06 376 THR A C 1
ATOM 2967 O O . THR A 1 376 ? 16.848 -13.898 8.335 1.00 91.06 376 THR A O 1
ATOM 2970 N N . PRO A 1 377 ? 15.662 -14.859 6.671 1.00 93.31 377 PRO A N 1
ATOM 2971 C CA . PRO A 1 377 ? 14.804 -13.708 6.452 1.00 93.31 377 PRO A CA 1
ATOM 2972 C C . PRO A 1 377 ? 13.889 -13.455 7.652 1.00 93.31 377 PRO A C 1
ATOM 2974 O O . PRO A 1 377 ? 13.362 -14.397 8.260 1.00 93.31 377 PRO A O 1
ATOM 2977 N N . ARG A 1 378 ? 13.682 -12.179 7.976 1.00 95.12 378 ARG A N 1
ATOM 2978 C CA . ARG A 1 378 ? 12.934 -11.721 9.149 1.00 95.12 378 ARG A CA 1
ATOM 2979 C C . ARG A 1 378 ? 11.866 -10.687 8.820 1.00 95.12 378 ARG A C 1
ATOM 2981 O O . ARG A 1 378 ? 11.954 -9.952 7.844 1.00 95.12 378 ARG A O 1
ATOM 2988 N N . ILE A 1 379 ? 10.859 -10.621 9.685 1.00 96.69 379 ILE A N 1
ATOM 2989 C CA . ILE A 1 379 ? 9.835 -9.575 9.716 1.00 96.69 379 ILE A CA 1
ATOM 2990 C C . ILE A 1 379 ? 10.028 -8.733 10.975 1.00 96.69 379 ILE A C 1
ATOM 2992 O O . ILE A 1 379 ? 10.128 -9.278 12.075 1.00 96.69 379 ILE A O 1
ATOM 299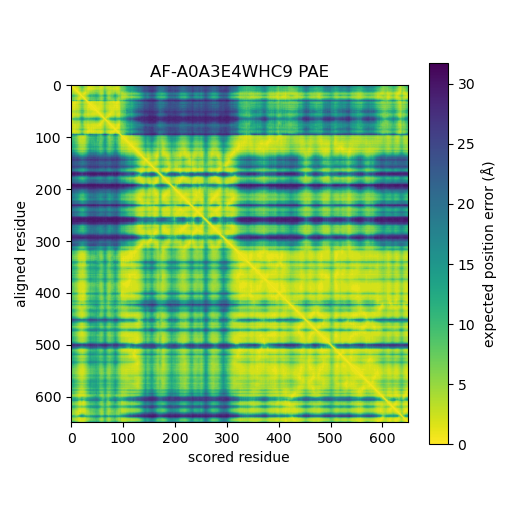6 N N . TYR A 1 380 ? 10.001 -7.410 10.806 1.00 95.94 380 TYR A N 1
ATOM 2997 C CA . TYR A 1 380 ? 10.135 -6.429 11.880 1.00 95.94 380 TYR A CA 1
ATOM 2998 C C . TYR A 1 380 ? 8.847 -5.622 12.016 1.00 95.94 380 TYR A C 1
ATOM 3000 O O . TYR A 1 380 ? 8.511 -4.799 11.163 1.00 95.94 380 TYR A O 1
ATOM 3008 N N . THR A 1 381 ? 8.080 -5.846 13.082 1.00 97.69 381 THR A N 1
ATOM 3009 C CA . THR A 1 381 ? 6.815 -5.122 13.260 1.00 97.69 381 THR A CA 1
ATOM 3010 C C . THR A 1 381 ? 6.343 -5.047 14.704 1.00 97.69 381 THR A C 1
ATOM 3012 O O . THR A 1 381 ? 6.860 -5.734 15.577 1.00 97.69 381 THR A O 1
ATOM 3015 N N . SER A 1 382 ? 5.341 -4.211 14.957 1.00 98.25 382 SER A N 1
ATOM 3016 C CA . SER A 1 382 ? 4.698 -4.038 16.258 1.00 98.25 382 SER A CA 1
ATOM 3017 C C . SER A 1 382 ? 3.183 -4.183 16.124 1.00 98.25 382 SER A C 1
ATOM 3019 O O . SER A 1 382 ? 2.638 -4.118 15.019 1.00 98.25 382 SER A O 1
ATOM 3021 N N . PHE A 1 383 ? 2.478 -4.350 17.245 1.00 98.38 383 PHE A N 1
ATOM 3022 C CA . PHE A 1 383 ? 1.014 -4.384 17.218 1.00 98.38 383 PHE A CA 1
ATOM 3023 C C . PHE A 1 383 ? 0.423 -3.049 16.741 1.00 98.38 383 PHE A C 1
ATOM 3025 O O . PHE A 1 383 ? -0.550 -3.062 15.995 1.00 98.38 383 PHE A O 1
ATOM 3032 N N . SER A 1 384 ? 1.035 -1.907 17.089 1.00 98.06 384 SER A N 1
ATOM 3033 C CA . SER A 1 384 ? 0.625 -0.593 16.572 1.00 98.06 384 SER A CA 1
ATOM 3034 C C . SER A 1 384 ? 0.749 -0.519 15.054 1.00 98.06 384 SER A C 1
ATOM 3036 O O . SER A 1 384 ? -0.228 -0.175 14.399 1.00 98.06 384 SER A O 1
ATOM 3038 N N . LYS A 1 385 ? 1.896 -0.921 14.482 1.00 98.50 385 LYS A N 1
ATOM 3039 C CA . LYS A 1 385 ? 2.081 -0.925 13.021 1.00 98.50 385 LYS A CA 1
ATOM 3040 C C . LYS A 1 385 ? 1.076 -1.848 12.327 1.00 98.50 385 LYS A C 1
ATOM 3042 O O . LYS A 1 385 ? 0.539 -1.504 11.280 1.00 98.50 385 LYS A O 1
ATOM 3047 N N . PHE A 1 386 ? 0.782 -3.003 12.926 1.00 98.69 386 PHE A N 1
ATOM 3048 C CA . PHE A 1 386 ? -0.242 -3.906 12.405 1.00 98.69 386 PHE A CA 1
ATOM 3049 C C . PHE A 1 386 ? -1.645 -3.273 12.449 1.00 98.69 386 PHE A C 1
ATOM 3051 O O . PHE A 1 386 ? -2.392 -3.378 11.476 1.00 98.69 386 PHE A O 1
ATOM 3058 N N . CYS A 1 387 ? -1.995 -2.578 13.538 1.00 98.31 387 CYS A N 1
ATOM 3059 C CA . CYS A 1 387 ? -3.250 -1.828 13.639 1.00 98.31 387 CYS A CA 1
ATOM 3060 C C . CYS A 1 387 ? -3.335 -0.727 12.576 1.00 98.31 387 CYS A C 1
ATOM 3062 O O . CYS A 1 387 ? -4.332 -0.663 11.870 1.00 98.31 387 CYS A O 1
ATOM 3064 N N . GLU A 1 388 ? -2.288 0.085 12.421 1.00 98.50 388 GLU A N 1
ATOM 3065 C CA . GLU A 1 388 ? -2.210 1.157 11.418 1.00 98.50 388 GLU A CA 1
ATOM 3066 C C . GLU A 1 388 ? -2.348 0.607 9.991 1.00 98.50 388 GLU A C 1
ATOM 3068 O O . GLU A 1 388 ? -3.080 1.168 9.178 1.00 98.50 388 GLU A O 1
ATOM 3073 N N . TYR A 1 389 ? -1.715 -0.533 9.695 1.00 98.56 389 TYR A N 1
ATOM 3074 C CA . TYR A 1 389 ? -1.880 -1.248 8.429 1.00 98.56 389 TYR A CA 1
ATOM 3075 C C . TYR A 1 389 ? -3.340 -1.645 8.178 1.00 98.56 389 TYR A C 1
ATOM 3077 O O . TYR A 1 389 ? -3.903 -1.296 7.137 1.00 98.56 389 TYR A O 1
ATOM 3085 N N . MET A 1 390 ? -3.958 -2.355 9.123 1.00 98.62 390 MET A N 1
ATOM 3086 C CA . MET A 1 390 ? -5.338 -2.829 8.988 1.00 98.62 390 MET A CA 1
ATOM 3087 C C . MET A 1 390 ? -6.333 -1.667 8.897 1.00 98.62 390 MET A C 1
ATOM 3089 O O . MET A 1 390 ? -7.293 -1.716 8.121 1.00 98.62 390 MET A O 1
ATOM 3093 N N . GLU A 1 391 ? -6.078 -0.605 9.656 1.00 98.19 391 GLU A N 1
ATOM 3094 C CA . GLU A 1 391 ? -6.906 0.587 9.707 1.00 98.19 391 GLU A CA 1
ATOM 3095 C C . GLU A 1 391 ? -6.834 1.384 8.401 1.00 98.19 391 GLU A C 1
ATOM 3097 O O . GLU A 1 391 ? -7.865 1.679 7.792 1.00 98.19 391 GLU A O 1
ATOM 3102 N N . ALA A 1 392 ? -5.624 1.713 7.949 1.00 98.38 392 ALA A N 1
ATOM 3103 C CA . ALA A 1 392 ? -5.424 2.527 6.761 1.00 98.38 392 ALA A CA 1
ATOM 3104 C C . ALA A 1 392 ? -5.883 1.792 5.494 1.00 98.38 392 ALA A C 1
ATOM 3106 O O . ALA A 1 392 ? -6.610 2.365 4.684 1.00 98.38 392 ALA A O 1
ATOM 3107 N N . VAL A 1 393 ? -5.489 0.523 5.326 1.00 98.56 393 VAL A N 1
ATOM 3108 C CA . VAL A 1 393 ? -5.675 -0.198 4.055 1.00 98.56 393 VAL A CA 1
ATOM 3109 C C . VAL A 1 393 ? -7.089 -0.760 3.905 1.00 98.56 393 VAL A C 1
ATOM 3111 O O . VAL A 1 393 ? -7.649 -0.710 2.806 1.00 98.56 393 VAL A O 1
ATOM 3114 N N . TYR A 1 394 ? -7.681 -1.259 4.997 1.00 98.31 394 TYR A N 1
ATOM 3115 C CA . TYR A 1 394 ? -8.977 -1.947 4.955 1.00 98.31 394 TYR A CA 1
ATOM 3116 C C . TYR A 1 394 ? -10.064 -1.305 5.809 1.00 98.31 394 TYR A C 1
ATOM 3118 O O . TYR A 1 394 ? -11.205 -1.743 5.712 1.00 98.31 394 TYR A O 1
ATOM 3126 N N . GLY A 1 395 ? -9.764 -0.303 6.637 1.00 97.62 395 GLY A N 1
ATOM 3127 C CA . GLY A 1 395 ? -10.756 0.297 7.529 1.00 97.62 395 GLY A CA 1
ATOM 3128 C C . GLY A 1 395 ? -11.111 -0.576 8.737 1.00 97.62 395 GLY A C 1
ATOM 3129 O O . GLY A 1 395 ? -12.215 -0.465 9.282 1.00 97.62 395 GLY A O 1
ATOM 3130 N N . TYR A 1 396 ? -10.195 -1.460 9.142 1.00 98.19 396 TYR A N 1
ATOM 3131 C CA . TYR A 1 396 ? -10.391 -2.418 10.228 1.00 98.19 396 TYR A CA 1
ATOM 3132 C C . TYR A 1 396 ? -9.827 -1.906 11.552 1.00 98.19 396 TYR A C 1
ATOM 3134 O O . TYR A 1 396 ? -8.778 -1.273 11.599 1.00 98.19 396 TYR A O 1
ATOM 3142 N N . VAL A 1 397 ? -10.514 -2.242 12.637 1.00 97.31 397 VAL A N 1
ATOM 3143 C CA . VAL A 1 397 ? -10.117 -1.980 14.028 1.00 97.31 397 VAL A CA 1
ATOM 3144 C C . VAL A 1 397 ? -10.264 -3.264 14.835 1.00 97.31 397 VAL A C 1
ATOM 3146 O O . VAL A 1 397 ? -10.918 -4.203 14.381 1.00 97.31 397 VAL A O 1
ATOM 3149 N N . TYR A 1 398 ? -9.672 -3.330 16.026 1.00 96.00 398 TYR A N 1
ATOM 3150 C CA . TYR A 1 398 ? -9.769 -4.528 16.859 1.00 96.00 398 TYR A CA 1
ATOM 3151 C C . TYR A 1 398 ? -10.802 -4.387 17.979 1.00 96.00 398 TYR A C 1
ATOM 3153 O O . TYR A 1 398 ? -11.043 -3.303 18.516 1.00 96.00 398 TYR A O 1
ATOM 3161 N N . ILE A 1 399 ? -11.387 -5.521 18.349 1.00 93.56 399 ILE A N 1
ATOM 3162 C CA . ILE A 1 399 ? -12.151 -5.727 19.576 1.00 93.56 399 ILE A CA 1
ATOM 3163 C C . ILE A 1 399 ? -11.479 -6.825 20.400 1.00 93.56 399 ILE A C 1
ATOM 3165 O O . ILE A 1 399 ? -10.760 -7.665 19.856 1.00 93.56 399 ILE A O 1
ATOM 3169 N N . ILE A 1 400 ? -11.729 -6.826 21.706 1.00 88.75 400 ILE A N 1
ATOM 3170 C CA . ILE A 1 400 ? -11.279 -7.888 22.608 1.00 88.75 400 ILE A CA 1
ATOM 3171 C C . ILE A 1 400 ? -12.510 -8.610 23.133 1.00 88.75 400 ILE A C 1
ATOM 3173 O O . ILE A 1 400 ? -13.417 -7.981 23.680 1.00 88.75 400 ILE A O 1
ATOM 3177 N N . ASP A 1 401 ? -12.523 -9.925 22.964 1.00 80.44 401 ASP A N 1
ATOM 3178 C CA . ASP A 1 401 ? -13.602 -10.804 23.396 1.00 80.44 401 ASP A CA 1
ATOM 3179 C C . ASP A 1 401 ? -13.002 -12.026 24.101 1.00 80.44 401 ASP A C 1
ATOM 3181 O O . ASP A 1 401 ? -12.478 -12.951 23.479 1.00 80.44 401 ASP A O 1
ATOM 3185 N N . GLY A 1 402 ? -12.983 -11.986 25.435 1.00 77.19 402 GLY A N 1
ATOM 3186 C CA . GLY A 1 402 ? -12.243 -12.962 26.234 1.00 77.19 402 GLY A CA 1
ATOM 3187 C C . GLY A 1 402 ? -10.753 -12.951 25.881 1.00 77.19 402 GLY A C 1
ATOM 3188 O O . GLY A 1 402 ? -10.088 -11.935 26.056 1.00 77.19 402 GLY A O 1
ATOM 3189 N N . ASN A 1 403 ? -10.246 -14.078 25.380 1.00 83.12 403 ASN A N 1
ATOM 3190 C CA . ASN A 1 403 ? -8.853 -14.243 24.954 1.00 83.12 403 ASN A CA 1
ATOM 3191 C C . ASN A 1 403 ? -8.646 -14.040 23.437 1.00 83.12 403 ASN A C 1
ATOM 3193 O O . ASN A 1 403 ? -7.579 -14.367 22.921 1.00 83.12 403 ASN A O 1
ATOM 3197 N N . ASP A 1 404 ? -9.650 -13.543 22.713 1.00 87.88 404 ASP A N 1
ATOM 3198 C CA . ASP A 1 404 ? -9.579 -13.292 21.272 1.00 87.88 404 ASP A CA 1
ATOM 3199 C C . ASP A 1 404 ? -9.428 -11.790 20.991 1.00 87.88 404 ASP A C 1
ATOM 3201 O O . ASP A 1 404 ? -10.239 -10.971 21.433 1.00 87.88 404 ASP A O 1
ATOM 3205 N N . VAL A 1 405 ? -8.380 -11.430 20.249 1.00 95.12 405 VAL A N 1
ATOM 3206 C CA . VAL A 1 405 ? -8.169 -10.093 19.684 1.00 95.12 405 VAL A CA 1
ATOM 3207 C C . VAL A 1 405 ? -8.598 -10.146 18.222 1.00 95.12 405 VAL A C 1
ATOM 3209 O O . VAL A 1 405 ? -7.876 -10.644 17.354 1.00 95.12 405 VAL A O 1
ATOM 3212 N N . ARG A 1 406 ? -9.795 -9.632 17.949 1.00 96.19 406 ARG A N 1
ATOM 3213 C CA . ARG A 1 406 ? -10.482 -9.800 16.666 1.00 96.19 406 ARG A CA 1
ATOM 3214 C C . ARG A 1 406 ? -10.512 -8.497 15.886 1.00 96.19 406 ARG A C 1
ATOM 3216 O O . ARG A 1 406 ? -11.062 -7.509 16.363 1.00 96.19 406 ARG A O 1
ATOM 3223 N N . PHE A 1 407 ? -9.975 -8.499 14.672 1.00 98.06 407 PHE A N 1
ATOM 3224 C CA . PHE A 1 407 ? -10.077 -7.378 13.741 1.00 98.06 407 PHE A CA 1
ATOM 3225 C C . PHE A 1 407 ? -11.379 -7.454 12.942 1.00 98.06 407 PHE A C 1
ATOM 3227 O O . PHE A 1 407 ? -11.663 -8.458 12.285 1.00 98.06 407 PHE A O 1
ATOM 3234 N N . VAL A 1 408 ? -12.144 -6.365 12.968 1.00 97.00 408 VAL A N 1
ATOM 3235 C CA . VAL A 1 408 ? -13.422 -6.194 12.268 1.00 97.00 408 VAL A CA 1
ATOM 3236 C C . VAL A 1 408 ? -13.450 -4.857 11.540 1.00 97.00 408 VAL A C 1
ATOM 3238 O O . VAL A 1 408 ? -12.788 -3.899 11.945 1.00 97.00 408 VAL A O 1
ATOM 3241 N N . HIS A 1 409 ? -14.231 -4.766 10.468 1.00 97.06 409 HIS A N 1
ATOM 3242 C CA . HIS A 1 409 ? -14.438 -3.493 9.791 1.00 97.06 409 HIS A CA 1
ATOM 3243 C C . HIS A 1 409 ? -15.216 -2.525 10.693 1.00 97.06 409 HIS A C 1
ATOM 3245 O O . HIS A 1 409 ? -16.165 -2.931 11.366 1.00 97.06 409 HIS A O 1
ATOM 3251 N N . ARG A 1 410 ? -14.858 -1.231 10.703 1.00 94.88 410 ARG A N 1
ATOM 3252 C CA . ARG A 1 410 ? -15.483 -0.243 11.611 1.00 94.88 410 ARG A CA 1
ATOM 3253 C C . ARG A 1 410 ? -17.007 -0.162 11.479 1.00 94.88 410 ARG A C 1
ATOM 3255 O O . ARG A 1 410 ? -17.681 0.086 12.474 1.00 94.88 410 ARG A O 1
ATOM 3262 N N . SER A 1 411 ? -17.562 -0.404 10.291 1.00 93.06 411 SER A N 1
ATOM 3263 C CA . SER A 1 411 ? -19.022 -0.394 10.089 1.00 93.06 411 SER A CA 1
ATOM 3264 C C . SER A 1 411 ? -19.764 -1.435 10.931 1.00 93.06 411 SER A C 1
ATOM 3266 O O . SER A 1 411 ? -20.918 -1.210 11.269 1.00 93.06 411 SER A O 1
ATOM 3268 N N . GLU A 1 412 ? -19.111 -2.537 11.311 1.00 92.25 412 GLU A N 1
ATOM 3269 C CA . GLU A 1 412 ? -19.704 -3.577 12.165 1.00 92.25 412 GLU A CA 1
ATOM 3270 C C . GLU A 1 412 ? -19.877 -3.103 13.621 1.00 92.25 412 GLU A C 1
ATOM 3272 O O . GLU A 1 412 ? -20.693 -3.639 14.367 1.00 92.25 412 GLU A O 1
ATOM 3277 N N . LEU A 1 413 ? -19.112 -2.088 14.043 1.00 93.44 413 LEU A N 1
ATOM 3278 C CA . LEU A 1 413 ? -19.152 -1.533 15.404 1.00 93.44 413 LEU A CA 1
ATOM 3279 C C . LEU A 1 413 ? -20.079 -0.320 15.533 1.00 93.44 413 LEU A C 1
ATOM 3281 O O . LEU A 1 413 ? -20.555 -0.004 16.625 1.00 93.44 413 LEU A O 1
ATOM 3285 N N . PHE A 1 414 ? -20.316 0.377 14.425 1.00 93.69 414 PHE A N 1
ATOM 3286 C CA . PHE A 1 414 ? -21.061 1.633 14.379 1.00 93.69 414 PHE A CA 1
ATOM 3287 C C . PHE A 1 414 ? -22.259 1.518 13.433 1.00 93.69 414 PHE A C 1
ATOM 3289 O O . PHE A 1 414 ? -22.437 2.342 12.541 1.00 93.69 414 PHE A O 1
ATOM 3296 N N . SER A 1 415 ? -23.066 0.473 13.633 1.00 87.75 415 SER A N 1
ATOM 3297 C CA . SER A 1 415 ? -24.326 0.245 12.918 1.00 87.75 415 SER A CA 1
ATOM 3298 C C . SER A 1 415 ? -25.532 0.681 13.759 1.00 87.75 415 SER A C 1
ATOM 3300 O O . SER A 1 415 ? -25.480 0.711 14.989 1.00 87.75 415 SER A O 1
ATOM 3302 N N . THR A 1 416 ? -26.644 0.994 13.088 1.00 90.31 416 THR A N 1
ATOM 3303 C CA . THR A 1 416 ? -27.945 1.254 13.724 1.00 90.31 416 THR A CA 1
ATOM 3304 C C . THR A 1 416 ? -28.862 0.024 13.766 1.00 90.31 416 THR A C 1
ATOM 3306 O O . THR A 1 416 ? -30.002 0.136 14.223 1.00 90.31 416 THR A O 1
ATOM 3309 N N . ASP A 1 417 ? -28.371 -1.146 13.339 1.00 86.94 417 ASP A N 1
ATOM 3310 C CA . ASP A 1 417 ? -29.152 -2.387 13.244 1.00 86.94 417 ASP A CA 1
ATOM 3311 C C . ASP A 1 417 ? -29.472 -2.993 14.619 1.00 86.94 417 ASP A C 1
ATOM 3313 O O . ASP A 1 417 ? -30.612 -3.381 14.884 1.00 86.94 417 ASP A O 1
ATOM 3317 N N . ASN A 1 418 ? -28.486 -3.051 15.524 1.00 87.38 418 ASN A N 1
ATOM 3318 C CA . ASN A 1 418 ? -28.667 -3.586 16.875 1.00 87.38 418 ASN A CA 1
ATOM 3319 C C . ASN A 1 418 ? -29.133 -2.485 17.841 1.00 87.38 418 ASN A C 1
ATOM 3321 O O . ASN A 1 418 ? -28.333 -1.905 18.578 1.00 87.38 418 ASN A O 1
ATOM 3325 N N . LYS A 1 419 ? -30.425 -2.150 17.783 1.00 89.50 419 LYS A N 1
ATOM 3326 C CA . LYS A 1 419 ? -30.989 -0.971 18.452 1.00 89.50 419 LYS A CA 1
ATOM 3327 C C . LYS A 1 419 ? -31.749 -1.287 19.739 1.00 89.50 419 LYS A C 1
ATOM 3329 O O . LYS A 1 419 ? -32.716 -2.046 19.721 1.00 89.50 419 LYS A O 1
ATOM 3334 N N . ILE A 1 420 ? -31.433 -0.555 20.808 1.00 90.81 420 ILE A N 1
ATOM 3335 C CA . ILE A 1 420 ? -32.265 -0.443 22.015 1.00 90.81 420 ILE A CA 1
ATOM 3336 C C . ILE A 1 420 ? -32.812 0.984 22.123 1.00 90.81 420 ILE A C 1
ATOM 3338 O O . ILE A 1 420 ? -32.067 1.957 22.017 1.00 90.81 420 ILE A O 1
ATOM 3342 N N . VAL A 1 421 ? -34.124 1.112 22.341 1.00 90.44 421 VAL A N 1
ATOM 3343 C CA . VAL A 1 421 ? -34.788 2.403 22.578 1.00 90.44 421 VAL A CA 1
ATOM 3344 C C . VAL A 1 421 ? -34.888 2.644 24.076 1.00 90.44 421 VAL A C 1
ATOM 3346 O O . VAL A 1 421 ? -35.412 1.800 24.802 1.00 90.44 421 VAL A O 1
ATOM 3349 N N . ILE A 1 422 ? -34.416 3.803 24.526 1.00 88.56 422 ILE A N 1
ATOM 3350 C CA . ILE A 1 422 ? -34.407 4.174 25.941 1.00 88.56 422 ILE A CA 1
ATOM 3351 C C . ILE A 1 422 ? -35.376 5.326 26.224 1.00 88.56 422 ILE A C 1
ATOM 3353 O O . ILE A 1 422 ? -35.668 6.151 25.355 1.00 88.56 422 ILE A O 1
ATOM 3357 N N . GLY A 1 423 ? -35.921 5.324 27.443 1.00 80.81 423 GLY A N 1
ATOM 3358 C CA . GLY A 1 423 ? -36.949 6.260 27.899 1.00 80.81 423 GLY A CA 1
ATOM 3359 C C . GLY A 1 423 ? -36.385 7.569 28.456 1.00 80.81 423 GLY A C 1
ATOM 3360 O O . GLY A 1 423 ? -35.391 8.095 27.967 1.00 80.81 423 GLY A O 1
ATOM 3361 N N . ASN A 1 424 ? -37.046 8.108 29.485 1.00 82.44 424 ASN A N 1
ATOM 3362 C CA . ASN A 1 424 ? -36.627 9.352 30.131 1.00 82.44 424 ASN A CA 1
ATOM 3363 C C . ASN A 1 424 ? -35.226 9.218 30.738 1.00 82.44 424 ASN A C 1
ATOM 3365 O O . ASN A 1 424 ? -34.954 8.279 31.482 1.00 82.44 424 ASN A O 1
ATOM 3369 N N . VAL A 1 425 ? -34.380 10.207 30.465 1.00 90.00 425 VAL A N 1
ATOM 3370 C CA . VAL A 1 425 ? -33.031 10.329 31.025 1.00 90.00 425 VAL A CA 1
ATOM 3371 C C . VAL A 1 425 ? -32.884 11.666 31.746 1.00 90.00 425 VAL A C 1
ATOM 3373 O O . VAL A 1 425 ? -33.610 12.620 31.453 1.00 90.00 425 VAL A O 1
ATOM 3376 N N . SER A 1 426 ? -31.934 11.756 32.670 1.00 90.88 426 SER A N 1
ATOM 3377 C CA . SER A 1 426 ? -31.549 13.002 33.337 1.00 90.88 426 SER A CA 1
ATOM 3378 C C . SER A 1 426 ? -30.186 13.493 32.835 1.00 90.88 426 SER A C 1
ATOM 3380 O O . SER A 1 426 ? -29.477 12.781 32.125 1.00 90.88 426 SER A O 1
ATOM 3382 N N . GLU A 1 427 ? -29.839 14.746 33.151 1.00 92.75 427 GLU A N 1
ATOM 3383 C CA . GLU A 1 427 ? -28.513 15.330 32.865 1.00 92.75 427 GLU A CA 1
ATOM 3384 C C . GLU A 1 427 ? -28.069 15.240 31.393 1.00 92.75 427 GLU A C 1
ATOM 3386 O O . GLU A 1 427 ? -26.879 15.146 31.092 1.00 92.75 427 GLU A O 1
ATOM 3391 N N . PHE A 1 428 ? -29.025 15.276 30.457 1.00 94.38 428 PHE A N 1
ATOM 3392 C CA . PHE A 1 428 ? -28.697 15.211 29.038 1.00 94.38 428 PHE A CA 1
ATOM 3393 C C . PHE A 1 428 ? -27.793 16.376 28.627 1.00 94.38 428 PHE A C 1
ATOM 3395 O O . PHE A 1 428 ? -28.127 17.546 28.830 1.00 94.38 428 PHE A O 1
ATOM 3402 N N . ASN A 1 429 ? -26.689 16.045 27.968 1.00 95.88 429 ASN A N 1
ATOM 3403 C CA . ASN A 1 429 ? -25.754 16.995 27.397 1.00 95.88 429 ASN A CA 1
ATOM 3404 C C . ASN A 1 429 ? -25.332 16.539 25.998 1.00 95.88 429 ASN A C 1
ATOM 3406 O O . ASN A 1 429 ? -25.157 15.351 25.741 1.00 95.88 429 ASN A O 1
ATOM 3410 N N . TYR A 1 430 ? -25.145 17.495 25.095 1.00 95.94 430 TYR A N 1
ATOM 3411 C CA . TYR A 1 430 ? -24.663 17.253 23.741 1.00 95.94 430 TYR A CA 1
ATOM 3412 C C . TYR A 1 430 ? -23.456 18.149 23.480 1.00 95.94 430 TYR A C 1
ATOM 3414 O O . TYR A 1 430 ? -23.487 19.348 23.755 1.00 95.94 430 TYR A O 1
ATOM 3422 N N . SER A 1 431 ? -22.407 17.578 22.900 1.00 95.25 431 SER A N 1
ATOM 3423 C CA . SER A 1 431 ? -21.176 18.287 22.555 1.00 95.25 431 SER A CA 1
ATOM 3424 C C . SER A 1 431 ? -20.744 17.967 21.130 1.00 95.25 431 SER A C 1
ATOM 3426 O O . SER A 1 431 ? -20.948 16.861 20.635 1.00 95.25 431 SER A O 1
ATOM 3428 N N . VAL A 1 432 ? -20.134 18.943 20.460 1.00 93.12 432 VAL A N 1
ATOM 3429 C CA . VAL A 1 432 ? -19.532 18.736 19.137 1.00 93.12 432 VAL A CA 1
ATOM 3430 C C . VAL A 1 432 ? -18.295 17.851 19.277 1.00 93.12 432 VAL A C 1
ATOM 3432 O O . VAL A 1 432 ? -17.478 18.061 20.173 1.00 93.12 432 VAL A O 1
ATOM 3435 N N . ALA A 1 433 ? -18.129 16.895 18.366 1.00 90.94 433 ALA A N 1
ATOM 3436 C CA . ALA A 1 433 ? -16.965 16.019 18.323 1.00 90.94 433 ALA A CA 1
ATOM 3437 C C . ALA A 1 433 ? -15.796 16.693 17.590 1.00 90.94 433 ALA A C 1
ATOM 3439 O O . ALA A 1 433 ? -15.491 16.397 16.436 1.00 90.94 433 ALA A O 1
ATOM 3440 N N . SER A 1 434 ? -15.169 17.664 18.255 1.00 87.50 434 SER A N 1
ATOM 3441 C CA . SER A 1 434 ? -14.089 18.482 17.685 1.00 87.50 434 SER A CA 1
ATOM 3442 C C . SER A 1 434 ? -12.823 17.690 17.338 1.00 87.50 434 SER A C 1
ATOM 3444 O O . SER A 1 434 ? -12.017 18.135 16.515 1.00 87.50 434 SER A O 1
ATOM 3446 N N . ASP A 1 435 ? -12.651 16.515 17.937 1.00 86.81 435 ASP A N 1
ATOM 3447 C CA . ASP A 1 435 ? -11.599 15.537 17.665 1.00 86.81 435 ASP A CA 1
ATOM 3448 C C . ASP A 1 435 ? -11.739 14.875 16.287 1.00 86.81 435 ASP A C 1
ATOM 3450 O O . ASP A 1 435 ? -10.733 14.461 15.721 1.00 86.81 435 ASP A O 1
ATOM 3454 N N . ARG A 1 436 ? -12.951 14.855 15.715 1.00 87.56 436 ARG A N 1
ATOM 3455 C CA . ARG A 1 436 ? -13.258 14.266 14.399 1.00 87.56 436 ARG A CA 1
ATOM 3456 C C . ARG A 1 436 ? -13.434 15.299 13.282 1.00 87.56 436 ARG A C 1
ATOM 3458 O O . ARG A 1 436 ? -13.976 14.982 12.232 1.00 87.56 436 ARG A O 1
ATOM 3465 N N . ILE A 1 437 ? -13.000 16.537 13.504 1.00 90.69 437 ILE A N 1
ATOM 3466 C CA . ILE A 1 437 ? -12.983 17.593 12.484 1.00 90.69 437 ILE A CA 1
ATOM 3467 C C . ILE A 1 437 ? -11.563 17.701 11.935 1.00 90.69 437 ILE A C 1
ATOM 3469 O O . ILE A 1 437 ? -10.645 17.960 12.719 1.00 90.69 437 ILE A O 1
ATOM 3473 N N . TYR A 1 438 ? -11.421 17.556 10.615 1.00 95.44 438 TYR A N 1
ATOM 3474 C CA . TYR A 1 438 ? -10.155 17.609 9.877 1.00 95.44 438 TYR A CA 1
ATOM 3475 C C . TYR A 1 438 ? -10.266 18.572 8.688 1.00 95.44 438 TYR A C 1
ATOM 3477 O O . TYR A 1 438 ? -11.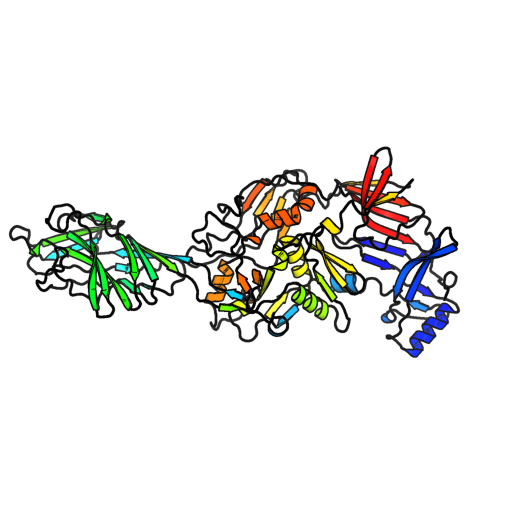290 18.573 8.006 1.00 95.44 438 TYR A O 1
ATOM 3485 N N . SER A 1 439 ? -9.236 19.384 8.434 1.00 96.56 439 SER A N 1
ATOM 3486 C CA . SER A 1 439 ? -9.087 20.231 7.235 1.00 96.56 439 SER A CA 1
ATOM 3487 C C . SER A 1 439 ? -8.526 19.462 6.043 1.00 96.56 439 SER A C 1
ATOM 3489 O O . SER A 1 439 ? -8.828 19.795 4.894 1.00 96.56 439 SER A O 1
ATOM 3491 N N . SER A 1 440 ? -7.734 18.423 6.305 1.00 97.69 440 SER A N 1
ATOM 3492 C CA . SER A 1 440 ? -7.108 17.601 5.275 1.00 97.69 440 SER A CA 1
ATOM 3493 C C . SER A 1 440 ? -7.044 16.125 5.656 1.00 97.69 440 SER A C 1
ATOM 3495 O O . SER A 1 440 ? -7.076 15.753 6.832 1.00 97.69 440 SER A O 1
ATOM 3497 N N . VAL A 1 441 ? -6.961 15.283 4.630 1.00 98.44 441 VAL A N 1
ATOM 3498 C CA . VAL A 1 441 ? -6.773 13.835 4.741 1.00 98.44 441 VAL A CA 1
ATOM 3499 C C . VAL A 1 441 ? -5.544 13.461 3.929 1.00 98.44 441 VAL A C 1
ATOM 3501 O O . VAL A 1 441 ? -5.458 13.820 2.757 1.00 98.44 441 VAL A O 1
ATOM 3504 N N . GLN A 1 442 ? -4.613 12.740 4.543 1.00 98.38 442 GLN A N 1
ATOM 3505 C CA . GLN A 1 442 ? -3.466 12.134 3.876 1.00 98.38 442 GLN A CA 1
ATOM 3506 C C . GLN A 1 442 ? -3.608 10.614 3.960 1.00 98.38 442 GLN A C 1
ATOM 3508 O O . GLN A 1 442 ? -3.727 10.075 5.060 1.00 98.38 442 GLN A O 1
ATOM 3513 N N . ILE A 1 443 ? -3.637 9.928 2.819 1.00 98.62 443 ILE A N 1
ATOM 3514 C CA . ILE A 1 443 ? -3.951 8.494 2.739 1.00 98.62 443 ILE A CA 1
ATOM 3515 C C . ILE A 1 443 ? -3.088 7.791 1.693 1.00 98.62 443 ILE A C 1
ATOM 3517 O O . ILE A 1 443 ? -2.849 8.353 0.628 1.00 98.62 443 ILE A O 1
ATOM 3521 N N . GLY A 1 444 ? -2.616 6.580 1.991 1.00 98.38 444 GLY A N 1
ATOM 3522 C CA . GLY A 1 444 ? -1.725 5.815 1.114 1.00 98.38 444 GLY A CA 1
ATOM 3523 C C . GLY A 1 444 ? -0.498 5.281 1.847 1.00 98.38 444 GLY A C 1
ATOM 3524 O O . GLY A 1 444 ? -0.604 4.742 2.949 1.00 98.38 444 GLY A O 1
ATOM 3525 N N . TYR A 1 445 ? 0.666 5.463 1.230 1.00 98.19 445 TYR A N 1
ATOM 3526 C CA . TYR A 1 445 ? 1.948 4.923 1.685 1.00 98.19 445 TYR A CA 1
ATOM 3527 C C . TYR A 1 445 ? 3.042 5.997 1.659 1.00 98.19 445 TYR A C 1
ATOM 3529 O O . TYR A 1 445 ? 2.911 7.033 0.994 1.00 98.19 445 TYR A O 1
ATOM 3537 N N . GLU A 1 446 ? 4.129 5.770 2.390 1.00 95.50 446 GLU A N 1
ATOM 3538 C CA . GLU A 1 446 ? 5.293 6.656 2.337 1.00 95.50 446 GLU A CA 1
ATOM 3539 C C . GLU A 1 446 ? 5.968 6.596 0.963 1.00 95.50 446 GLU A C 1
ATOM 3541 O O . GLU A 1 446 ? 6.155 5.516 0.401 1.00 95.50 446 GLU A O 1
ATOM 3546 N N . LYS A 1 447 ? 6.337 7.767 0.432 1.00 93.56 447 LYS A N 1
ATOM 3547 C CA . LYS A 1 447 ? 7.029 7.885 -0.853 1.00 93.56 447 LYS A CA 1
ATOM 3548 C C . LYS A 1 447 ? 8.382 7.186 -0.801 1.00 93.56 447 LYS A C 1
ATOM 3550 O O . LYS A 1 447 ? 9.084 7.270 0.204 1.00 93.56 447 LYS A O 1
ATOM 3555 N N . GLN A 1 448 ? 8.738 6.551 -1.907 1.00 91.62 448 GLN A N 1
ATOM 3556 C CA . GLN A 1 448 ? 10.050 5.966 -2.137 1.00 91.62 448 GLN A CA 1
ATOM 3557 C C . GLN A 1 448 ? 10.633 6.587 -3.404 1.00 91.62 448 GLN A C 1
ATOM 3559 O O . GLN A 1 448 ? 9.895 6.877 -4.347 1.00 91.62 448 GLN A O 1
ATOM 3564 N N . ASP A 1 449 ? 11.944 6.796 -3.408 1.00 86.31 449 ASP A N 1
ATOM 3565 C CA . ASP A 1 449 ? 12.678 7.230 -4.590 1.00 86.31 449 ASP A CA 1
ATOM 3566 C C . ASP A 1 449 ? 13.421 6.024 -5.165 1.00 86.31 449 ASP A C 1
ATOM 3568 O O . ASP A 1 449 ? 13.982 5.211 -4.427 1.00 86.31 449 ASP A O 1
ATOM 3572 N N . TYR A 1 450 ? 13.412 5.914 -6.486 1.00 83.31 450 TYR A N 1
ATOM 3573 C CA . TYR A 1 450 ? 14.122 4.878 -7.227 1.00 83.31 450 TYR A CA 1
ATOM 3574 C C . TYR A 1 450 ? 15.236 5.542 -8.038 1.00 83.31 450 TYR A C 1
ATOM 3576 O O . TYR A 1 450 ? 15.257 6.765 -8.146 1.00 83.31 450 TYR A O 1
ATOM 3584 N N . ASP A 1 451 ? 16.175 4.759 -8.567 1.00 73.44 451 ASP A N 1
ATOM 3585 C CA . ASP A 1 451 ? 17.243 5.275 -9.442 1.00 73.44 451 ASP A CA 1
ATOM 3586 C C . ASP A 1 451 ? 17.519 4.324 -10.618 1.00 73.44 451 ASP A C 1
ATOM 3588 O O . ASP A 1 451 ? 18.651 4.155 -11.065 1.00 73.44 451 ASP A O 1
ATOM 3592 N N . PHE A 1 452 ? 16.473 3.649 -11.110 1.00 71.50 452 PHE A N 1
ATOM 3593 C CA . PHE A 1 452 ? 16.588 2.715 -12.229 1.00 71.50 452 PHE A CA 1
ATOM 3594 C C . PHE A 1 452 ? 15.479 2.861 -13.270 1.00 71.50 452 PHE A C 1
ATOM 3596 O O . PHE A 1 452 ? 14.333 3.186 -12.952 1.00 71.50 452 PHE A O 1
ATOM 3603 N N . GLY A 1 453 ? 15.823 2.583 -14.533 1.00 70.38 453 GLY A N 1
ATOM 3604 C CA . GLY A 1 453 ? 14.889 2.578 -15.666 1.00 70.38 453 GLY A CA 1
ATOM 3605 C C . GLY A 1 453 ? 14.064 3.866 -15.795 1.00 70.38 453 GLY A C 1
ATOM 3606 O O . GLY A 1 453 ? 14.615 4.961 -15.818 1.00 70.38 453 GLY A O 1
ATOM 3607 N N . ASN A 1 454 ? 12.730 3.743 -15.835 1.00 71.69 454 ASN A N 1
ATOM 3608 C CA . ASN A 1 454 ? 11.790 4.877 -15.853 1.00 71.69 454 ASN A CA 1
ATOM 3609 C C . ASN A 1 454 ? 11.646 5.599 -14.495 1.00 71.69 454 ASN A C 1
ATOM 3611 O O . ASN A 1 454 ? 10.690 6.351 -14.299 1.00 71.69 454 ASN A O 1
ATOM 3615 N N . ASN A 1 455 ? 12.548 5.356 -13.546 1.00 73.25 455 ASN A N 1
ATOM 3616 C CA . ASN A 1 455 ? 12.601 5.993 -12.236 1.00 73.25 455 ASN A CA 1
ATOM 3617 C C . ASN A 1 455 ? 11.343 5.802 -11.367 1.00 73.25 455 ASN A C 1
ATOM 3619 O O . ASN A 1 455 ? 10.972 6.680 -10.591 1.00 73.25 455 ASN A O 1
ATOM 3623 N N . GLY A 1 456 ? 10.633 4.684 -11.555 1.00 78.69 456 GLY A N 1
ATOM 3624 C CA . GLY A 1 456 ? 9.357 4.421 -10.885 1.00 78.69 456 GLY A CA 1
ATOM 3625 C C . GLY A 1 456 ? 8.242 5.394 -11.265 1.00 78.69 456 GLY A C 1
ATOM 3626 O O . GLY A 1 456 ? 7.290 5.551 -10.507 1.00 78.69 456 GLY A O 1
ATOM 3627 N N . SER A 1 457 ? 8.326 6.031 -12.440 1.00 84.69 457 SER A N 1
ATOM 3628 C CA . SER A 1 457 ? 7.329 7.009 -12.904 1.00 84.69 457 SER A CA 1
ATOM 3629 C C . SER A 1 457 ? 5.907 6.450 -13.007 1.00 84.69 457 SER A C 1
ATOM 3631 O O . SER A 1 457 ? 4.969 7.232 -13.070 1.00 84.69 457 SER A O 1
ATOM 3633 N N . ASP A 1 458 ? 5.721 5.129 -13.026 1.00 89.38 458 ASP A N 1
ATOM 3634 C CA . ASP A 1 458 ? 4.394 4.498 -13.039 1.00 89.38 458 ASP A CA 1
ATOM 3635 C C . ASP A 1 458 ? 3.835 4.230 -11.629 1.00 89.38 458 ASP A C 1
ATOM 3637 O O . ASP A 1 458 ? 2.699 3.775 -11.505 1.00 89.38 458 ASP A O 1
ATOM 3641 N N . GLU A 1 459 ? 4.604 4.465 -10.560 1.00 93.38 459 GLU A N 1
ATOM 3642 C CA . GLU A 1 459 ? 4.196 4.107 -9.200 1.00 93.38 459 GLU A CA 1
ATOM 3643 C C . GLU A 1 459 ? 3.097 5.038 -8.666 1.00 93.38 459 GLU A C 1
ATOM 3645 O O . GLU A 1 459 ? 3.256 6.258 -8.603 1.00 93.38 459 GLU A O 1
ATOM 3650 N N . PHE A 1 460 ? 1.977 4.452 -8.243 1.00 94.62 460 PHE A N 1
ATOM 3651 C CA . PHE A 1 460 ? 0.794 5.160 -7.739 1.00 94.62 460 PHE A CA 1
ATOM 3652 C C . PHE A 1 460 ? 0.442 4.781 -6.294 1.00 94.62 460 PHE A C 1
ATOM 3654 O O . PHE A 1 460 ? -0.403 5.435 -5.678 1.00 94.62 460 PHE A O 1
ATOM 3661 N N . ASN A 1 461 ? 1.071 3.751 -5.718 1.00 96.50 461 ASN A N 1
ATOM 3662 C CA . ASN A 1 461 ? 0.872 3.347 -4.327 1.00 96.50 461 ASN A CA 1
ATOM 3663 C C . ASN A 1 461 ? 1.703 4.210 -3.369 1.00 96.50 461 ASN A C 1
ATOM 3665 O O . ASN A 1 461 ? 2.398 3.686 -2.506 1.00 96.50 461 ASN A O 1
ATOM 3669 N N . PHE A 1 462 ? 1.589 5.534 -3.481 1.00 96.88 462 PHE A N 1
ATOM 3670 C CA . PHE A 1 462 ? 2.097 6.509 -2.512 1.00 96.88 462 PHE A CA 1
ATOM 3671 C C . PHE A 1 462 ? 0.958 7.364 -1.965 1.00 96.88 462 PHE A C 1
ATOM 3673 O O . PHE A 1 462 ? -0.206 7.181 -2.314 1.00 96.88 462 PHE A O 1
ATOM 3680 N N . ASN A 1 463 ? 1.259 8.253 -1.023 1.00 96.50 463 ASN A N 1
ATOM 3681 C CA . ASN A 1 463 ? 0.221 9.030 -0.370 1.00 96.50 463 ASN A CA 1
ATOM 3682 C C . ASN A 1 463 ? -0.373 10.117 -1.272 1.00 96.50 463 ASN A C 1
ATOM 3684 O O . ASN A 1 463 ? 0.333 10.841 -1.975 1.00 96.50 463 ASN A O 1
ATOM 3688 N N . ASN A 1 464 ? -1.692 10.253 -1.164 1.00 97.75 464 ASN A N 1
ATOM 3689 C CA . ASN A 1 464 ? -2.471 11.352 -1.705 1.00 97.75 464 ASN A CA 1
ATOM 3690 C C . ASN A 1 464 ? -2.939 12.251 -0.565 1.00 97.75 464 ASN A C 1
ATOM 3692 O O . ASN A 1 464 ? -3.296 11.775 0.518 1.00 97.75 464 ASN A O 1
ATOM 3696 N N . THR A 1 465 ? -2.990 13.552 -0.835 1.00 98.25 465 THR A N 1
ATOM 3697 C CA . THR A 1 465 ? -3.527 14.558 0.078 1.00 98.25 465 THR A CA 1
ATOM 3698 C C . THR A 1 465 ? -4.793 15.168 -0.507 1.00 98.25 465 THR A C 1
ATOM 3700 O O . THR A 1 465 ? -4.828 15.578 -1.667 1.00 98.25 465 THR A O 1
ATOM 3703 N N . TYR A 1 466 ? -5.824 15.272 0.327 1.00 98.50 466 TYR A N 1
ATOM 3704 C CA . TYR A 1 466 ? -7.107 15.887 0.004 1.00 98.50 466 TYR A CA 1
ATOM 3705 C C . TYR A 1 466 ? -7.452 16.970 1.021 1.00 98.50 466 TYR A C 1
ATOM 3707 O O . TYR A 1 466 ? -7.105 16.868 2.200 1.00 98.50 466 TYR A O 1
ATOM 3715 N N . THR A 1 467 ? -8.198 17.981 0.585 1.00 98.00 467 THR A N 1
ATOM 3716 C CA . THR A 1 467 ? -8.852 18.946 1.477 1.00 98.00 467 THR A CA 1
ATOM 3717 C C . THR A 1 467 ? -10.315 18.561 1.685 1.00 98.00 467 THR A C 1
ATOM 3719 O O . THR A 1 467 ? -10.975 18.069 0.772 1.00 98.00 467 THR A O 1
ATOM 3722 N N . THR A 1 468 ? -10.836 18.784 2.891 1.00 96.88 468 THR A N 1
ATOM 3723 C CA . THR A 1 468 ? -12.234 18.462 3.254 1.00 96.88 468 THR A CA 1
ATOM 3724 C C . THR A 1 468 ? -13.190 19.645 3.064 1.00 96.88 468 THR A C 1
ATOM 3726 O O . THR A 1 468 ? -14.398 19.515 3.255 1.00 96.88 468 THR A O 1
ATOM 3729 N N . GLY A 1 469 ? -12.648 20.832 2.762 1.00 93.25 469 GLY A N 1
ATOM 3730 C CA . GLY A 1 469 ? -13.372 22.106 2.780 1.00 93.25 469 GLY A CA 1
ATOM 3731 C C . GLY A 1 469 ? -13.525 22.732 4.175 1.00 93.25 469 GLY A C 1
ATOM 3732 O O . GLY A 1 469 ? -14.056 23.836 4.289 1.00 93.25 469 GLY A O 1
ATOM 3733 N N . CYS A 1 470 ? -13.051 22.076 5.240 1.00 92.06 470 CYS A N 1
ATOM 3734 C CA . CYS A 1 470 ? -13.066 22.643 6.587 1.00 92.06 470 CYS A CA 1
ATOM 3735 C C . CYS A 1 470 ? -12.008 23.751 6.736 1.00 92.06 470 CYS A C 1
ATOM 3737 O O . CYS A 1 470 ? -10.815 23.520 6.547 1.00 92.06 470 CYS A O 1
ATOM 3739 N N . THR A 1 471 ? -12.451 24.952 7.117 1.00 90.06 471 THR A N 1
ATOM 3740 C CA . THR A 1 471 ? -11.601 26.149 7.282 1.00 90.06 471 THR A CA 1
ATOM 3741 C C . THR A 1 471 ? -11.442 26.600 8.735 1.00 90.06 471 THR A C 1
ATOM 3743 O O . THR A 1 471 ? -10.679 27.518 9.020 1.00 90.06 471 THR A O 1
ATOM 3746 N N . ILE A 1 472 ? -12.165 25.973 9.667 1.00 87.50 472 ILE A N 1
ATOM 3747 C CA . ILE A 1 472 ? -12.245 26.411 11.071 1.00 87.50 472 ILE A CA 1
ATOM 3748 C C . ILE A 1 472 ? -11.150 25.822 11.966 1.00 87.50 472 ILE A C 1
ATOM 3750 O O . ILE A 1 472 ? -10.953 26.295 13.084 1.00 87.50 472 ILE A O 1
ATOM 3754 N N . LYS A 1 473 ? -10.462 24.772 11.508 1.00 86.75 473 LYS A N 1
ATOM 3755 C CA . LYS A 1 473 ? -9.441 24.056 12.274 1.00 86.75 473 LYS A CA 1
ATOM 3756 C C . LYS A 1 473 ? -8.411 23.475 11.321 1.00 86.75 473 LYS A C 1
ATOM 3758 O O . LYS A 1 473 ? -8.774 22.686 10.455 1.00 86.75 473 LYS A O 1
ATOM 3763 N N . ASP A 1 474 ? -7.144 23.813 11.523 1.00 90.75 474 ASP A N 1
ATOM 3764 C CA . ASP A 1 474 ? -6.045 23.169 10.811 1.00 90.75 474 ASP A CA 1
ATOM 3765 C C . ASP A 1 474 ? -5.697 21.843 11.498 1.00 90.75 474 ASP A C 1
ATOM 3767 O O . ASP A 1 474 ? -5.121 21.811 12.586 1.00 90.75 474 ASP A O 1
ATOM 3771 N N . SER A 1 475 ? -6.168 20.737 10.927 1.00 94.25 475 SER A N 1
ATOM 3772 C CA . SER A 1 475 ? -5.931 19.398 11.461 1.00 94.25 475 SER A CA 1
ATOM 3773 C C . SER A 1 475 ? -5.990 18.355 10.359 1.00 94.25 475 SER A C 1
ATOM 3775 O O . SER A 1 475 ? -6.915 18.340 9.551 1.00 94.25 475 SER A O 1
ATOM 3777 N N . LYS A 1 476 ? -5.009 17.459 10.364 1.00 95.81 476 LYS A N 1
ATOM 3778 C CA . LYS A 1 476 ? -4.836 16.427 9.347 1.00 95.81 476 LYS A CA 1
ATOM 3779 C C . LYS A 1 476 ? -5.219 15.063 9.906 1.00 95.81 476 LYS A C 1
ATOM 3781 O O . LYS A 1 476 ? -4.728 14.684 10.969 1.00 95.81 476 LYS A O 1
ATOM 3786 N N . LEU A 1 477 ? -6.061 14.330 9.184 1.00 97.38 477 LEU A N 1
ATOM 3787 C CA . LEU A 1 477 ? -6.215 12.892 9.380 1.00 97.38 477 LEU A CA 1
ATOM 3788 C C . LEU A 1 477 ? -5.151 12.168 8.550 1.00 97.38 477 LEU A C 1
ATOM 3790 O O . LEU A 1 477 ? -5.045 12.407 7.348 1.00 97.38 477 LEU A O 1
ATOM 3794 N N . THR A 1 478 ? -4.398 11.270 9.179 1.00 97.81 478 THR A N 1
ATOM 3795 C CA . THR A 1 478 ? -3.364 10.464 8.521 1.00 97.81 478 THR A CA 1
ATOM 3796 C C . THR A 1 478 ? -3.799 9.002 8.511 1.00 97.81 478 THR A C 1
ATOM 3798 O O . THR A 1 478 ? -3.951 8.399 9.568 1.00 97.81 478 THR A O 1
ATOM 3801 N N . LEU A 1 479 ? -3.978 8.439 7.320 1.00 98.38 479 LEU A N 1
ATOM 3802 C CA . LEU A 1 479 ? -4.260 7.026 7.062 1.00 98.38 479 LEU A CA 1
ATOM 3803 C C . LEU A 1 479 ? -3.136 6.461 6.184 1.00 98.38 479 LEU A C 1
ATOM 3805 O O . LEU A 1 479 ? -3.339 6.117 5.019 1.00 98.38 479 LEU A O 1
ATOM 3809 N N . ILE A 1 480 ? -1.925 6.439 6.739 1.00 98.38 480 ILE A N 1
ATOM 3810 C CA . ILE A 1 480 ? -0.725 5.937 6.064 1.00 98.38 480 ILE A CA 1
ATOM 3811 C C . ILE A 1 480 ? -0.402 4.548 6.590 1.00 98.38 480 ILE A C 1
ATOM 3813 O O . ILE A 1 480 ? -0.295 4.355 7.799 1.00 98.38 480 ILE A O 1
ATOM 3817 N N . SER A 1 481 ? -0.259 3.583 5.683 1.00 98.38 481 SER A N 1
ATOM 3818 C CA . SER A 1 481 ? 0.166 2.242 6.069 1.00 98.38 481 SER A CA 1
ATOM 3819 C C . SER A 1 481 ? 1.672 2.221 6.352 1.00 98.38 481 SER A C 1
ATOM 3821 O O . SER A 1 481 ? 2.439 2.735 5.535 1.00 98.38 481 SER A O 1
ATOM 3823 N N . PRO A 1 482 ? 2.124 1.584 7.448 1.00 97.44 482 PRO A N 1
ATOM 3824 C CA . PRO A 1 482 ? 3.548 1.380 7.710 1.00 97.44 482 PRO A CA 1
ATOM 3825 C C . PRO A 1 482 ? 4.148 0.241 6.874 1.00 97.44 482 PRO A C 1
ATOM 3827 O O . PRO A 1 482 ? 5.349 -0.008 6.958 1.00 97.44 482 PRO A O 1
ATOM 3830 N N . TYR A 1 483 ? 3.324 -0.503 6.132 1.00 98.06 483 TYR A N 1
ATOM 3831 C CA . TYR A 1 483 ? 3.763 -1.548 5.211 1.00 98.06 483 TYR A CA 1
ATOM 3832 C C . TYR A 1 483 ? 3.643 -1.026 3.785 1.00 98.06 483 TYR A C 1
ATOM 3834 O O . TYR A 1 483 ? 2.672 -0.355 3.449 1.00 98.06 483 TYR A O 1
ATOM 3842 N N . ARG A 1 484 ? 4.621 -1.345 2.947 1.00 97.31 484 ARG A N 1
ATOM 3843 C CA . ARG A 1 484 ? 4.738 -0.857 1.573 1.00 97.31 484 ARG A CA 1
ATOM 3844 C C . ARG A 1 484 ? 3.820 -1.621 0.624 1.00 97.31 484 ARG A C 1
ATOM 3846 O O . ARG A 1 484 ? 3.521 -2.789 0.856 1.00 97.31 484 ARG A O 1
ATOM 3853 N N . ALA A 1 485 ? 3.399 -0.985 -0.461 1.00 97.50 485 ALA A N 1
ATOM 3854 C CA . ALA A 1 485 ? 2.638 -1.635 -1.533 1.00 97.50 485 ALA A CA 1
ATOM 3855 C C . ALA A 1 485 ? 3.192 -1.324 -2.933 1.00 97.50 485 ALA A C 1
ATOM 3857 O O . ALA A 1 485 ? 2.618 -1.773 -3.925 1.00 97.50 485 ALA A O 1
ATOM 3858 N N . ASP A 1 486 ? 4.303 -0.589 -3.014 1.00 95.81 486 ASP A N 1
ATOM 3859 C CA . ASP A 1 486 ? 4.933 -0.201 -4.269 1.00 95.81 486 ASP A CA 1
ATOM 3860 C C . ASP A 1 486 ? 5.583 -1.396 -4.981 1.00 95.81 486 ASP A C 1
ATOM 3862 O O . ASP A 1 486 ? 6.251 -2.237 -4.372 1.00 95.81 486 ASP A O 1
ATOM 3866 N N . CYS A 1 487 ? 5.377 -1.475 -6.293 1.00 93.62 487 CYS A N 1
ATOM 3867 C CA . CYS A 1 487 ? 5.897 -2.556 -7.122 1.00 93.62 487 CYS A CA 1
ATOM 3868 C C . CYS A 1 487 ? 7.368 -2.332 -7.496 1.00 93.62 487 CYS A C 1
ATOM 3870 O O . CYS A 1 487 ? 8.129 -3.295 -7.593 1.00 93.62 487 CYS A O 1
ATOM 3872 N N . TYR A 1 488 ? 7.796 -1.076 -7.636 1.00 91.88 488 TYR A N 1
ATOM 3873 C CA . TYR A 1 488 ? 9.172 -0.739 -8.004 1.00 91.88 488 TYR A CA 1
ATOM 3874 C C . TYR A 1 488 ? 10.176 -1.053 -6.891 1.00 91.88 488 TYR A C 1
ATOM 3876 O O . TYR A 1 488 ? 11.230 -1.616 -7.176 1.00 91.88 488 TYR A O 1
ATOM 3884 N N . GLY A 1 489 ? 9.844 -0.824 -5.619 1.00 91.69 489 GLY A N 1
ATOM 3885 C CA . GLY A 1 489 ? 10.705 -1.253 -4.513 1.00 91.69 489 GLY A CA 1
ATOM 3886 C C . GLY A 1 489 ? 10.814 -2.767 -4.406 1.00 91.69 489 GLY A C 1
ATOM 3887 O O . GLY A 1 489 ? 11.866 -3.295 -4.050 1.00 91.69 489 GLY A O 1
ATOM 3888 N N . PHE A 1 490 ? 9.754 -3.483 -4.787 1.00 92.69 490 PHE A N 1
ATOM 3889 C CA . PHE A 1 490 ? 9.802 -4.935 -4.905 1.00 92.69 490 PHE A CA 1
ATOM 3890 C C . PHE A 1 490 ? 10.802 -5.370 -5.989 1.00 92.69 490 PHE A C 1
ATOM 3892 O O . PHE A 1 490 ? 11.603 -6.276 -5.753 1.00 92.69 490 PHE A O 1
ATOM 3899 N N . VAL A 1 491 ? 10.798 -4.711 -7.157 1.00 90.75 491 VAL A N 1
ATOM 3900 C CA . VAL A 1 491 ? 11.773 -4.968 -8.232 1.00 90.75 491 VAL A CA 1
ATOM 3901 C C . VAL A 1 491 ? 13.195 -4.680 -7.763 1.00 90.75 491 VAL A C 1
ATOM 3903 O O . VAL A 1 491 ? 14.066 -5.529 -7.927 1.00 90.75 491 VAL A O 1
ATOM 3906 N N . GLU A 1 492 ? 13.424 -3.527 -7.137 1.00 89.00 492 GLU A N 1
ATOM 3907 C CA . GLU A 1 492 ? 14.740 -3.120 -6.641 1.00 89.00 492 GLU A CA 1
ATOM 3908 C C . GLU A 1 492 ? 15.347 -4.172 -5.698 1.00 89.00 492 GLU A C 1
ATOM 3910 O O . GLU A 1 492 ? 16.504 -4.575 -5.840 1.00 89.00 492 GLU A O 1
ATOM 3915 N N . LEU A 1 493 ? 14.546 -4.670 -4.752 1.00 90.38 493 LEU A N 1
ATOM 3916 C CA . LEU A 1 493 ? 14.967 -5.717 -3.824 1.00 90.38 493 LEU A CA 1
ATOM 3917 C C . LEU A 1 493 ? 15.193 -7.057 -4.535 1.00 90.38 493 LEU A C 1
ATOM 3919 O O . LEU A 1 493 ? 16.129 -7.782 -4.195 1.00 90.38 493 LEU A O 1
ATOM 3923 N N . ALA A 1 494 ? 14.373 -7.389 -5.533 1.00 91.06 494 ALA A N 1
ATOM 3924 C CA . ALA A 1 494 ? 14.521 -8.621 -6.301 1.00 91.06 494 ALA A CA 1
ATOM 3925 C C . ALA A 1 494 ? 15.811 -8.632 -7.144 1.00 91.06 494 ALA A C 1
ATOM 3927 O O . ALA A 1 494 ? 16.418 -9.686 -7.325 1.00 91.06 494 ALA A O 1
ATOM 3928 N N . GLU A 1 495 ? 16.267 -7.472 -7.620 1.00 85.31 495 GLU A N 1
ATOM 3929 C CA . GLU A 1 495 ? 17.546 -7.320 -8.331 1.00 85.31 495 GLU A CA 1
ATOM 3930 C C . GLU A 1 495 ? 18.761 -7.406 -7.399 1.00 85.31 495 GLU A C 1
ATOM 3932 O O . GLU A 1 495 ? 19.834 -7.868 -7.790 1.00 85.31 495 GLU A O 1
ATOM 3937 N N . LYS A 1 496 ? 18.573 -7.048 -6.126 1.00 86.00 496 LYS A N 1
ATOM 3938 C CA . LYS A 1 496 ? 19.583 -7.173 -5.064 1.00 86.00 496 LYS A CA 1
ATOM 3939 C C . LYS A 1 496 ? 19.649 -8.577 -4.446 1.00 86.00 496 LYS A C 1
ATOM 3941 O O . LYS A 1 496 ? 20.313 -8.764 -3.420 1.00 86.00 496 LYS A O 1
ATOM 3946 N N . ARG A 1 497 ? 18.975 -9.570 -5.042 1.00 87.56 497 ARG A N 1
ATOM 3947 C CA . ARG A 1 497 ? 19.040 -10.976 -4.612 1.00 87.56 497 ARG A CA 1
ATOM 3948 C C . ARG A 1 497 ? 20.470 -11.505 -4.634 1.00 87.56 497 ARG A C 1
ATOM 3950 O O . ARG A 1 497 ? 21.199 -11.288 -5.598 1.00 87.56 497 ARG A O 1
ATOM 3957 N N . ASN A 1 498 ? 20.850 -12.241 -3.589 1.00 76.00 498 ASN A N 1
ATOM 3958 C CA . ASN A 1 498 ? 22.172 -12.873 -3.439 1.00 76.00 498 ASN A CA 1
ATOM 3959 C C . ASN A 1 498 ? 23.378 -11.906 -3.452 1.00 76.00 498 ASN A C 1
ATOM 3961 O O . ASN A 1 498 ? 24.519 -12.355 -3.565 1.00 76.00 498 ASN A O 1
ATOM 3965 N N . GLN A 1 499 ? 23.156 -10.594 -3.333 1.00 75.62 499 GLN A N 1
ATOM 3966 C CA . GLN A 1 499 ? 24.234 -9.618 -3.180 1.00 75.62 499 GLN A CA 1
ATOM 3967 C C . GLN A 1 499 ? 24.615 -9.480 -1.699 1.00 75.62 499 GLN A C 1
ATOM 3969 O O . GLN A 1 499 ? 23.743 -9.250 -0.855 1.00 75.62 499 GLN A O 1
ATOM 3974 N N . ASP A 1 500 ? 25.915 -9.571 -1.398 1.00 57.31 500 ASP A N 1
ATOM 3975 C CA . ASP A 1 500 ? 26.492 -9.324 -0.070 1.00 57.31 500 ASP A CA 1
ATOM 3976 C C . ASP A 1 500 ? 26.401 -7.826 0.268 1.00 57.31 500 ASP A C 1
ATOM 3978 O O . ASP A 1 500 ? 27.367 -7.076 0.124 1.00 57.31 500 ASP A O 1
ATOM 3982 N N . SER A 1 501 ? 25.233 -7.354 0.702 1.00 57.19 501 SER A N 1
ATOM 3983 C CA . SER A 1 501 ? 25.123 -6.030 1.315 1.00 57.19 501 SER A CA 1
ATOM 3984 C C . SER A 1 501 ? 24.906 -6.172 2.815 1.00 57.19 501 SER A C 1
ATOM 3986 O O . SER A 1 501 ? 24.161 -7.030 3.286 1.00 57.19 501 SER A O 1
ATOM 3988 N N . THR A 1 502 ? 25.541 -5.289 3.579 1.00 55.56 502 THR A N 1
ATOM 3989 C CA . THR A 1 502 ? 25.150 -5.022 4.964 1.00 55.56 502 THR A CA 1
ATOM 3990 C C . THR A 1 502 ? 23.653 -4.713 5.010 1.00 55.56 502 THR A C 1
ATOM 3992 O O . THR A 1 502 ? 23.154 -4.014 4.126 1.00 55.56 502 THR A O 1
ATOM 3995 N N . THR A 1 503 ? 22.950 -5.232 6.018 1.00 54.62 503 THR A N 1
ATOM 3996 C CA . THR A 1 503 ? 21.530 -4.942 6.264 1.00 54.62 503 THR A CA 1
ATOM 3997 C C . THR A 1 503 ? 21.301 -3.433 6.321 1.00 54.62 503 THR A C 1
ATOM 3999 O O . THR A 1 503 ? 21.986 -2.737 7.073 1.00 54.62 503 THR A O 1
ATOM 4002 N N . THR A 1 504 ? 20.351 -2.940 5.537 1.00 61.53 504 THR A N 1
ATOM 4003 C CA . THR A 1 504 ? 19.912 -1.540 5.493 1.00 61.53 504 THR A CA 1
ATOM 4004 C C . THR A 1 504 ? 18.515 -1.401 6.101 1.00 61.53 504 THR A C 1
ATOM 4006 O O . THR A 1 504 ? 17.800 -2.389 6.250 1.00 61.53 504 THR A O 1
ATOM 4009 N N . ASP A 1 505 ? 18.074 -0.178 6.402 1.00 61.78 505 ASP A N 1
ATOM 4010 C CA . ASP A 1 505 ? 16.698 0.078 6.870 1.00 61.78 505 ASP A CA 1
ATOM 4011 C C . ASP A 1 505 ? 15.624 -0.353 5.841 1.00 61.78 505 ASP A C 1
ATOM 4013 O O . ASP A 1 505 ? 14.472 -0.612 6.201 1.00 61.78 505 ASP A O 1
ATOM 4017 N N . SER A 1 506 ? 16.006 -0.490 4.562 1.00 60.75 506 SER A N 1
ATOM 4018 C CA . SER A 1 506 ? 15.160 -1.045 3.494 1.00 60.75 506 SER A CA 1
ATOM 4019 C C . SER A 1 506 ? 14.865 -2.541 3.694 1.00 60.75 506 SER A C 1
ATOM 4021 O O . SER A 1 506 ? 13.785 -3.018 3.353 1.00 60.75 506 SER A O 1
ATOM 4023 N N . ASP A 1 507 ? 15.776 -3.282 4.333 1.00 65.75 507 ASP A N 1
ATOM 4024 C CA . ASP A 1 507 ? 15.620 -4.722 4.574 1.00 65.75 507 ASP A CA 1
ATOM 4025 C C . ASP A 1 507 ? 14.618 -5.028 5.698 1.00 65.75 507 ASP A C 1
ATOM 4027 O O . ASP A 1 507 ? 14.087 -6.132 5.782 1.00 65.75 507 ASP A O 1
ATOM 4031 N N . GLN A 1 508 ? 14.282 -4.032 6.524 1.00 84.38 508 GLN A N 1
ATOM 4032 C CA . GLN A 1 508 ? 13.300 -4.174 7.604 1.00 84.38 508 GLN A CA 1
ATOM 4033 C C . GLN A 1 508 ? 11.854 -3.905 7.154 1.00 84.38 508 GLN A C 1
ATOM 4035 O O . GLN A 1 508 ? 10.933 -3.912 7.975 1.00 84.38 508 GLN A O 1
ATOM 4040 N N . GLN A 1 509 ? 11.644 -3.652 5.861 1.00 92.69 509 GLN A N 1
ATOM 4041 C CA . GLN A 1 509 ? 10.337 -3.324 5.302 1.00 92.69 509 GLN A CA 1
ATOM 4042 C C . GLN A 1 509 ? 9.475 -4.572 5.076 1.00 92.69 509 GLN A C 1
ATOM 4044 O O . GLN A 1 509 ? 9.960 -5.682 4.838 1.00 92.69 509 GLN A O 1
ATOM 4049 N N . ILE A 1 510 ? 8.159 -4.366 5.118 1.00 97.44 510 ILE A N 1
ATOM 4050 C CA . ILE A 1 510 ? 7.150 -5.385 4.822 1.00 97.44 510 ILE A CA 1
ATOM 4051 C C . ILE A 1 510 ? 6.334 -4.883 3.641 1.00 97.44 510 ILE A C 1
ATOM 4053 O O . ILE A 1 510 ? 5.821 -3.767 3.687 1.00 97.44 510 ILE A O 1
ATOM 4057 N N . PHE A 1 511 ? 6.194 -5.715 2.616 1.00 98.31 511 PHE A N 1
ATOM 4058 C CA . PHE A 1 511 ? 5.362 -5.440 1.454 1.00 98.31 511 PHE A CA 1
ATOM 4059 C C . PHE A 1 511 ? 4.026 -6.164 1.580 1.00 98.31 511 PHE A C 1
ATOM 4061 O O . PHE A 1 511 ? 3.979 -7.361 1.866 1.00 98.31 511 PHE A O 1
ATOM 4068 N N . ILE A 1 512 ? 2.937 -5.446 1.337 1.00 98.56 512 ILE A N 1
ATOM 4069 C CA . ILE A 1 512 ? 1.616 -6.014 1.109 1.00 98.56 512 ILE A CA 1
ATOM 4070 C C . ILE A 1 512 ? 1.533 -6.344 -0.380 1.00 98.56 512 ILE A C 1
ATOM 4072 O O . ILE A 1 512 ? 1.793 -5.494 -1.231 1.00 98.56 512 ILE A O 1
ATOM 4076 N N . VAL A 1 513 ? 1.158 -7.576 -0.702 1.00 98.19 513 VAL A N 1
ATOM 4077 C CA . VAL A 1 513 ? 0.988 -8.041 -2.079 1.00 98.19 513 VAL A CA 1
ATOM 4078 C C . VAL A 1 513 ? -0.391 -8.664 -2.223 1.00 98.19 513 VAL A C 1
ATOM 4080 O O . VAL A 1 513 ? -0.721 -9.596 -1.490 1.00 98.19 513 VAL A O 1
ATOM 4083 N N . CYS A 1 514 ? -1.200 -8.175 -3.161 1.00 97.62 514 CYS A N 1
ATOM 4084 C CA . CYS A 1 514 ? -2.424 -8.872 -3.554 1.00 97.62 514 CYS A CA 1
ATOM 4085 C C . CYS A 1 514 ? -2.068 -10.014 -4.510 1.00 97.62 514 CYS A C 1
ATOM 4087 O O . CYS A 1 514 ? -1.529 -9.779 -5.592 1.00 97.62 514 CYS A O 1
ATOM 4089 N N . ALA A 1 515 ? -2.377 -11.245 -4.108 1.00 97.31 515 ALA A N 1
ATOM 4090 C CA . ALA A 1 515 ? -2.087 -12.439 -4.884 1.00 97.31 515 ALA A CA 1
ATOM 4091 C C . ALA A 1 515 ? -3.241 -13.449 -4.819 1.00 97.31 515 ALA A C 1
ATOM 4093 O O . ALA A 1 515 ? -3.886 -13.620 -3.783 1.00 97.31 515 ALA A O 1
ATOM 4094 N N . ILE A 1 516 ? -3.498 -14.120 -5.938 1.00 95.94 516 ILE A N 1
ATOM 4095 C CA . ILE A 1 516 ? -4.533 -15.144 -6.071 1.00 95.94 516 ILE A CA 1
ATOM 4096 C C . ILE A 1 516 ? -3.914 -16.497 -5.730 1.00 95.94 516 ILE A C 1
ATOM 4098 O O . ILE A 1 516 ? -2.856 -16.858 -6.242 1.00 95.94 516 ILE A O 1
ATOM 4102 N N . GLU A 1 517 ? -4.569 -17.241 -4.844 1.00 95.88 517 GLU A N 1
ATOM 4103 C CA . GLU A 1 517 ? -4.137 -18.585 -4.475 1.00 95.88 517 GLU A CA 1
ATOM 4104 C C . GLU A 1 517 ? -4.530 -19.605 -5.554 1.00 95.88 517 GLU A C 1
ATOM 4106 O O . GLU A 1 517 ? -5.704 -19.747 -5.901 1.00 95.88 517 GLU A O 1
ATOM 4111 N N . HIS A 1 518 ? -3.548 -20.368 -6.026 1.00 94.88 518 HIS A N 1
ATOM 4112 C CA . HIS A 1 518 ? -3.716 -21.535 -6.888 1.00 94.88 518 HIS A CA 1
ATOM 4113 C C . HIS A 1 518 ? -3.311 -22.820 -6.145 1.00 94.88 518 HIS A C 1
ATOM 4115 O O . HIS A 1 518 ? -2.919 -22.791 -4.976 1.00 94.88 518 HIS A O 1
ATOM 4121 N N . GLU A 1 519 ? -3.423 -23.985 -6.795 1.00 91.50 519 GLU A N 1
ATOM 4122 C CA . GLU A 1 519 ? -3.165 -25.283 -6.148 1.00 91.50 519 GLU A CA 1
ATOM 4123 C C . GLU A 1 519 ? -1.757 -25.384 -5.536 1.00 91.50 519 GLU A C 1
ATOM 4125 O O . GLU A 1 519 ? -1.624 -25.883 -4.419 1.00 91.50 519 GLU A O 1
ATOM 4130 N N . SER A 1 520 ? -0.726 -24.873 -6.218 1.00 93.12 520 SER A N 1
ATOM 4131 C CA . SER A 1 520 ? 0.679 -24.995 -5.799 1.00 93.12 520 SER A CA 1
ATOM 4132 C C . SER A 1 520 ? 1.335 -23.695 -5.328 1.00 93.12 520 SER A C 1
ATOM 4134 O O . SER A 1 520 ? 2.379 -23.746 -4.680 1.00 93.12 520 SER A O 1
ATOM 4136 N N . GLU A 1 521 ? 0.774 -22.534 -5.662 1.00 96.50 521 GLU A N 1
ATOM 4137 C CA . GLU A 1 521 ? 1.428 -21.234 -5.473 1.00 96.50 521 GLU A CA 1
ATOM 4138 C C . GLU A 1 521 ? 0.437 -20.072 -5.443 1.00 96.50 521 GLU A C 1
ATOM 4140 O O . GLU A 1 521 ? -0.750 -20.250 -5.706 1.00 96.50 521 GLU A O 1
ATOM 4145 N N . TYR A 1 522 ? 0.943 -18.886 -5.117 1.00 98.00 522 TYR A N 1
ATOM 4146 C CA . TYR A 1 522 ? 0.236 -17.621 -5.268 1.00 98.00 522 TYR A CA 1
ATOM 4147 C C . TYR A 1 522 ? 0.728 -16.894 -6.521 1.00 98.00 522 TYR A C 1
ATOM 4149 O O . TYR A 1 522 ? 1.935 -16.819 -6.738 1.00 98.00 522 TYR A O 1
ATOM 4157 N N . GLU A 1 523 ? -0.171 -16.307 -7.305 1.00 97.31 523 GLU A N 1
ATOM 4158 C CA . GLU A 1 523 ? 0.173 -15.461 -8.456 1.00 97.31 523 GLU A CA 1
ATOM 4159 C C . GLU A 1 523 ? -0.227 -14.008 -8.200 1.00 97.31 523 GLU A C 1
ATOM 4161 O O . GLU A 1 523 ? -1.248 -13.742 -7.568 1.00 97.31 523 GLU A O 1
ATOM 4166 N N . LEU A 1 524 ? 0.574 -13.056 -8.685 1.00 97.31 524 LEU A N 1
ATOM 4167 C CA . LEU A 1 524 ? 0.281 -11.628 -8.546 1.00 97.31 524 LEU A CA 1
ATOM 4168 C C . LEU A 1 524 ? -1.081 -11.275 -9.159 1.00 97.31 524 LEU A C 1
ATOM 4170 O O . LEU A 1 524 ? -1.346 -11.553 -10.329 1.00 97.31 524 LEU A O 1
ATOM 4174 N N . ASP A 1 525 ? -1.924 -10.594 -8.385 1.00 96.06 525 ASP A N 1
ATOM 4175 C CA . ASP A 1 525 ? -3.229 -10.140 -8.852 1.00 96.06 525 ASP A CA 1
ATOM 4176 C C . ASP A 1 525 ? -3.089 -8.853 -9.679 1.00 96.06 525 ASP A C 1
ATOM 4178 O O . ASP A 1 525 ? -2.872 -7.760 -9.146 1.00 96.06 525 ASP A O 1
ATOM 4182 N N . ARG A 1 526 ? -3.241 -8.996 -10.999 1.00 95.06 526 ARG A N 1
ATOM 4183 C CA . ARG A 1 526 ? -3.264 -7.897 -11.980 1.00 95.06 526 ARG A CA 1
ATOM 4184 C C . ARG A 1 526 ? -4.633 -7.746 -12.650 1.00 95.06 526 ARG A C 1
ATOM 4186 O O . ARG A 1 526 ? -4.724 -7.355 -13.806 1.00 95.06 526 ARG A O 1
ATOM 4193 N N . SER A 1 527 ? -5.706 -8.113 -11.944 1.00 94.44 527 SER A N 1
ATOM 4194 C CA . SER A 1 527 ? -7.071 -8.103 -12.499 1.00 94.44 527 SER A CA 1
ATOM 4195 C C . SER A 1 527 ? -7.675 -6.709 -12.693 1.00 94.44 527 SER A C 1
ATOM 4197 O O . SER A 1 527 ? -8.666 -6.579 -13.408 1.00 94.44 527 SER A O 1
ATOM 4199 N N . ILE A 1 528 ? -7.111 -5.681 -12.055 1.00 94.75 528 ILE A N 1
ATOM 4200 C CA . ILE A 1 528 ? -7.570 -4.294 -12.178 1.00 94.75 528 ILE A CA 1
ATOM 4201 C C . ILE A 1 528 ? -6.845 -3.612 -13.338 1.00 94.75 528 ILE A C 1
ATOM 4203 O O . ILE A 1 528 ? -5.617 -3.627 -13.385 1.00 94.75 528 ILE A O 1
ATOM 4207 N N . ASP A 1 529 ? -7.614 -2.990 -14.233 1.00 94.62 529 ASP A N 1
ATOM 4208 C CA . ASP A 1 529 ? -7.078 -2.176 -15.325 1.00 94.62 529 ASP A CA 1
ATOM 4209 C C . ASP A 1 529 ? -6.419 -0.905 -14.781 1.00 94.62 529 ASP A C 1
ATOM 4211 O O . ASP A 1 529 ? -6.997 -0.192 -13.951 1.00 94.62 529 ASP A O 1
ATOM 4215 N N . VAL A 1 530 ? -5.216 -0.620 -15.274 1.00 96.56 530 VAL A N 1
ATOM 4216 C CA . VAL A 1 530 ? -4.456 0.579 -14.933 1.00 96.56 530 VAL A CA 1
ATOM 4217 C C . VAL A 1 530 ? -3.978 1.232 -16.221 1.00 96.56 530 VAL A C 1
ATOM 4219 O O . VAL A 1 530 ? -3.281 0.618 -17.025 1.00 96.56 530 VAL A O 1
ATOM 4222 N N . GLN A 1 531 ? -4.362 2.490 -16.414 1.00 95.88 531 GLN A N 1
ATOM 4223 C CA . GLN A 1 531 ? -4.044 3.277 -17.600 1.00 95.88 531 GLN A CA 1
ATOM 4224 C C . GLN A 1 531 ? -3.125 4.437 -17.227 1.00 95.88 531 GLN A C 1
ATOM 4226 O O . GLN A 1 531 ? -3.196 4.970 -16.120 1.00 95.88 531 GLN A O 1
ATOM 4231 N N . GLY A 1 532 ? -2.301 4.862 -18.183 1.00 92.31 532 GLY A N 1
ATOM 4232 C CA . GLY A 1 532 ? -1.313 5.923 -17.981 1.00 92.31 532 GLY A CA 1
ATOM 4233 C C . GLY A 1 532 ? 0.063 5.418 -17.545 1.00 92.31 532 GLY A C 1
ATOM 4234 O O . GLY A 1 532 ? 0.973 6.230 -17.428 1.00 92.31 532 GLY A O 1
ATOM 4235 N N . THR A 1 533 ? 0.231 4.106 -17.356 1.00 91.31 533 THR A N 1
ATOM 4236 C CA . THR A 1 533 ? 1.537 3.481 -17.120 1.00 91.31 533 THR A CA 1
ATOM 4237 C C . THR A 1 533 ? 2.239 3.125 -18.426 1.00 91.31 533 THR A C 1
ATOM 4239 O O . THR A 1 533 ? 1.595 2.855 -19.445 1.00 91.31 533 THR A O 1
ATOM 4242 N N . TYR A 1 534 ? 3.570 3.068 -18.401 1.00 87.38 534 TYR A N 1
ATOM 4243 C CA . TYR A 1 534 ? 4.360 2.544 -19.517 1.00 87.38 534 TYR A CA 1
ATOM 4244 C C . TYR A 1 534 ? 4.194 1.034 -19.688 1.00 87.38 534 TYR A C 1
ATOM 4246 O O . TYR A 1 534 ? 4.330 0.518 -20.797 1.00 87.38 534 TYR A O 1
ATOM 4254 N N . THR A 1 535 ? 3.901 0.323 -18.598 1.00 88.62 535 THR A N 1
ATOM 4255 C CA . THR A 1 535 ? 3.776 -1.134 -18.593 1.00 88.62 535 THR A CA 1
ATOM 4256 C C . THR A 1 535 ? 2.454 -1.627 -18.011 1.00 88.62 535 THR A C 1
ATOM 4258 O O . THR A 1 535 ? 1.906 -1.056 -17.071 1.00 88.62 535 THR A O 1
ATOM 4261 N N . TYR A 1 536 ? 1.980 -2.761 -18.528 1.00 90.06 536 TYR A N 1
ATOM 4262 C CA . TYR A 1 536 ? 0.825 -3.499 -18.006 1.00 90.06 536 TYR A CA 1
ATOM 4263 C C . TYR A 1 536 ? 1.189 -4.470 -16.869 1.00 90.06 536 TYR A C 1
ATOM 4265 O O . TYR A 1 536 ? 0.312 -5.068 -16.255 1.00 90.06 536 TYR A O 1
ATOM 4273 N N . SER A 1 537 ? 2.481 -4.704 -16.612 1.00 93.31 537 SER A N 1
ATOM 4274 C CA . SER A 1 537 ? 2.943 -5.723 -15.655 1.00 93.31 537 SER A CA 1
ATOM 4275 C C . SER A 1 537 ? 3.069 -5.225 -14.214 1.00 93.31 537 SER A C 1
ATOM 4277 O O . SER A 1 537 ? 3.519 -5.979 -13.347 1.00 93.31 537 SER A O 1
ATOM 4279 N N . ILE A 1 538 ? 2.726 -3.964 -13.954 1.00 93.31 538 ILE A N 1
ATOM 4280 C CA . ILE A 1 538 ? 2.550 -3.463 -12.589 1.00 93.31 538 ILE A CA 1
ATOM 4281 C C . ILE A 1 538 ? 1.512 -4.308 -11.836 1.00 93.31 538 ILE A C 1
ATOM 4283 O O . ILE A 1 538 ? 0.682 -4.994 -12.433 1.00 93.31 538 ILE A O 1
ATOM 4287 N N . PHE A 1 539 ? 1.572 -4.291 -10.512 1.00 95.81 539 PHE A N 1
ATOM 4288 C CA . PHE A 1 539 ? 0.651 -5.030 -9.649 1.00 95.81 539 PHE A CA 1
ATOM 4289 C C . PHE A 1 539 ? 0.249 -4.163 -8.451 1.00 95.81 539 PHE A C 1
ATOM 4291 O O . PHE A 1 539 ? 0.596 -2.987 -8.390 1.00 95.81 539 PHE A O 1
ATOM 4298 N N . ASN A 1 540 ? -0.525 -4.722 -7.514 1.00 97.06 540 ASN A N 1
ATOM 4299 C CA . ASN A 1 540 ? -1.024 -4.010 -6.330 1.00 97.06 540 ASN A CA 1
ATOM 4300 C C . ASN A 1 540 ? -1.966 -2.829 -6.623 1.00 97.06 540 ASN A C 1
ATOM 4302 O O . ASN A 1 540 ? -2.224 -2.017 -5.741 1.00 97.06 540 ASN A O 1
ATOM 4306 N N . ALA A 1 541 ? -2.590 -2.774 -7.802 1.00 96.69 541 ALA A N 1
ATOM 4307 C CA . ALA A 1 541 ? -3.643 -1.797 -8.096 1.00 96.69 541 ALA A CA 1
ATOM 4308 C C . ALA A 1 541 ? -4.786 -1.831 -7.062 1.00 96.69 541 ALA A C 1
ATOM 4310 O O . ALA A 1 541 ? -5.274 -0.790 -6.636 1.00 96.69 541 ALA A O 1
ATOM 4311 N N . LYS A 1 542 ? -5.137 -3.023 -6.553 1.00 96.44 542 LYS A N 1
ATOM 4312 C CA . LYS A 1 542 ? -6.109 -3.215 -5.459 1.00 96.44 542 LYS A CA 1
ATOM 4313 C C . LYS A 1 542 ? -5.682 -2.603 -4.119 1.00 96.44 542 LYS A C 1
ATOM 4315 O O . LYS A 1 542 ? -6.482 -2.578 -3.191 1.00 96.44 542 LYS A O 1
ATOM 4320 N N . LEU A 1 543 ? -4.452 -2.133 -3.969 1.00 97.50 543 LEU A N 1
ATOM 4321 C CA . LEU A 1 543 ? -3.959 -1.482 -2.755 1.00 97.50 543 LEU A CA 1
ATOM 4322 C C . LEU A 1 543 ? -3.858 0.041 -2.906 1.00 97.50 543 LEU A C 1
ATOM 4324 O O . LEU A 1 543 ? -3.551 0.716 -1.931 1.00 97.50 543 LEU A O 1
ATOM 4328 N N . ALA A 1 544 ? -4.206 0.588 -4.075 1.00 97.06 544 ALA A N 1
ATOM 4329 C CA . ALA A 1 544 ? -4.114 2.015 -4.352 1.00 97.06 544 ALA A CA 1
ATOM 4330 C C . ALA A 1 544 ? -4.902 2.886 -3.354 1.00 97.06 544 ALA A C 1
ATOM 4332 O O . ALA A 1 544 ? -5.963 2.466 -2.870 1.00 97.06 544 ALA A O 1
ATOM 4333 N N . PRO A 1 545 ? -4.462 4.141 -3.111 1.00 97.06 545 PRO A N 1
ATOM 4334 C CA . PRO A 1 545 ? -5.128 5.067 -2.194 1.00 97.06 545 PRO A CA 1
ATOM 4335 C C . PRO A 1 545 ? -6.633 5.230 -2.440 1.00 97.06 545 PRO A C 1
ATOM 4337 O O . PRO A 1 545 ? -7.392 5.346 -1.482 1.00 97.06 545 PRO A O 1
ATOM 4340 N N . VAL A 1 546 ? -7.096 5.167 -3.695 1.00 95.69 546 VAL A N 1
ATOM 4341 C CA . VAL A 1 546 ? -8.533 5.222 -4.033 1.00 95.69 546 VAL A CA 1
ATOM 4342 C C . VAL A 1 546 ? -9.338 4.128 -3.321 1.00 95.69 546 VAL A C 1
ATOM 4344 O O . VAL A 1 546 ? -10.387 4.397 -2.736 1.00 95.69 546 VAL A O 1
ATOM 4347 N N . TYR A 1 547 ? -8.802 2.912 -3.249 1.00 96.81 547 TYR A N 1
ATOM 4348 C CA . TYR A 1 547 ? -9.460 1.807 -2.569 1.00 96.81 547 TYR A CA 1
ATOM 4349 C C . TYR A 1 547 ? -9.290 1.872 -1.041 1.00 96.81 547 TYR A C 1
ATOM 4351 O O . TYR A 1 547 ? -10.110 1.320 -0.302 1.00 96.81 547 TYR A O 1
ATOM 4359 N N . MET A 1 548 ? -8.253 2.544 -0.532 1.00 98.12 548 MET A N 1
ATOM 4360 C CA . MET A 1 548 ? -8.144 2.863 0.900 1.00 98.12 548 MET A CA 1
ATOM 4361 C C . MET A 1 548 ? -9.201 3.897 1.317 1.00 98.12 548 MET A C 1
ATOM 4363 O O . MET A 1 548 ? -9.774 3.792 2.402 1.00 98.12 548 MET A O 1
ATOM 4367 N N . ILE A 1 549 ? -9.511 4.864 0.444 1.00 97.56 549 ILE A N 1
ATOM 4368 C CA . ILE A 1 549 ? -10.605 5.825 0.647 1.00 97.56 549 ILE A CA 1
ATOM 4369 C C . ILE A 1 549 ? -11.943 5.092 0.686 1.00 97.56 549 ILE A C 1
ATOM 4371 O O . ILE A 1 549 ? -12.728 5.340 1.593 1.00 97.56 549 ILE A O 1
ATOM 4375 N N . GLU A 1 550 ? -12.184 4.151 -0.228 1.00 95.69 550 GLU A N 1
ATOM 4376 C CA . GLU A 1 550 ? -13.400 3.323 -0.228 1.00 95.69 550 GLU A CA 1
ATOM 4377 C C . GLU A 1 550 ? -13.571 2.530 1.065 1.00 95.69 550 GLU A C 1
ATOM 4379 O O . GLU A 1 550 ? -14.634 2.579 1.685 1.00 95.69 550 GLU A O 1
ATOM 4384 N N . ALA A 1 551 ? -12.504 1.876 1.522 1.00 96.69 551 ALA A N 1
ATOM 4385 C CA . ALA A 1 551 ? -12.508 1.128 2.774 1.00 96.69 551 ALA A CA 1
ATOM 4386 C C . ALA A 1 551 ? -12.781 2.019 4.004 1.00 96.69 551 ALA A C 1
ATOM 4388 O O . ALA A 1 551 ? -13.296 1.567 5.020 1.00 96.69 551 ALA A O 1
ATOM 4389 N N . ASN A 1 552 ? -12.475 3.314 3.919 1.00 97.31 552 ASN A N 1
ATOM 4390 C CA . ASN A 1 552 ? -12.698 4.281 4.991 1.00 97.31 552 ASN A CA 1
ATOM 4391 C C . ASN A 1 552 ? -13.871 5.237 4.710 1.00 97.31 552 ASN A C 1
ATOM 4393 O O . ASN A 1 552 ? -14.100 6.166 5.487 1.00 97.31 552 ASN A O 1
ATOM 4397 N N . MET A 1 553 ? -14.644 5.018 3.641 1.00 96.44 553 MET A N 1
ATOM 4398 C CA . MET A 1 553 ? -15.529 6.039 3.074 1.00 96.44 553 MET A CA 1
ATOM 4399 C C . MET A 1 553 ? -16.568 6.534 4.072 1.00 96.44 553 MET A C 1
ATOM 4401 O O . MET A 1 553 ? -16.738 7.740 4.214 1.00 96.44 553 MET A O 1
ATOM 4405 N N . ALA A 1 554 ? -17.230 5.642 4.810 1.00 95.50 554 ALA A N 1
ATOM 4406 C CA . ALA A 1 554 ? -18.253 6.045 5.775 1.00 95.50 554 ALA A CA 1
ATOM 4407 C C . ALA A 1 554 ? -17.669 6.853 6.955 1.00 95.50 554 ALA A C 1
ATOM 4409 O O . ALA A 1 554 ? -18.291 7.802 7.442 1.00 95.50 554 ALA A O 1
ATOM 4410 N N . TYR A 1 555 ? -16.439 6.541 7.378 1.00 96.12 555 TYR A N 1
ATOM 4411 C CA . TYR A 1 555 ? -15.728 7.334 8.382 1.00 96.12 555 TYR A CA 1
ATOM 4412 C C . TYR A 1 555 ? -15.379 8.725 7.839 1.00 96.12 555 TYR A C 1
ATOM 4414 O O . TYR A 1 555 ? -15.748 9.721 8.457 1.00 96.12 555 TYR A O 1
ATOM 4422 N N . LEU A 1 556 ? -14.770 8.803 6.652 1.00 97.25 556 LEU A N 1
ATOM 4423 C CA . LEU A 1 556 ? -14.417 10.069 5.995 1.00 97.25 556 LEU A CA 1
ATOM 4424 C C . LEU A 1 556 ? -15.658 10.946 5.736 1.00 97.25 556 LEU A C 1
ATOM 4426 O O . LEU A 1 556 ? -15.660 12.147 6.014 1.00 97.25 556 LEU A O 1
ATOM 4430 N N . SER A 1 557 ? -16.762 10.317 5.325 1.00 96.38 557 SER A N 1
ATOM 4431 C CA . SER A 1 557 ? -18.068 10.954 5.098 1.00 96.38 557 SER A CA 1
ATOM 4432 C C . SER A 1 557 ? -18.672 11.563 6.369 1.00 96.38 557 SER A C 1
ATOM 4434 O O . SER A 1 557 ? -19.652 12.302 6.303 1.00 96.38 557 SER A O 1
ATOM 4436 N N . SER A 1 558 ? -18.131 11.253 7.550 1.00 95.06 558 SER A N 1
ATOM 4437 C CA . SER A 1 558 ? -18.609 11.806 8.822 1.00 95.06 558 SER A CA 1
ATOM 4438 C C . SER A 1 558 ? -18.163 13.245 9.066 1.00 95.06 558 SER A C 1
ATOM 4440 O O . SER A 1 558 ? -18.751 13.934 9.896 1.00 95.06 558 SER A O 1
ATOM 4442 N N . PHE A 1 559 ? -17.134 13.709 8.357 1.00 93.00 559 PHE A N 1
ATOM 4443 C CA . PHE A 1 559 ? -16.588 15.059 8.521 1.00 93.00 559 PHE A CA 1
ATOM 4444 C C . PHE A 1 559 ? -16.289 15.772 7.198 1.00 93.00 559 PHE A C 1
ATOM 4446 O O . PHE A 1 559 ? -15.923 16.946 7.212 1.00 93.00 559 PHE A O 1
ATOM 4453 N N . ALA A 1 560 ? -16.472 15.099 6.061 1.00 94.88 560 ALA A N 1
ATOM 4454 C CA . ALA A 1 560 ? -16.357 15.682 4.734 1.00 94.88 560 ALA A CA 1
ATOM 4455 C C . ALA A 1 560 ? -17.572 15.292 3.880 1.00 94.88 560 ALA A C 1
ATOM 4457 O O . ALA A 1 560 ? -17.963 14.131 3.848 1.00 94.88 560 ALA A O 1
ATOM 4458 N N . GLY A 1 561 ? -18.158 16.257 3.167 1.00 95.06 561 GLY A N 1
ATOM 4459 C CA . GLY A 1 561 ? -19.131 15.969 2.100 1.00 95.06 561 GLY A CA 1
ATOM 4460 C C . GLY A 1 561 ? -18.458 15.678 0.754 1.00 95.06 561 GLY A C 1
ATOM 4461 O O . GLY A 1 561 ? -19.041 15.041 -0.117 1.00 95.06 561 GLY A O 1
ATOM 4462 N N . LYS A 1 562 ? -17.216 16.137 0.595 1.00 97.12 562 LYS A N 1
ATOM 4463 C CA . LYS A 1 562 ? -16.380 15.953 -0.586 1.00 97.12 562 LYS A CA 1
ATOM 4464 C C . LYS A 1 562 ? -14.914 16.017 -0.164 1.00 97.12 562 LYS A C 1
ATOM 4466 O O . LYS A 1 562 ? -14.563 16.817 0.704 1.00 97.12 562 LYS A O 1
ATOM 4471 N N . LEU A 1 563 ? -14.077 15.194 -0.780 1.00 98.31 563 LEU A N 1
ATOM 4472 C CA . LEU A 1 563 ? -12.625 15.303 -0.716 1.00 98.31 563 LEU A CA 1
ATOM 4473 C C . LEU A 1 563 ? -12.135 15.935 -2.016 1.00 98.31 563 LEU A C 1
ATOM 4475 O O . LEU A 1 563 ? -12.298 15.355 -3.086 1.00 98.31 563 LEU A O 1
ATOM 4479 N N . THR A 1 564 ? -11.550 17.125 -1.925 1.00 98.31 564 THR A N 1
ATOM 4480 C CA . THR A 1 564 ? -10.966 17.816 -3.081 1.00 98.31 564 THR A CA 1
ATOM 4481 C C . THR A 1 564 ? -9.491 17.462 -3.165 1.00 98.31 564 THR A C 1
ATOM 4483 O O . THR A 1 564 ? -8.764 17.673 -2.187 1.00 98.31 564 THR A O 1
ATOM 4486 N N . PHE A 1 565 ? -9.050 16.915 -4.296 1.00 98.31 565 PHE A N 1
ATOM 4487 C CA . PHE A 1 565 ? -7.660 16.502 -4.482 1.00 98.31 565 PHE A CA 1
ATOM 4488 C C . PHE A 1 565 ? -6.721 17.707 -4.350 1.00 98.31 565 PHE A C 1
ATOM 4490 O O . PHE A 1 565 ? -6.977 18.771 -4.913 1.00 98.31 565 PHE A O 1
ATOM 4497 N N . ALA A 1 566 ? -5.646 17.548 -3.578 1.00 97.69 566 ALA A N 1
ATOM 4498 C CA . ALA A 1 566 ? -4.652 18.595 -3.364 1.00 97.69 566 ALA A CA 1
ATOM 4499 C C . ALA A 1 566 ? -3.302 18.230 -3.992 1.00 97.69 566 ALA A C 1
ATOM 4501 O O . ALA A 1 566 ? -2.727 19.044 -4.712 1.00 97.69 566 ALA A O 1
ATOM 4502 N N . SER A 1 567 ? -2.797 17.023 -3.726 1.00 97.75 567 SER A N 1
ATOM 4503 C CA . SER A 1 567 ? -1.518 16.544 -4.259 1.00 97.75 567 SER A CA 1
ATOM 4504 C C . SER A 1 567 ? -1.378 15.024 -4.142 1.00 97.75 567 SER A C 1
ATOM 4506 O O . SER A 1 567 ? -2.114 14.371 -3.399 1.00 97.75 567 SER A O 1
ATOM 4508 N N . SER A 1 568 ? -0.400 14.469 -4.857 1.00 96.38 568 SER A N 1
ATOM 4509 C CA . SER A 1 568 ? 0.072 13.091 -4.714 1.00 96.38 568 SER A CA 1
ATOM 4510 C C . SER A 1 568 ? 1.596 13.088 -4.680 1.00 96.38 568 SER A C 1
ATOM 4512 O O . SER A 1 568 ? 2.225 13.906 -5.348 1.00 96.38 568 SER A O 1
ATOM 4514 N N . GLU A 1 569 ? 2.169 12.170 -3.910 1.00 96.06 569 GLU A N 1
ATOM 4515 C CA . GLU A 1 569 ? 3.603 11.869 -3.936 1.00 96.06 569 GLU A CA 1
ATOM 4516 C C . GLU A 1 569 ? 3.971 10.809 -4.995 1.00 96.06 569 GLU A C 1
ATOM 4518 O O . GLU A 1 569 ? 5.155 10.568 -5.230 1.00 96.06 569 GLU A O 1
ATOM 4523 N N . GLY A 1 570 ? 2.975 10.174 -5.626 1.00 92.06 570 GLY A N 1
ATOM 4524 C CA . GLY A 1 570 ? 3.142 9.240 -6.745 1.00 92.06 570 GLY A CA 1
ATOM 4525 C C . GLY A 1 570 ? 2.612 9.799 -8.063 1.00 92.06 570 GLY A C 1
ATOM 4526 O O . GLY A 1 570 ? 2.298 10.986 -8.184 1.00 92.06 570 GLY A O 1
ATOM 4527 N N . ASN A 1 571 ? 2.491 8.933 -9.069 1.00 92.38 571 ASN A N 1
ATOM 4528 C CA . ASN A 1 571 ? 1.948 9.315 -10.363 1.00 92.38 571 ASN A CA 1
ATOM 4529 C C . ASN A 1 571 ? 0.428 9.527 -10.283 1.00 92.38 571 ASN A C 1
ATOM 4531 O O . ASN A 1 571 ? -0.372 8.591 -10.242 1.00 92.38 571 ASN A O 1
ATOM 4535 N N . SER A 1 572 ? 0.032 10.799 -10.280 1.00 93.00 572 SER A N 1
ATOM 4536 C CA . SER A 1 572 ? -1.369 11.209 -10.180 1.00 93.00 572 SER A CA 1
ATOM 4537 C C . SER A 1 572 ? -2.131 11.213 -11.513 1.00 93.00 572 SER A C 1
ATOM 4539 O O . SER A 1 572 ? -3.353 11.371 -11.506 1.00 93.00 572 SER A O 1
ATOM 4541 N N . ASP A 1 573 ? -1.433 11.025 -12.640 1.00 94.81 573 ASP A N 1
ATOM 4542 C CA . ASP A 1 573 ? -2.028 10.964 -13.983 1.00 94.81 573 ASP A CA 1
ATOM 4543 C C . ASP A 1 573 ? -2.603 9.575 -14.312 1.00 94.81 573 ASP A C 1
ATOM 4545 O O . ASP A 1 573 ? -3.296 9.402 -15.319 1.00 94.81 573 ASP A O 1
ATOM 4549 N N . ILE A 1 574 ? -2.364 8.596 -13.434 1.00 95.25 574 ILE A N 1
ATOM 4550 C CA . ILE A 1 574 ? -2.865 7.229 -13.548 1.00 95.25 574 ILE A CA 1
ATOM 4551 C C . ILE A 1 574 ? -4.393 7.168 -13.405 1.00 95.25 574 ILE A C 1
ATOM 4553 O O . ILE A 1 574 ? -5.020 7.890 -12.620 1.00 95.25 574 ILE A O 1
ATOM 4557 N N . VAL A 1 575 ? -4.997 6.245 -14.155 1.00 96.81 575 VAL A N 1
ATOM 4558 C CA . VAL A 1 575 ? -6.408 5.857 -14.041 1.00 96.81 575 VAL A CA 1
ATOM 4559 C C . VAL A 1 575 ? -6.485 4.396 -13.612 1.00 96.81 575 VAL A C 1
ATOM 4561 O O . VAL A 1 575 ? -5.947 3.533 -14.295 1.00 96.81 575 VAL A O 1
ATOM 4564 N N . ILE A 1 576 ? -7.173 4.113 -12.508 1.00 96.38 576 ILE A N 1
ATOM 4565 C CA . ILE A 1 576 ? -7.323 2.773 -11.928 1.00 96.38 576 ILE A CA 1
ATOM 4566 C C . ILE A 1 576 ? -8.802 2.404 -11.973 1.00 96.38 576 ILE A C 1
ATOM 4568 O O . ILE A 1 576 ? -9.620 3.107 -11.383 1.00 96.38 576 ILE A O 1
ATOM 4572 N N . ASP A 1 577 ? -9.158 1.336 -12.689 1.00 94.94 577 ASP A N 1
ATOM 4573 C CA . ASP A 1 577 ? -10.557 0.895 -12.846 1.00 94.94 577 ASP A CA 1
ATOM 4574 C C . ASP A 1 577 ? -11.493 2.036 -13.315 1.00 94.94 577 ASP A C 1
ATOM 4576 O O . ASP A 1 577 ? -12.589 2.264 -12.798 1.00 94.94 577 ASP A O 1
ATOM 4580 N N . GLY A 1 578 ? -11.001 2.854 -14.253 1.00 94.56 578 GLY A N 1
ATOM 4581 C CA . GLY A 1 578 ? -11.703 4.035 -14.769 1.00 94.56 578 GLY A CA 1
ATOM 4582 C C . GLY A 1 578 ? -11.718 5.263 -13.842 1.00 94.56 578 GLY A C 1
ATOM 4583 O O . GLY A 1 578 ? -12.268 6.298 -14.225 1.00 94.56 578 GLY A O 1
ATOM 4584 N N . ARG A 1 579 ? -11.106 5.197 -12.652 1.00 94.31 579 ARG A N 1
ATOM 4585 C CA . ARG A 1 579 ? -11.020 6.302 -11.679 1.00 94.31 579 ARG A CA 1
ATOM 4586 C C . ARG A 1 579 ? -9.655 6.981 -11.753 1.00 94.31 579 ARG A C 1
ATOM 4588 O O . ARG A 1 579 ? -8.627 6.338 -11.568 1.00 94.31 579 ARG A O 1
ATOM 4595 N N . LYS A 1 580 ? -9.631 8.289 -12.011 1.00 95.38 580 LYS A N 1
ATOM 4596 C CA . LYS A 1 580 ? -8.390 9.081 -11.998 1.00 95.38 580 LYS A CA 1
ATOM 4597 C C . LYS A 1 580 ? -7.856 9.213 -10.574 1.00 95.38 580 LYS A C 1
ATOM 4599 O O . LYS A 1 580 ? -8.620 9.538 -9.672 1.00 95.38 580 LYS A O 1
ATOM 4604 N N . VAL A 1 581 ? -6.551 9.046 -10.375 1.00 94.81 581 VAL A N 1
ATOM 4605 C CA . VAL A 1 581 ? -5.926 9.220 -9.051 1.00 94.81 581 VAL A CA 1
ATOM 4606 C C . VAL A 1 581 ? -6.068 10.664 -8.547 1.00 94.81 581 VAL A C 1
ATOM 4608 O O . VAL A 1 581 ? -6.334 10.884 -7.364 1.00 94.81 581 VAL A O 1
ATOM 4611 N N . ASN A 1 582 ? -5.964 11.647 -9.446 1.00 96.06 582 ASN A N 1
ATOM 4612 C CA . ASN A 1 582 ? -6.097 13.076 -9.142 1.00 96.06 582 ASN A CA 1
ATOM 4613 C C . ASN A 1 582 ? -7.542 13.616 -9.120 1.00 96.06 582 ASN A C 1
ATOM 4615 O O . ASN A 1 582 ? -7.740 14.831 -9.171 1.00 96.06 582 ASN A O 1
ATOM 4619 N N . SER A 1 583 ? -8.565 12.755 -9.073 1.00 96.44 583 SER A N 1
ATOM 4620 C CA . SER A 1 583 ? -9.950 13.225 -9.006 1.00 96.44 583 SER A CA 1
ATOM 4621 C C . SER A 1 583 ? -10.366 13.622 -7.595 1.00 96.44 583 SER A C 1
ATOM 4623 O O . SER A 1 583 ? -10.025 12.957 -6.615 1.00 96.44 583 SER A O 1
ATOM 4625 N N . ASP A 1 584 ? -11.223 14.636 -7.517 1.00 97.81 584 ASP A N 1
ATOM 4626 C CA . ASP A 1 584 ? -12.067 14.838 -6.348 1.00 97.81 584 ASP A CA 1
ATOM 4627 C C . ASP A 1 584 ? -12.998 13.638 -6.126 1.00 97.81 584 ASP A C 1
ATOM 4629 O O . ASP A 1 584 ? -13.398 12.961 -7.075 1.00 97.81 584 ASP A O 1
ATOM 4633 N N . ILE A 1 585 ? -13.396 13.417 -4.876 1.00 97.56 585 ILE A N 1
ATOM 4634 C CA . ILE A 1 585 ? -14.242 12.290 -4.485 1.00 97.56 585 ILE A CA 1
ATOM 4635 C C . ILE A 1 585 ? -15.431 12.819 -3.692 1.00 97.56 585 ILE A C 1
ATOM 4637 O O . ILE A 1 585 ? -15.270 13.398 -2.615 1.00 97.56 585 ILE A O 1
ATOM 4641 N N . ASP A 1 586 ? -16.633 12.605 -4.217 1.00 96.62 586 ASP A N 1
ATOM 4642 C CA . ASP A 1 586 ? -17.863 12.867 -3.478 1.00 96.62 586 ASP A CA 1
ATOM 4643 C C . ASP A 1 586 ? -18.036 11.808 -2.386 1.00 96.62 586 ASP A C 1
ATOM 4645 O O . ASP A 1 586 ? -17.869 10.609 -2.619 1.00 96.62 586 ASP A O 1
ATOM 4649 N N . MET A 1 587 ? -18.326 12.259 -1.167 1.00 95.56 587 MET A N 1
ATOM 4650 C CA . MET A 1 587 ? -18.464 11.367 -0.021 1.00 95.56 587 MET A CA 1
ATOM 4651 C C . MET A 1 587 ? -19.853 10.723 0.016 1.00 95.56 587 MET A C 1
ATOM 4653 O O . MET A 1 587 ? -20.832 11.254 -0.510 1.00 95.56 587 MET A O 1
ATOM 4657 N N . GLY A 1 588 ? -19.917 9.541 0.627 1.00 91.50 588 GLY A N 1
ATOM 4658 C CA . GLY A 1 588 ? -21.126 8.736 0.738 1.00 91.50 588 GLY A CA 1
ATOM 4659 C C . GLY A 1 588 ? -21.902 9.005 2.027 1.00 91.50 588 GLY A C 1
ATOM 4660 O O . GLY A 1 588 ? -22.024 10.133 2.502 1.00 91.50 588 GLY A O 1
ATOM 4661 N N . SER A 1 589 ? -22.451 7.935 2.603 1.00 93.00 589 SER A N 1
ATOM 4662 C CA . SER A 1 589 ? -23.182 8.018 3.870 1.00 93.00 589 SER A CA 1
ATOM 4663 C C . SER A 1 589 ? -22.220 8.145 5.051 1.00 93.00 589 SER A C 1
ATOM 4665 O O . SER A 1 589 ? -21.286 7.356 5.187 1.00 93.00 589 SER A O 1
ATOM 4667 N N . SER A 1 590 ? -22.460 9.131 5.915 1.00 94.25 590 SER A N 1
ATOM 4668 C CA . SER A 1 590 ? -21.712 9.328 7.158 1.00 94.25 590 SER A CA 1
ATOM 4669 C C . SER A 1 590 ? -21.943 8.175 8.138 1.00 94.25 590 SER A C 1
ATOM 4671 O O . SER A 1 590 ? -23.088 7.829 8.404 1.00 94.25 590 SER A O 1
ATOM 4673 N N . MET A 1 591 ? -20.870 7.652 8.730 1.00 94.94 591 MET A N 1
ATOM 4674 C CA . MET A 1 591 ? -20.925 6.706 9.855 1.00 94.94 591 MET A CA 1
ATOM 4675 C C . MET A 1 591 ? -21.300 7.407 11.168 1.00 94.94 591 MET A C 1
ATOM 4677 O O . MET A 1 591 ? -22.057 6.878 11.979 1.00 94.94 591 MET A O 1
ATOM 4681 N N . PHE A 1 592 ? -20.771 8.615 11.378 1.00 96.06 592 PHE A N 1
ATOM 4682 C CA . PHE A 1 592 ? -20.962 9.386 12.600 1.00 96.06 592 PHE A CA 1
ATOM 4683 C C . PHE A 1 592 ? -21.823 10.627 12.380 1.00 96.06 592 PHE A C 1
ATOM 4685 O O . PHE A 1 592 ? -21.876 11.223 11.299 1.00 96.06 592 PHE A O 1
ATOM 4692 N N . GLY A 1 593 ? -22.491 11.030 13.454 1.00 93.81 593 GLY A N 1
ATOM 4693 C CA . GLY A 1 593 ? -23.094 12.344 13.576 1.00 93.81 593 GLY A CA 1
ATOM 4694 C C . GLY A 1 593 ? -22.076 13.432 13.925 1.00 93.81 593 GLY A C 1
ATOM 4695 O O . GLY A 1 593 ? -20.861 13.220 13.953 1.00 93.81 593 GLY A O 1
ATOM 4696 N N . ASN A 1 594 ? -22.592 14.625 14.205 1.00 90.81 594 ASN A N 1
ATOM 4697 C CA . ASN A 1 594 ? -21.783 15.827 14.408 1.00 90.81 594 ASN A CA 1
ATOM 4698 C C . ASN A 1 594 ? -21.195 15.906 15.828 1.00 90.81 594 ASN A C 1
ATOM 4700 O O . ASN A 1 594 ? -20.409 16.811 16.127 1.00 90.81 594 ASN A O 1
ATOM 4704 N N . GLY A 1 595 ? -21.613 15.021 16.732 1.00 94.31 595 GLY A N 1
ATOM 4705 C CA . GLY A 1 595 ? -21.277 15.145 18.139 1.00 94.31 595 GLY A CA 1
ATOM 4706 C C . GLY A 1 595 ? -21.189 13.850 18.920 1.00 94.31 595 GLY A C 1
ATOM 4707 O O . GLY A 1 595 ? -21.138 12.740 18.393 1.00 94.31 595 GLY A O 1
ATOM 4708 N N . ASN A 1 596 ? -21.119 14.045 20.226 1.00 95.75 596 ASN A N 1
ATOM 4709 C CA . ASN A 1 596 ? -21.268 13.029 21.248 1.00 95.75 596 ASN A CA 1
ATOM 4710 C C . ASN A 1 596 ? -22.344 13.530 22.219 1.00 95.75 596 ASN A C 1
ATOM 4712 O O . ASN A 1 596 ? -22.478 14.743 22.428 1.00 95.75 596 ASN A O 1
ATOM 4716 N N . PHE A 1 597 ? -23.083 12.621 22.840 1.00 95.50 597 PHE A N 1
ATOM 4717 C CA . PHE A 1 597 ? -24.086 12.981 23.837 1.00 95.50 597 PHE A CA 1
ATOM 4718 C C . PHE A 1 597 ? -23.974 12.111 25.078 1.00 95.50 597 PHE A C 1
ATOM 4720 O O . PHE A 1 597 ? -23.596 10.947 25.000 1.00 95.50 597 PHE A O 1
ATOM 4727 N N . SER A 1 598 ? -24.286 12.692 26.229 1.00 95.62 598 SER A N 1
ATOM 4728 C CA . SER A 1 598 ? -24.225 12.030 27.525 1.00 95.62 598 SER A CA 1
ATOM 4729 C C . SER A 1 598 ? -25.515 12.227 28.297 1.00 95.62 598 SER A C 1
ATOM 4731 O O . SER A 1 598 ? -26.211 13.222 28.101 1.00 95.62 598 SER A O 1
ATOM 4733 N N . PHE A 1 599 ? -25.831 11.285 29.173 1.00 93.88 599 PHE A N 1
ATOM 4734 C CA . PHE A 1 599 ? -27.015 11.322 30.025 1.00 93.88 599 PHE A CA 1
ATOM 4735 C C . PHE A 1 599 ? -26.853 10.366 31.210 1.00 93.88 599 PHE A C 1
ATOM 4737 O O . PHE A 1 599 ? -25.970 9.506 31.206 1.00 93.88 599 PHE A O 1
ATOM 4744 N N . THR A 1 600 ? -27.738 10.498 32.195 1.00 91.31 600 THR A N 1
ATOM 4745 C CA . THR A 1 600 ? -27.812 9.623 33.368 1.00 91.31 600 THR A CA 1
ATOM 4746 C C . THR A 1 600 ? -29.138 8.850 33.363 1.00 91.31 600 THR A C 1
ATOM 4748 O O . THR A 1 600 ? -30.187 9.406 33.022 1.00 91.31 600 THR A O 1
ATOM 4751 N N . MET A 1 601 ? -29.103 7.559 33.712 1.00 86.81 601 MET A N 1
ATOM 4752 C CA . MET A 1 601 ? -30.285 6.690 33.830 1.00 86.81 601 MET A CA 1
ATOM 4753 C C . MET A 1 601 ? -30.195 5.797 35.076 1.00 86.81 601 MET A C 1
ATOM 4755 O O . MET A 1 601 ? -29.102 5.461 35.518 1.00 86.81 601 MET A O 1
ATOM 4759 N N . GLU A 1 602 ? -31.345 5.394 35.621 1.00 77.75 602 GLU A N 1
ATOM 4760 C CA . GLU A 1 602 ? -31.425 4.556 36.831 1.00 77.75 602 GLU A CA 1
ATOM 4761 C C . GLU A 1 602 ? -31.051 3.084 36.609 1.00 77.75 602 GLU A C 1
ATOM 4763 O O . GLU A 1 602 ? -30.696 2.393 37.555 1.00 77.75 602 GLU A O 1
ATOM 4768 N N . ASN A 1 603 ? -31.126 2.589 35.371 1.00 71.12 603 ASN A N 1
ATOM 4769 C CA . ASN A 1 603 ? -30.850 1.190 35.050 1.00 71.12 603 ASN A CA 1
ATOM 4770 C C . ASN A 1 603 ? -29.638 1.063 34.130 1.00 71.12 603 ASN A C 1
ATOM 4772 O O . ASN A 1 603 ? -29.465 1.854 33.202 1.00 71.12 603 ASN A O 1
ATOM 4776 N N . THR A 1 604 ? -28.842 0.014 34.327 1.00 68.56 604 THR A N 1
ATOM 4777 C CA . THR A 1 604 ? -27.747 -0.310 33.413 1.00 68.56 604 THR A CA 1
ATOM 4778 C C . THR A 1 604 ? -28.258 -1.152 32.248 1.00 68.56 604 THR A C 1
ATOM 4780 O O . THR A 1 604 ? -28.826 -2.225 32.426 1.00 68.56 604 THR A O 1
ATOM 4783 N N . ILE A 1 605 ? -28.006 -0.688 31.031 1.00 70.00 605 ILE A N 1
ATOM 4784 C CA . ILE A 1 605 ? -28.097 -1.480 29.804 1.00 70.00 605 ILE A CA 1
ATOM 4785 C C . ILE A 1 605 ? -26.769 -2.209 29.647 1.00 70.00 605 ILE A C 1
ATOM 4787 O O . ILE A 1 605 ? -25.785 -1.621 29.194 1.00 70.00 605 ILE A O 1
ATOM 4791 N N . ILE A 1 606 ? -26.738 -3.471 30.063 1.00 66.06 606 ILE A N 1
ATOM 4792 C CA . ILE A 1 606 ? -25.613 -4.367 29.804 1.00 66.06 606 ILE A CA 1
ATOM 4793 C C . ILE A 1 606 ? -26.086 -5.403 28.793 1.00 66.06 606 ILE A C 1
ATOM 4795 O O . ILE A 1 606 ? -26.796 -6.345 29.132 1.00 66.06 606 ILE A O 1
ATOM 4799 N N . ASP A 1 607 ? -25.719 -5.176 27.536 1.00 67.56 607 ASP A N 1
ATOM 4800 C CA . ASP A 1 607 ? -25.909 -6.124 26.442 1.00 67.56 607 ASP A CA 1
ATOM 4801 C C . ASP A 1 607 ? -24.611 -6.921 26.255 1.00 67.56 607 ASP A C 1
ATOM 4803 O O . ASP A 1 607 ? -23.519 -6.366 26.357 1.00 67.56 607 ASP A O 1
ATOM 4807 N N . SER A 1 608 ? -24.697 -8.209 25.932 1.00 64.06 608 SER A N 1
ATOM 4808 C CA . SER A 1 608 ? -23.530 -8.997 25.508 1.00 64.06 608 SER A CA 1
ATOM 4809 C C . SER A 1 608 ? -22.762 -8.378 24.325 1.00 64.06 608 SER A C 1
ATOM 4811 O O . SER A 1 608 ? -21.577 -8.645 24.158 1.00 64.06 608 SER A O 1
ATOM 4813 N N . ASN A 1 609 ? -23.408 -7.517 23.531 1.00 76.06 609 ASN A N 1
ATOM 4814 C CA . ASN A 1 609 ? -22.888 -6.913 22.308 1.00 76.06 609 ASN A CA 1
ATOM 4815 C C . ASN A 1 609 ? -22.616 -5.403 22.433 1.00 76.06 609 ASN A C 1
ATOM 4817 O O . ASN A 1 609 ? -22.811 -4.665 21.467 1.00 76.06 609 ASN A O 1
ATOM 4821 N N . LEU A 1 610 ? -22.124 -4.913 23.583 1.00 85.00 610 LEU A N 1
ATOM 4822 C CA . LEU A 1 610 ? -21.777 -3.484 23.769 1.00 85.00 610 LEU A CA 1
ATOM 4823 C C . LEU A 1 610 ? -20.902 -2.900 22.643 1.00 85.00 610 LEU A C 1
ATOM 4825 O O . LEU A 1 610 ? -20.974 -1.704 22.366 1.00 85.00 610 LEU A O 1
ATOM 4829 N N . ASN A 1 611 ? -20.094 -3.734 21.980 1.00 88.75 611 ASN A N 1
ATOM 4830 C CA . ASN A 1 611 ? -19.260 -3.344 20.845 1.00 88.75 611 ASN A CA 1
ATOM 4831 C C . ASN A 1 611 ? -20.049 -2.747 19.667 1.00 88.75 611 ASN A C 1
ATOM 4833 O O . ASN A 1 611 ? -19.544 -1.803 19.057 1.00 88.75 611 ASN A O 1
ATOM 4837 N N . SER A 1 612 ? -21.246 -3.266 19.374 1.00 89.44 612 SER A N 1
ATOM 4838 C CA . SER A 1 612 ? -22.094 -2.887 18.230 1.00 89.44 612 SER A CA 1
ATOM 4839 C C . SER A 1 612 ? -23.477 -2.358 18.637 1.00 89.44 612 SER A C 1
ATOM 4841 O O . SER A 1 612 ? -24.342 -2.157 17.786 1.00 89.44 612 SER A O 1
ATOM 4843 N N . LEU A 1 613 ? -23.710 -2.140 19.935 1.00 91.00 613 LEU A N 1
ATOM 4844 C CA . LEU A 1 613 ? -24.988 -1.662 20.454 1.00 91.00 613 LEU A CA 1
ATOM 4845 C C . LEU A 1 613 ? -25.261 -0.206 20.038 1.00 91.00 613 LEU A C 1
ATOM 4847 O O . LEU A 1 613 ? -24.489 0.700 20.360 1.00 91.00 613 LEU A O 1
ATOM 4851 N N . CYS A 1 614 ? -26.417 0.022 19.415 1.00 93.69 614 CYS A N 1
ATOM 4852 C CA . CYS A 1 614 ? -26.984 1.340 19.153 1.00 93.69 614 CYS A CA 1
ATOM 4853 C C . CYS A 1 614 ? -28.037 1.684 20.215 1.00 93.69 614 CYS A C 1
ATOM 4855 O O . CYS A 1 614 ? -29.059 1.009 20.346 1.00 93.69 614 CYS A O 1
ATOM 4857 N N . ILE A 1 615 ? -27.840 2.792 20.924 1.00 93.81 615 ILE A N 1
ATOM 4858 C CA . ILE A 1 615 ? -28.824 3.354 21.853 1.00 93.81 615 ILE A CA 1
ATOM 4859 C C . ILE A 1 615 ? -29.564 4.494 21.157 1.00 93.81 615 ILE A C 1
ATOM 4861 O O . ILE A 1 615 ? -28.950 5.469 20.721 1.00 93.81 615 ILE A O 1
ATOM 4865 N N . GLU A 1 616 ? -30.888 4.380 21.078 1.00 94.62 616 GLU A N 1
ATOM 4866 C CA . GLU A 1 616 ? -31.777 5.423 20.570 1.00 94.62 616 GLU A CA 1
ATOM 4867 C C . GLU A 1 616 ? -32.508 6.119 21.722 1.00 94.62 616 GLU A C 1
ATOM 4869 O O . GLU A 1 616 ? -33.224 5.484 22.496 1.00 94.62 616 GLU A O 1
ATOM 4874 N N . LEU A 1 617 ? -32.354 7.439 21.805 1.00 91.94 617 LEU A N 1
ATOM 4875 C CA . LEU A 1 617 ? -32.948 8.290 22.831 1.00 91.94 617 LEU A CA 1
ATOM 4876 C C . LEU A 1 617 ? -33.767 9.402 22.179 1.00 91.94 617 LEU A C 1
ATOM 4878 O O . LEU A 1 617 ? -33.265 10.134 21.326 1.00 91.94 617 LEU A O 1
ATOM 4882 N N . SER A 1 618 ? -35.006 9.590 22.634 1.00 90.69 618 SER A N 1
ATOM 4883 C CA . SER A 1 618 ? -35.790 10.783 22.301 1.00 90.69 618 SER A CA 1
ATOM 4884 C C . SER A 1 618 ? -35.710 11.796 23.437 1.00 90.69 618 SER A C 1
ATOM 4886 O O . SER A 1 618 ? -36.213 11.546 24.528 1.00 90.69 618 SER A O 1
ATOM 4888 N N . ASN A 1 619 ? -35.109 12.956 23.180 1.00 87.38 619 ASN A N 1
ATOM 4889 C CA . ASN A 1 619 ? -35.007 14.041 24.150 1.00 87.38 619 ASN A CA 1
ATOM 4890 C C . ASN A 1 619 ? -35.335 15.386 23.489 1.00 87.38 619 ASN A C 1
ATOM 4892 O O . ASN A 1 619 ? -34.868 15.679 22.391 1.00 87.38 619 ASN A O 1
ATOM 4896 N N . GLN A 1 620 ? -36.158 16.206 24.151 1.00 85.50 620 GLN A N 1
ATOM 4897 C CA . GLN A 1 620 ? -36.569 17.537 23.669 1.00 85.50 620 GLN A CA 1
ATOM 4898 C C . GLN A 1 620 ? -37.096 17.553 22.214 1.00 85.50 620 GLN A C 1
ATOM 4900 O O . GLN A 1 620 ? -36.824 18.473 21.445 1.00 85.50 620 GLN A O 1
ATOM 4905 N N . GLY A 1 621 ? -37.847 16.519 21.817 1.00 85.62 621 GLY A N 1
ATOM 4906 C CA . GLY A 1 621 ? -38.424 16.409 20.470 1.00 85.62 621 GLY A CA 1
ATOM 4907 C C . GLY A 1 621 ? -37.430 16.030 19.365 1.00 85.62 621 GLY A C 1
ATOM 4908 O O . GLY A 1 621 ? -37.791 16.090 18.192 1.00 85.62 621 GLY A O 1
ATOM 4909 N N . LYS A 1 622 ? -36.199 15.636 19.714 1.00 90.44 622 LYS A N 1
ATOM 4910 C CA . LYS A 1 622 ? -35.194 15.100 18.788 1.00 90.44 622 LYS A CA 1
ATOM 4911 C C . LYS A 1 622 ? -34.845 13.664 19.146 1.00 90.44 622 LYS A C 1
ATOM 4913 O O . LYS A 1 622 ? -34.811 13.305 20.322 1.00 90.44 622 LYS A O 1
ATOM 4918 N N . THR A 1 623 ? -34.550 12.870 18.125 1.00 92.81 623 THR A N 1
ATOM 4919 C CA . THR A 1 623 ? -34.053 11.502 18.276 1.00 92.81 623 THR A CA 1
ATOM 4920 C C . THR A 1 623 ? -32.545 11.488 18.074 1.00 92.81 623 THR A C 1
ATOM 4922 O O . THR A 1 623 ? -32.052 11.979 17.061 1.00 92.81 623 THR A O 1
ATOM 4925 N N . TYR A 1 624 ? -31.833 10.917 19.037 1.00 94.56 624 TYR A N 1
ATOM 4926 C CA . TYR A 1 624 ? -30.391 10.715 19.027 1.00 94.56 624 TYR A CA 1
ATOM 4927 C C . TYR A 1 624 ? -30.107 9.220 18.948 1.00 94.56 624 TYR A C 1
ATOM 4929 O O . TYR A 1 624 ? -30.761 8.438 19.637 1.00 94.56 624 TYR A O 1
ATOM 4937 N N . LYS A 1 625 ? -29.133 8.829 18.127 1.00 96.06 625 LYS A N 1
ATOM 4938 C CA . LYS A 1 625 ? -28.630 7.456 18.042 1.00 96.06 625 LYS A CA 1
ATOM 4939 C C . LYS A 1 625 ? -27.148 7.469 18.350 1.00 96.06 625 LYS A C 1
ATOM 4941 O O . LYS A 1 625 ? -26.423 8.302 17.806 1.00 96.06 625 LYS A O 1
ATOM 4946 N N . GLY A 1 626 ? -26.697 6.579 19.221 1.00 95.50 626 GLY A N 1
ATOM 4947 C CA . GLY A 1 626 ? -25.298 6.557 19.608 1.00 95.50 626 GLY A CA 1
ATOM 4948 C C . GLY A 1 626 ? -24.772 5.176 19.946 1.00 95.50 626 GLY A C 1
ATOM 4949 O O . GLY A 1 626 ? -25.503 4.330 20.453 1.00 95.50 626 GLY A O 1
ATOM 4950 N N . SER A 1 627 ? -23.485 4.984 19.676 1.00 95.12 627 SER A N 1
ATOM 4951 C CA . SER A 1 627 ? -22.710 3.825 20.121 1.00 95.12 627 SER A CA 1
ATOM 4952 C C . SER A 1 627 ? -21.938 4.175 21.392 1.00 95.12 627 SER A C 1
ATOM 4954 O O . SER A 1 627 ? -21.588 5.338 21.616 1.00 95.12 627 SER A O 1
ATOM 4956 N N . ILE A 1 628 ? -21.667 3.176 22.234 1.00 93.31 628 ILE A N 1
ATOM 4957 C CA . ILE A 1 628 ? -20.976 3.359 23.516 1.00 93.31 628 ILE A CA 1
ATOM 4958 C C . ILE A 1 628 ? -19.595 3.992 23.298 1.00 93.31 628 ILE A C 1
ATOM 4960 O O . ILE A 1 628 ? -18.731 3.419 22.625 1.00 93.31 628 ILE A O 1
ATOM 4964 N N . LYS A 1 629 ? -19.386 5.161 23.916 1.00 94.00 629 LYS A N 1
ATOM 4965 C CA . LYS A 1 629 ? -18.069 5.785 24.100 1.00 94.00 629 LYS A CA 1
ATOM 4966 C C . LYS A 1 629 ? -17.551 5.514 25.502 1.00 94.00 629 LYS A C 1
ATOM 4968 O O . LYS A 1 629 ? -16.429 5.041 25.663 1.00 94.00 629 LYS A O 1
ATOM 4973 N N . SER A 1 630 ? -18.379 5.800 26.502 1.00 91.88 630 SER A N 1
ATOM 4974 C CA . SER A 1 630 ? -18.137 5.427 27.884 1.00 91.88 630 SER A CA 1
ATOM 4975 C C . SER A 1 630 ? -19.444 5.142 28.630 1.00 91.88 630 SER A C 1
ATOM 4977 O O . SER A 1 630 ? -20.510 5.654 28.288 1.00 91.88 630 SER A O 1
ATOM 4979 N N . LEU A 1 631 ? -19.362 4.275 29.629 1.00 89.50 631 LEU A N 1
ATOM 4980 C CA . LEU A 1 631 ? -20.440 3.912 30.539 1.00 89.50 631 LEU A CA 1
ATOM 4981 C C . LEU A 1 631 ? -19.815 3.687 31.918 1.00 89.50 631 LEU A C 1
ATOM 4983 O O . LEU A 1 631 ? -18.898 2.881 32.037 1.00 89.50 631 LEU A O 1
ATOM 4987 N N . GLU A 1 632 ? -20.285 4.384 32.949 1.00 86.88 632 GLU A N 1
ATOM 4988 C CA . GLU A 1 632 ? -19.766 4.270 34.320 1.00 86.88 632 GLU A CA 1
ATOM 4989 C C . GLU A 1 632 ? -20.905 4.115 35.337 1.00 86.88 632 GLU A C 1
ATOM 4991 O O . GLU A 1 632 ? -21.890 4.855 35.288 1.00 86.88 632 GLU A O 1
ATOM 4996 N N . PHE A 1 633 ? -20.739 3.195 36.293 1.00 82.25 633 PHE A N 1
ATOM 4997 C CA . PHE A 1 633 ? -21.595 3.082 37.481 1.00 82.25 633 PHE A CA 1
ATOM 4998 C C . PHE A 1 633 ? -20.813 2.607 38.720 1.00 82.25 633 PHE A C 1
ATOM 5000 O O . PHE A 1 633 ? -19.787 1.932 38.604 1.00 82.25 633 PHE A O 1
ATOM 5007 N N . SER A 1 634 ? -21.297 2.974 39.915 1.00 80.31 634 SER A N 1
ATOM 5008 C CA . SER A 1 634 ? -20.772 2.509 41.213 1.00 80.31 634 SER A CA 1
ATOM 5009 C C . SER A 1 634 ? -21.625 1.364 41.759 1.00 80.31 634 SER A C 1
ATOM 5011 O O . SER A 1 634 ? -22.842 1.358 41.576 1.00 80.31 634 SER A O 1
ATOM 5013 N N . LEU A 1 635 ? -21.005 0.415 42.465 1.00 75.88 635 LEU A N 1
ATOM 5014 C CA . LEU A 1 635 ? -21.728 -0.716 43.057 1.00 75.88 635 LEU A CA 1
ATOM 5015 C C . LEU A 1 635 ? -22.643 -0.323 44.219 1.00 75.88 635 LEU A C 1
ATOM 5017 O O . LEU A 1 635 ? -23.638 -1.005 44.444 1.00 75.88 635 LEU A O 1
ATOM 5021 N N . SER A 1 636 ? -22.360 0.770 44.936 1.00 70.06 636 SER A N 1
ATOM 5022 C CA . SER A 1 636 ? -23.247 1.239 46.013 1.00 70.06 636 SER A CA 1
ATOM 5023 C C . SER A 1 636 ? -24.409 2.099 45.523 1.00 70.06 636 SER A C 1
ATOM 5025 O O . SER A 1 636 ? -25.285 2.433 46.314 1.00 70.06 636 SER A O 1
ATOM 5027 N N . ASN A 1 637 ? -24.377 2.546 44.266 1.00 64.06 637 ASN A N 1
ATOM 5028 C CA . ASN A 1 637 ? -25.386 3.433 43.699 1.00 64.06 637 ASN A CA 1
ATOM 5029 C C . ASN A 1 637 ? -25.575 3.135 42.207 1.00 64.06 637 ASN A C 1
ATOM 5031 O O . ASN A 1 637 ? -25.183 3.918 41.339 1.00 64.06 637 ASN A O 1
ATOM 5035 N N . VAL A 1 638 ? -26.159 1.968 41.922 1.00 61.09 638 VAL A N 1
ATOM 5036 C CA . VAL A 1 638 ? -26.504 1.549 40.554 1.00 61.09 638 VAL A CA 1
ATOM 5037 C C . VAL A 1 638 ? -27.638 2.416 39.976 1.00 61.09 638 VAL A C 1
ATOM 5039 O O . VAL A 1 638 ? -27.814 2.448 38.768 1.00 61.09 638 VAL A O 1
ATOM 5042 N N . GLU A 1 639 ? -28.335 3.203 40.807 1.00 62.16 639 GLU A N 1
ATOM 5043 C CA . GLU A 1 639 ? -29.441 4.094 40.416 1.00 62.16 639 GLU A CA 1
ATOM 5044 C C . GLU A 1 639 ? -28.989 5.363 39.653 1.00 62.16 639 GLU A C 1
ATOM 5046 O O . GLU A 1 639 ? -29.817 6.190 39.276 1.00 62.16 639 GLU A O 1
ATOM 5051 N N . ALA A 1 640 ? -27.687 5.549 39.396 1.00 73.44 640 ALA A N 1
ATOM 5052 C CA . ALA A 1 640 ? -27.166 6.663 38.597 1.00 73.44 640 ALA A CA 1
ATOM 5053 C C . ALA A 1 640 ? -26.053 6.209 37.640 1.00 73.44 640 ALA A C 1
ATOM 5055 O O . ALA A 1 640 ? -24.859 6.399 37.888 1.00 73.44 640 ALA A O 1
ATOM 5056 N N . VAL A 1 641 ? -26.458 5.623 36.516 1.00 84.94 641 VAL A N 1
ATOM 5057 C CA . VAL A 1 641 ? -25.569 5.143 35.457 1.00 84.94 641 VAL A CA 1
ATOM 5058 C C . VAL A 1 641 ? -25.303 6.258 34.453 1.00 84.94 641 VAL A C 1
ATOM 5060 O O . VAL A 1 641 ? -26.233 6.767 33.825 1.00 84.94 641 VAL A O 1
ATOM 5063 N N . LYS A 1 642 ? -24.031 6.623 34.273 1.00 90.31 642 LYS A N 1
ATOM 5064 C CA . LYS A 1 642 ? -23.616 7.684 33.348 1.00 90.31 642 LYS A CA 1
ATOM 5065 C C . LYS A 1 642 ? -23.221 7.096 32.005 1.00 90.31 642 LYS A C 1
ATOM 5067 O O . LYS A 1 642 ? -22.299 6.287 31.937 1.00 90.31 642 LYS A O 1
ATOM 5072 N N . TYR A 1 643 ? -23.883 7.552 30.950 1.00 93.19 643 TYR A N 1
ATOM 5073 C CA . TYR A 1 643 ? -23.588 7.202 29.567 1.00 93.19 643 TYR A CA 1
ATOM 5074 C C . TYR A 1 643 ? -22.936 8.375 28.845 1.00 93.19 643 TYR A C 1
ATOM 5076 O O . TYR A 1 643 ? -23.380 9.513 28.976 1.00 93.19 643 TYR A O 1
ATOM 5084 N N . GLU A 1 644 ? -21.945 8.082 28.012 1.00 95.25 644 GLU A N 1
ATOM 5085 C CA . GLU A 1 644 ? -21.440 8.954 26.957 1.00 95.25 644 GLU A CA 1
ATOM 5086 C C . GLU A 1 644 ? -21.412 8.152 25.656 1.00 95.25 644 GLU A C 1
ATOM 5088 O O . GLU A 1 644 ? -20.829 7.068 25.587 1.00 95.25 644 GLU A O 1
ATOM 5093 N N . LEU A 1 645 ? -22.041 8.678 24.611 1.00 95.50 645 LEU A N 1
ATOM 5094 C CA . LEU A 1 645 ? -22.209 8.003 23.333 1.00 95.50 645 LEU A CA 1
ATOM 5095 C C . LEU A 1 645 ? -21.600 8.823 22.196 1.00 95.50 645 LEU A C 1
ATOM 5097 O O . LEU A 1 645 ? -21.726 10.050 22.160 1.00 95.50 645 LEU A O 1
ATOM 5101 N N . ILE A 1 646 ? -20.971 8.131 21.247 1.00 95.88 646 ILE A N 1
ATOM 5102 C CA . ILE A 1 646 ? -20.618 8.684 19.935 1.00 95.88 646 ILE A CA 1
ATOM 5103 C C . ILE A 1 646 ? -21.896 8.694 19.104 1.00 95.88 646 ILE A C 1
ATOM 5105 O O . ILE A 1 646 ? -22.509 7.642 18.935 1.00 95.88 646 ILE A O 1
ATOM 5109 N N . GLU A 1 647 ? -22.299 9.851 18.582 1.00 96.12 647 GLU A N 1
ATOM 5110 C CA . GLU A 1 647 ? -23.453 9.928 17.685 1.00 96.12 647 GLU A CA 1
ATOM 5111 C C . GLU A 1 647 ? -23.167 9.157 16.386 1.00 96.12 647 GLU A C 1
ATOM 5113 O O . GLU A 1 647 ? -22.132 9.374 15.752 1.00 96.12 647 GLU A O 1
ATOM 5118 N N . ILE A 1 648 ? -24.085 8.276 15.987 1.00 96.12 648 ILE A N 1
ATOM 5119 C CA . ILE A 1 648 ? -24.006 7.457 14.765 1.00 96.12 648 ILE A CA 1
ATOM 5120 C C . ILE A 1 648 ? -25.204 7.737 13.853 1.00 96.12 648 ILE A C 1
ATOM 5122 O O . ILE A 1 648 ? -26.228 8.248 14.321 1.00 96.12 648 ILE A O 1
ATOM 5126 N N . LYS A 1 649 ? -25.076 7.431 12.560 1.00 89.69 649 LYS A N 1
ATOM 5127 C CA . LYS A 1 649 ? -26.114 7.700 11.554 1.00 89.69 649 LYS A CA 1
ATOM 5128 C C . LYS A 1 649 ? -26.635 6.452 10.864 1.00 89.69 649 LYS A C 1
ATOM 5130 O O . LYS A 1 649 ? -25.827 5.544 10.591 1.00 89.69 649 LYS A O 1
#

Radius of gyration: 37.14 Å; Cα contacts (8 Å, |Δi|>4): 1536; chains: 1; bounding box: 81×53×122 Å

Sequence (649 aa):
MDVSDMIENLSDIKITYTRTGLNGVTRKCGSTINFIFSARDKLIGVYESKGINSVVYFSISQIINNWDFVELFKCQLDFSSFSYDSYTASISCLDNDIESILNANKGTTYEFFVDELKNDKKLNYDGVIIRNEKVCILSGETVEGESYTRKEFDNRVPDWWWIPYIGTTDSGSEIHNKSFVFQDQSESMPSASGDNTGWGFPANPCNTSWFLECLRDNTITIDFSSIEFSGSNQFAYALFKIDTKGVVQPLTCGYSNMLSLDSNTRPNSIKWTGQLKKGEKLQYAVFNHNPLNETHADLSSLRVNTGECGASWDERGDNYKIDIVRPVTLLNAILKKIFPGKDITGSIIESVVGITNDRLKNSCLVAAESIREMATPRIYTSFSKFCEYMEAVYGYVYIIDGNDVRFVHRSELFSTDNKIVIGNVSEFNYSVASDRIYSSVQIGYEKQDYDFGNNGSDEFNFNNTYTTGCTIKDSKLTLISPYRADCYGFVELAEKRNQDSTTTDSDQQIFIVCAIEHESEYELDRSIDVQGTYTYSIFNAKLAPVYMIEANMAYLSSFAGKLTFASSEGNSDIVIDGRKVNSDIDMGSSMFGNGNFSFTMENTIIDSNLNSLCIELSNQGKTYKGSIKSLEFSLSNVEAVKYELIEIK

Solvent-accessible surface area (backbone atoms only — not comparable to full-atom values): 34325 Å² total; per-residue (Å²): 131,92,50,84,94,29,40,78,52,40,69,68,34,33,45,37,36,38,32,68,83,80,37,31,53,46,57,35,57,78,37,70,44,35,22,22,70,72,56,21,55,49,52,51,54,45,34,75,73,46,44,68,75,38,86,51,73,51,70,44,62,45,76,45,100,85,74,46,74,46,78,74,43,75,33,45,45,30,48,86,59,52,48,70,63,101,70,41,27,36,32,30,52,50,45,45,51,66,62,48,50,44,68,74,46,22,82,50,73,44,79,42,57,40,88,83,49,43,48,98,44,30,35,49,42,67,47,46,58,36,54,29,74,47,54,33,36,45,49,56,47,84,43,92,97,51,88,38,22,37,42,81,44,62,43,86,44,69,47,39,36,38,29,52,30,28,44,62,60,87,84,66,60,54,61,65,66,76,36,61,46,78,44,59,15,50,67,44,65,51,67,52,60,92,49,72,64,82,66,72,48,61,42,64,80,68,64,86,48,38,36,35,36,22,67,33,69,43,54,40,35,40,41,42,38,66,33,38,65,46,73,41,74,55,40,40,38,34,39,29,36,28,42,79,85,54,54,58,41,82,75,40,45,15,63,82,54,68,88,53,99,61,79,56,48,37,50,59,51,32,57,50,73,49,78,41,49,55,59,22,28,36,29,60,37,35,37,46,57,59,66,78,47,99,87,64,68,64,62,48,57,41,34,37,60,38,31,51,27,39,37,40,35,69,34,60,52,76,73,45,80,28,60,27,28,45,64,53,53,54,47,31,53,51,45,42,69,77,36,72,95,54,89,53,47,44,46,66,57,55,46,58,97,88,39,74,38,61,63,68,67,26,38,33,36,32,29,34,23,36,52,20,61,47,96,78,26,40,42,59,50,23,56,46,49,52,46,38,29,38,31,24,55,54,23,27,37,47,33,69,58,92,53,34,44,34,34,36,43,48,66,70,38,50,36,69,80,51,63,46,80,51,71,90,66,43,79,73,46,77,46,71,46,69,89,65,56,36,20,29,42,37,32,27,20,76,72,81,87,61,60,36,42,62,44,53,62,65,44,46,42,14,28,35,35,26,34,30,81,46,83,91,48,96,35,74,44,78,32,52,24,78,45,43,45,49,55,58,64,50,49,56,35,45,71,47,39,81,56,97,64,81,89,50,81,70,41,51,38,40,33,51,41,41,31,47,81,54,98,77,32,25,37,72,41,59,87,62,56,66,44,79,48,95,45,86,50,60,52,32,64,82,66,20,34,72,49,22,46,59,43,33,30,35,62,53,20,35,54,21,71,36,38,41,56,70,51,57,70,34,39,42,80,30,27,50,74,87,41,53,63,62,48,62,43,79,44,65,64,34,33,36,43,75,28,32,40,33,32,31,32,57,65,81,89,78,59,99,52,53,50,29,33,16,42,35,38,68,56,97,94,42,80,46,40,21,27,66,36,34,37,40,35,29,73,66,45,52,63,54,24,40,41,32,22,40,26,37,89

Mean predicted aligned error: 10.25 Å

Nearest PDB structures (foldseek):
  7sgm-assembly1_A  TM=4.493E-01  e=7.249E-03  Homo sapiens
  1xu1-assembly1_A  TM=5.339E-01  e=4.897E-02  Mus musculus
  6tid-assembly1_AAA  TM=4.796E-01  e=2.281E-02  Burkholderia cenocepacia J2315
  4v5i-assembly1_A0  TM=2.420E-01  e=5.828E-03  Lactococcus virus P2
  6zih-assembly1_1  TM=2.376E-01  e=2.544E-02  Lactococcus virus P2

pLDDT: mean 88.26, std 11.04, range [45.31, 98.69]

Organism: NCBI:txid310297

Foldseek 3Di:
DDQLVFWPPQQVWKWKWFDDPLFFTFIARDDWTKGFDPVQVVVVVQCVVQPQNRWDKDWDWDQDPVRDTDTQDIFTWGSVQWDDDPTIIITGTPGCPQVVLCVVFQPPKDKDFLVVFFDQFFEWDFFFKFKFKWKKFWAADDDPPDLWHKDKDQLVAQQFKWQTWIATDPPAFPAPDDFKDFHIFDIDRDRFDADDLVQLDGADQDLPGFGMATQAKFKKKWFQLPWDKDLCQQKKKFKWKQDQVRGTHTDDIQDPDRPDSDSRGHSNRPIDIDIDHHGMGMTMMMGGNSNVDPPDDSMDMMITSTGIIMMMGIDGDHIDTFTWGQLQSVVQVQSCVSDPPDPAHEEEDQDDPNHGVLQNVQKIKGFLCRLQVPPGAMEIRGNNLSQLQCCQQQQWHWDDDPRYTYIDHSCQQLDCPQEDEDADFAPKDWDFPPVLAEQKEKGFEDDDFARYRVRQQVWQRFIFMWGQPDDPDHHYHYSYRQAGATSVLSNVSNVNHPPPDDDDPSSNHMYIFRWDDDPRHTYGDLPKDKPPDPTSRTGSLCRGRVVSCVSCQQSSVQHGQKIQTDDTSHNQCMAINNRGSNDIGGGDHHFFHRIKMKTWAQADDRDPPLSRYWYWYDDPNDIFIWRFRMWMDRSVRSGTIMTMGTTGD

Secondary structure (DSSP, 8-state):
---GGGBTTGGG-EEEEEESTTS-EEEEE-S-EEE-HHHHHHHHHHHHHHGGG---EEEEEEEPTTSPEEEEEEEEEEEEEEEE-SS-EEEEE-TTHHHHHHHHHTT--EEEEHHHHB-SSEEEE---EEEEEEEEEEE-EE-TT-SSEEEEEETTS---EEB-EEEEP--SSB---SSEEE-PBPPB-PPPPS-B-SSSSB-----S--SEEESS-EEEEEE-TT-EEES-TTEEEEEEEE-TTS-EEEEEESBS-SSS--S-B-GGG-EEEEEE-TT-EEEEEEEE-GGG-TTS-SEEEEEEEE-EEEEEEEEEPPPEEE--B-HHHHHHHHHHHHSTTS--EEEE--EETTEE-HHHHTEEEEEHHHHTT-SS-EEEE-HHHHHHHHHHHH-EEEEEETTEEEEEEGGGTS-SSSEEEE---EEEEEEE-GGG--SEEEEEE------BTTTTTT---S-EEEE-S--S---EEEEEESSB--HHHHHHHHHTTT------GGGG-EEEEEEEE-SSEEEE---S-EES-S-S----GGGSHHHHHHHTHHHHTTT-SEEEEEEESS-TT-EETTEETT--EE----SEEEEEEEEEESS----TTTTTPEEEEEETTEEEEEEEEEEEEETTEEEEEEEEEEEE-